Protein AF-A0A1X2GPX1-F1 (afdb_monomer_lite)

Structure (mmCIF, N/CA/C/O backbone):
data_AF-A0A1X2GPX1-F1
#
_entry.id   AF-A0A1X2GPX1-F1
#
loop_
_atom_site.group_PDB
_atom_site.id
_atom_site.type_symbol
_atom_site.label_atom_id
_atom_site.label_alt_id
_atom_site.label_comp_id
_atom_site.label_asym_id
_atom_site.label_entity_id
_atom_site.label_seq_id
_atom_site.pdbx_PDB_ins_code
_atom_site.Cartn_x
_atom_site.Cartn_y
_atom_site.Cartn_z
_atom_site.occupancy
_atom_site.B_iso_or_equiv
_atom_site.auth_seq_id
_atom_site.auth_comp_id
_atom_site.auth_asym_id
_atom_site.auth_atom_id
_atom_site.pdbx_PDB_model_num
ATOM 1 N N . MET A 1 1 ? -1.050 52.041 -22.281 1.00 36.25 1 MET A N 1
ATOM 2 C CA . MET A 1 1 ? -2.307 51.444 -22.782 1.00 36.25 1 MET A CA 1
ATOM 3 C C . MET A 1 1 ? -3.041 50.866 -21.575 1.00 36.25 1 MET A C 1
ATOM 5 O O . MET A 1 1 ? -2.371 50.202 -20.794 1.00 36.25 1 MET A O 1
ATOM 9 N N . PRO A 1 2 ? -4.315 51.231 -21.345 1.00 40.75 2 PRO A N 1
ATOM 10 C CA . PRO A 1 2 ? -5.026 51.043 -20.076 1.00 40.75 2 PRO A CA 1
ATOM 11 C C . PRO A 1 2 ? -5.825 49.724 -20.005 1.00 40.75 2 PRO A C 1
ATOM 13 O O . PRO A 1 2 ? -6.061 49.085 -21.026 1.00 40.75 2 PRO A O 1
ATOM 16 N N . PHE A 1 3 ? -6.220 49.353 -18.780 1.00 32.97 3 PHE A N 1
ATOM 17 C CA . PHE A 1 3 ? -7.042 48.192 -18.387 1.00 32.97 3 PHE A CA 1
ATOM 18 C C . PHE A 1 3 ? -8.408 48.098 -19.102 1.00 32.97 3 PHE A C 1
ATOM 20 O O . PHE A 1 3 ? -8.894 49.095 -19.641 1.00 32.97 3 PHE A O 1
ATOM 27 N N . PRO A 1 4 ? -9.079 46.931 -19.016 1.00 43.38 4 PRO A N 1
ATOM 28 C CA . PRO A 1 4 ? -10.185 46.835 -18.053 1.00 43.38 4 PRO A CA 1
ATOM 29 C C . PRO A 1 4 ? -10.267 45.510 -17.245 1.00 43.38 4 PRO A C 1
ATOM 31 O O . PRO A 1 4 ? -9.477 44.597 -17.483 1.00 43.38 4 PRO A O 1
ATOM 34 N N . PRO A 1 5 ? -11.185 45.445 -16.249 1.00 45.19 5 PRO A N 1
ATOM 35 C CA . PRO A 1 5 ? -11.115 44.582 -15.065 1.00 45.19 5 PRO A CA 1
ATOM 36 C C . PRO A 1 5 ? -12.315 43.609 -14.890 1.00 45.19 5 PRO A C 1
ATOM 38 O O . PRO A 1 5 ? -13.210 43.547 -15.726 1.00 45.19 5 PRO A O 1
ATOM 41 N N . THR A 1 6 ? -12.342 42.948 -13.719 1.00 37.62 6 THR A N 1
ATOM 42 C CA . THR A 1 6 ? -13.475 42.314 -12.991 1.00 37.62 6 THR A CA 1
ATOM 43 C C . THR A 1 6 ? -14.035 40.967 -13.470 1.00 37.62 6 THR A C 1
ATOM 45 O O . THR A 1 6 ? -14.468 40.846 -14.608 1.00 37.62 6 THR A O 1
ATOM 48 N N . LEU A 1 7 ? -14.110 39.987 -12.548 1.00 33.91 7 LEU A N 1
ATOM 49 C CA . LEU A 1 7 ? -15.353 39.426 -11.963 1.00 33.91 7 LEU A CA 1
ATOM 50 C C . LEU A 1 7 ? -15.079 38.064 -11.280 1.00 33.91 7 LEU A C 1
ATOM 52 O O . LEU A 1 7 ? -14.780 37.097 -11.970 1.00 33.91 7 LEU A O 1
ATOM 56 N N . TYR A 1 8 ? -15.161 38.004 -9.944 1.00 31.94 8 TYR A N 1
ATOM 57 C CA . TYR A 1 8 ? -16.122 37.192 -9.166 1.00 31.94 8 TYR A CA 1
ATOM 58 C C . TYR A 1 8 ? -15.717 37.144 -7.680 1.00 31.94 8 TYR A C 1
ATOM 60 O O . TYR A 1 8 ? -14.751 36.487 -7.295 1.00 31.94 8 TYR A O 1
ATOM 68 N N . GLU A 1 9 ? -16.477 37.882 -6.869 1.00 33.03 9 GLU A N 1
ATOM 69 C CA . GLU A 1 9 ? -16.662 37.674 -5.431 1.00 33.03 9 GLU A CA 1
ATOM 70 C C . GLU A 1 9 ? -17.783 36.641 -5.192 1.00 33.03 9 GLU A C 1
ATOM 72 O O . GLU A 1 9 ? -18.593 36.373 -6.080 1.00 33.03 9 GLU A O 1
ATOM 77 N N . ASP A 1 10 ? -17.821 36.151 -3.949 1.00 30.25 10 ASP A N 1
ATOM 78 C CA . ASP A 1 10 ? -18.958 35.577 -3.220 1.00 30.25 10 ASP A CA 1
ATOM 79 C C . ASP A 1 10 ? -19.451 34.168 -3.562 1.00 30.25 10 ASP A C 1
ATOM 81 O O . ASP A 1 10 ? -20.269 34.002 -4.456 1.00 30.25 10 ASP A O 1
ATOM 85 N N . ILE A 1 11 ? -19.097 33.197 -2.697 1.00 30.84 11 ILE A N 1
ATOM 86 C CA . ILE A 1 11 ? -20.083 32.380 -1.955 1.00 30.84 11 ILE A CA 1
ATOM 87 C C . ILE A 1 11 ? -19.532 32.069 -0.545 1.00 30.84 11 ILE A C 1
ATOM 89 O O . ILE A 1 11 ? -18.699 31.182 -0.360 1.00 30.84 11 ILE A O 1
ATOM 93 N N . ILE A 1 12 ? -20.045 32.777 0.465 1.00 32.16 12 ILE A N 1
ATOM 94 C CA . ILE A 1 12 ? -20.177 32.289 1.846 1.00 32.16 12 ILE A CA 1
ATOM 95 C C . ILE A 1 12 ? -21.672 32.047 2.064 1.00 32.16 12 ILE A C 1
ATOM 97 O O . ILE A 1 12 ? -22.479 32.962 1.914 1.00 32.16 12 ILE A O 1
ATOM 101 N N . THR A 1 13 ? -22.059 30.828 2.436 1.00 32.97 13 THR A N 1
ATOM 102 C CA . THR A 1 13 ? -23.404 30.514 2.956 1.00 32.97 13 THR A CA 1
ATOM 103 C C . THR A 1 13 ? -23.255 29.324 3.908 1.00 32.97 13 THR A C 1
ATOM 105 O O . THR A 1 13 ? -23.013 28.204 3.480 1.00 32.97 13 THR A O 1
ATOM 108 N N . THR A 1 14 ? -23.012 29.572 5.197 1.00 33.28 14 THR A N 1
ATOM 109 C CA . THR A 1 14 ? -23.982 29.416 6.302 1.00 33.28 14 THR A CA 1
ATOM 110 C C . THR A 1 14 ? -24.875 28.173 6.215 1.00 33.28 14 THR A C 1
ATOM 112 O O . THR A 1 14 ? -25.898 28.191 5.537 1.00 33.28 14 THR A O 1
ATOM 115 N N . ALA A 1 15 ? -24.554 27.156 7.017 1.00 32.28 15 ALA A N 1
ATOM 116 C CA . ALA A 1 15 ? -25.517 26.181 7.524 1.00 32.28 15 ALA A CA 1
ATOM 117 C C . ALA A 1 15 ? -25.177 25.880 8.994 1.00 32.28 15 ALA A C 1
ATOM 119 O O . ALA A 1 15 ? -24.390 24.995 9.315 1.00 32.28 15 ALA A O 1
ATOM 120 N N . SER A 1 16 ? -25.737 26.709 9.875 1.00 33.69 16 SER A N 1
ATOM 121 C CA . SER A 1 16 ? -25.906 26.451 11.303 1.00 33.69 16 SER A CA 1
ATOM 122 C C . SER A 1 16 ? -27.387 26.132 11.500 1.00 33.69 16 SER A C 1
ATOM 124 O O . SER A 1 16 ? -28.237 26.937 11.121 1.00 33.69 16 SER A O 1
ATOM 126 N N . GLY A 1 17 ? -27.688 24.950 12.029 1.00 33.22 17 GLY A N 1
ATOM 127 C CA . GLY A 1 17 ? -29.041 24.504 12.360 1.00 33.22 17 GLY A CA 1
ATOM 128 C C . GLY A 1 17 ? -28.995 23.039 12.803 1.00 33.22 17 GLY A C 1
ATOM 129 O O . GLY A 1 17 ? -28.749 22.170 11.982 1.00 33.22 17 GLY A O 1
ATOM 130 N N . HIS A 1 18 ? -28.950 22.755 14.104 1.00 34.50 18 HIS A N 1
ATOM 131 C CA . HIS A 1 18 ? -30.113 22.591 14.986 1.00 34.50 18 HIS A CA 1
ATOM 132 C C . HIS A 1 18 ? -30.640 21.148 14.975 1.00 34.50 18 HIS A C 1
ATOM 134 O O . HIS A 1 18 ? -31.474 20.804 14.150 1.00 34.50 18 HIS A O 1
ATOM 140 N N . THR A 1 19 ? -30.179 20.345 15.940 1.00 35.22 19 THR A N 1
ATOM 141 C CA . THR A 1 19 ? -30.946 19.241 16.544 1.00 35.22 19 THR A CA 1
ATOM 142 C C . THR A 1 19 ? -30.500 19.069 18.000 1.00 35.22 19 THR A C 1
ATOM 144 O O . THR A 1 19 ? -29.657 18.233 18.314 1.00 35.22 19 THR A O 1
ATOM 147 N N . ASP A 1 20 ? -31.068 19.898 18.877 1.00 36.22 20 ASP A N 1
ATOM 148 C CA . ASP A 1 20 ? -31.285 19.541 20.279 1.00 36.22 20 ASP A CA 1
ATOM 149 C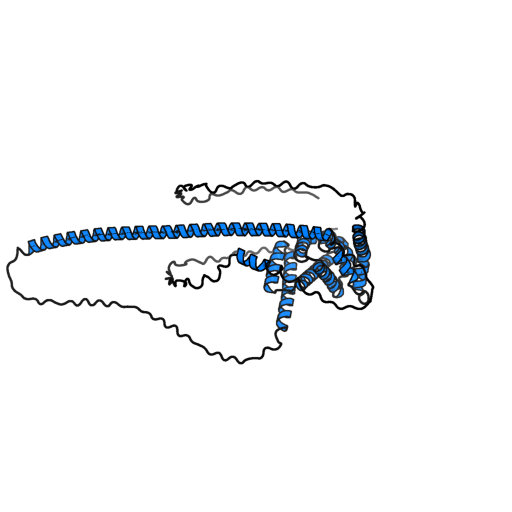 C . ASP A 1 20 ? -32.522 18.643 20.309 1.00 36.22 20 ASP A C 1
ATOM 151 O O . ASP A 1 20 ? -33.624 19.143 20.092 1.00 36.22 20 ASP A O 1
ATOM 155 N N . LEU A 1 21 ? -32.356 17.334 20.513 1.00 40.62 21 LEU A N 1
ATOM 156 C CA . LEU A 1 21 ? -33.424 16.448 20.989 1.00 40.62 21 LEU A CA 1
ATOM 157 C C . LEU A 1 21 ? -32.849 15.059 21.307 1.00 40.62 21 LEU A C 1
ATOM 159 O O . LEU A 1 21 ? -32.814 14.214 20.428 1.00 40.62 21 LEU A O 1
ATOM 163 N N . PHE A 1 22 ? -32.397 14.814 22.537 1.00 34.47 22 PHE A N 1
ATOM 164 C CA . PHE A 1 22 ? -32.479 13.493 23.182 1.00 34.47 22 PHE A CA 1
ATOM 165 C C . PHE A 1 22 ? -32.345 13.693 24.690 1.00 34.47 22 PHE A C 1
ATOM 167 O O . PHE A 1 22 ? -31.266 13.630 25.271 1.00 34.47 22 PHE A O 1
ATOM 174 N N . ASP A 1 23 ? -33.493 13.983 25.290 1.00 33.81 23 ASP A N 1
ATOM 175 C CA . ASP A 1 23 ? -33.728 13.893 26.721 1.00 33.81 23 ASP A CA 1
ATOM 176 C C . ASP A 1 23 ? -34.435 12.553 26.998 1.00 33.81 23 ASP A C 1
ATOM 178 O O . ASP A 1 23 ? -35.202 12.066 26.163 1.00 33.81 23 ASP A O 1
ATOM 182 N N . SER A 1 24 ? -34.210 11.990 28.184 1.00 34.53 24 SER A N 1
ATOM 183 C CA . SER A 1 24 ? -34.876 10.813 28.780 1.00 34.53 24 SER A CA 1
ATOM 184 C C . SER A 1 24 ? -34.524 9.400 28.261 1.00 34.53 24 SER A C 1
ATOM 186 O O . SER A 1 24 ? -35.233 8.791 27.466 1.00 34.53 24 SER A O 1
ATOM 188 N N . VAL A 1 25 ? -33.490 8.789 28.857 1.00 34.97 25 VAL A N 1
ATOM 189 C CA . VAL A 1 25 ? -33.421 7.324 29.026 1.00 34.97 25 VAL A CA 1
ATOM 190 C C . VAL A 1 25 ? -33.718 7.012 30.491 1.00 34.97 25 VAL A C 1
ATOM 192 O O . VAL A 1 25 ? -32.961 7.383 31.386 1.00 34.97 25 VAL A O 1
ATOM 195 N N . SER A 1 26 ? -34.860 6.368 30.736 1.00 34.50 26 SER A N 1
ATOM 196 C CA . SER A 1 26 ? -35.259 5.869 32.053 1.00 34.50 26 SER A CA 1
ATOM 197 C C . SER A 1 26 ? -34.321 4.758 32.546 1.00 34.50 26 SER A C 1
ATOM 199 O O . SER A 1 26 ? -33.949 3.883 31.762 1.00 34.50 26 SER A O 1
ATOM 201 N N . PRO A 1 27 ? -33.995 4.719 33.849 1.00 43.75 27 PRO A N 1
ATOM 202 C CA . PRO A 1 27 ? -33.288 3.603 34.454 1.00 43.75 27 PRO A CA 1
ATOM 203 C C . PRO A 1 27 ? -34.287 2.518 34.880 1.00 43.75 27 PRO A C 1
ATOM 205 O O . PRO A 1 27 ? -35.328 2.819 35.461 1.00 43.75 27 PRO A O 1
ATOM 208 N N . GLY A 1 28 ? -33.949 1.249 34.649 1.00 38.91 28 GLY A N 1
ATOM 209 C CA . GLY A 1 28 ? -34.573 0.134 35.367 1.00 38.91 28 GLY A CA 1
ATOM 210 C C . GLY A 1 28 ? -35.234 -0.922 34.489 1.00 38.91 28 GLY A C 1
ATOM 211 O O . GLY A 1 28 ? -36.454 -0.976 34.366 1.00 38.91 28 GLY A O 1
ATOM 212 N N . ARG A 1 29 ? -34.427 -1.857 33.982 1.00 32.81 29 ARG A N 1
ATOM 213 C CA . ARG A 1 29 ? -34.891 -3.225 33.736 1.00 32.81 29 ARG A CA 1
ATOM 214 C C . ARG A 1 29 ? -33.838 -4.180 34.283 1.00 32.81 29 ARG A C 1
ATOM 216 O O . ARG A 1 29 ? -32.788 -4.376 33.681 1.00 32.81 29 ARG A O 1
ATOM 223 N N . LEU A 1 30 ? -34.105 -4.685 35.485 1.00 39.94 30 LEU A N 1
ATOM 224 C CA . LEU A 1 30 ? -33.330 -5.732 36.138 1.00 39.94 30 LEU A CA 1
ATOM 225 C C . LEU A 1 30 ? -33.389 -6.986 35.260 1.00 39.94 30 LEU A C 1
ATOM 227 O O . LEU A 1 30 ? -34.433 -7.626 35.158 1.00 39.94 30 LEU A O 1
ATOM 231 N N . PHE A 1 31 ? -32.276 -7.316 34.611 1.00 34.94 31 PHE A N 1
ATOM 232 C CA . PHE A 1 31 ? -32.070 -8.636 34.033 1.00 34.94 31 PHE A CA 1
ATOM 233 C C . PHE A 1 31 ? -31.830 -9.620 35.181 1.00 34.94 31 PHE A C 1
ATOM 235 O O . PHE A 1 31 ? -30.815 -9.545 35.870 1.00 34.94 31 PHE A O 1
ATOM 242 N N . HIS A 1 32 ? -32.770 -10.539 35.401 1.00 35.81 32 HIS A N 1
ATOM 243 C CA . HIS A 1 32 ? -32.473 -11.794 36.084 1.00 35.81 32 HIS A CA 1
ATOM 244 C C . HIS A 1 32 ? -31.676 -12.659 35.105 1.00 35.81 32 HIS A C 1
ATOM 246 O O . HIS A 1 32 ? -32.233 -13.272 34.198 1.00 35.81 32 HIS A O 1
ATOM 252 N N . GLY A 1 33 ? -30.351 -12.631 35.242 1.00 35.69 33 GLY A N 1
ATOM 253 C CA . GLY A 1 33 ? -29.471 -13.577 34.572 1.00 35.69 33 GLY A CA 1
ATOM 254 C C . GLY A 1 33 ? -29.617 -14.939 35.236 1.00 35.69 33 GLY A C 1
ATOM 255 O O . GLY A 1 33 ? -29.153 -15.132 36.357 1.00 35.69 33 GLY A O 1
ATOM 256 N N . ASN A 1 34 ? -30.266 -15.874 34.545 1.00 32.09 34 ASN A N 1
ATOM 257 C CA . ASN A 1 34 ? -30.212 -17.287 34.888 1.00 32.09 34 ASN A CA 1
ATOM 258 C C . ASN A 1 34 ? -28.754 -17.752 34.786 1.00 32.09 34 ASN A C 1
ATOM 260 O O . ASN A 1 34 ? -28.179 -17.818 33.699 1.00 32.09 34 ASN A O 1
ATOM 264 N N . SER A 1 35 ? -28.163 -18.052 35.941 1.00 37.56 35 SER A N 1
ATOM 265 C CA . SER A 1 35 ? -26.870 -18.713 36.080 1.00 37.56 35 SER A CA 1
ATOM 266 C C . SER A 1 35 ? -26.989 -20.160 35.596 1.00 37.56 35 SER A C 1
ATOM 268 O O . SER A 1 35 ? -27.179 -21.077 36.392 1.00 37.56 35 SER A O 1
ATOM 270 N N . ALA A 1 36 ? -26.892 -20.369 34.285 1.00 37.72 36 ALA A N 1
ATOM 271 C CA . ALA A 1 36 ? -26.527 -21.669 33.749 1.00 37.72 36 ALA A CA 1
ATOM 272 C C . ALA A 1 36 ? -25.028 -21.861 34.011 1.00 37.72 36 ALA A C 1
ATOM 274 O O . ALA A 1 36 ? -24.192 -21.242 33.353 1.00 37.72 36 ALA A O 1
ATOM 275 N N . GLU A 1 37 ? -24.692 -22.676 35.014 1.00 39.12 37 GLU A N 1
ATOM 276 C CA . GLU A 1 37 ? -23.324 -23.144 35.223 1.00 39.12 37 GLU A CA 1
ATOM 277 C C . GLU A 1 37 ? -22.811 -23.790 33.924 1.00 39.12 37 GLU A C 1
ATOM 279 O O . GLU A 1 37 ? -23.393 -24.778 33.459 1.00 39.12 37 GLU A O 1
ATOM 284 N N . PRO A 1 38 ? -21.725 -23.286 33.312 1.00 41.41 38 PRO A N 1
ATOM 285 C CA . PRO A 1 38 ? -21.086 -24.008 32.232 1.00 41.41 38 PRO A CA 1
ATOM 286 C C . PRO A 1 38 ? -20.478 -25.283 32.819 1.00 41.41 38 PRO A C 1
ATOM 288 O O . PRO A 1 38 ? -19.561 -25.247 33.640 1.00 41.41 38 PRO A O 1
ATOM 291 N N . SER A 1 39 ? -21.017 -26.423 32.389 1.00 40.47 39 SER A N 1
ATOM 292 C CA . SER A 1 39 ? -20.486 -27.756 32.659 1.00 40.47 39 SER A CA 1
ATOM 293 C C . SER A 1 39 ? -18.964 -27.771 32.485 1.00 40.47 39 SER A C 1
ATOM 295 O O . SER A 1 39 ? -18.439 -27.619 31.383 1.00 40.47 39 SER A O 1
ATOM 297 N N . ILE A 1 40 ? -18.251 -28.007 33.589 1.00 45.59 40 ILE A N 1
ATOM 298 C CA . ILE A 1 40 ? -16.780 -28.037 33.721 1.00 45.59 40 ILE A CA 1
ATOM 299 C C . ILE A 1 40 ? -16.118 -29.113 32.821 1.00 45.59 40 ILE A C 1
ATOM 301 O O . ILE A 1 40 ? -14.898 -29.261 32.781 1.00 45.59 40 ILE A O 1
ATOM 305 N N . ARG A 1 41 ? -16.893 -29.872 32.036 1.00 44.84 41 ARG A N 1
ATOM 306 C CA . ARG A 1 41 ? -16.393 -30.978 31.208 1.00 44.84 41 ARG A CA 1
ATOM 307 C C . ARG A 1 41 ? -15.987 -30.605 29.778 1.00 44.84 41 ARG A C 1
ATOM 309 O O . ARG A 1 41 ? -15.349 -31.432 29.137 1.00 44.84 41 ARG A O 1
ATOM 316 N N . THR A 1 42 ? -16.253 -29.393 29.290 1.00 42.44 42 THR A N 1
ATOM 317 C CA . THR A 1 42 ? -15.858 -28.971 27.923 1.00 42.44 42 THR A CA 1
ATOM 318 C C . THR A 1 42 ? -14.637 -28.046 27.855 1.00 42.44 42 THR A C 1
ATOM 320 O O . THR A 1 42 ? -14.134 -27.788 26.766 1.00 42.44 42 THR A O 1
ATOM 323 N N . LEU A 1 43 ? -14.074 -27.622 28.992 1.00 41.59 43 LEU A N 1
ATOM 324 C CA . LEU A 1 43 ? -12.941 -26.679 29.044 1.00 41.59 43 LEU A CA 1
ATOM 325 C C . LEU A 1 43 ? -11.548 -27.330 29.157 1.00 41.59 43 LEU A C 1
ATOM 327 O O . LEU A 1 43 ? -10.555 -26.633 29.335 1.00 41.59 43 LEU A O 1
ATOM 331 N N . ASN A 1 44 ? -11.451 -28.656 29.008 1.00 37.34 44 ASN A N 1
ATOM 332 C CA . ASN A 1 44 ? -10.167 -29.373 28.997 1.00 37.34 44 ASN A CA 1
ATOM 333 C C . ASN A 1 44 ? -9.603 -29.637 27.588 1.00 37.34 44 ASN A C 1
ATOM 335 O O . ASN A 1 44 ? -8.534 -30.228 27.475 1.00 37.34 44 ASN A O 1
ATOM 339 N N . TYR A 1 45 ? -10.268 -29.181 26.520 1.00 42.56 45 TYR A N 1
ATOM 340 C CA . TYR A 1 45 ? -9.796 -29.391 25.141 1.00 42.56 45 TYR A CA 1
ATOM 341 C C . TYR A 1 45 ? -8.828 -28.314 24.615 1.00 42.56 45 TYR A C 1
ATOM 343 O O . TYR A 1 45 ? -8.205 -28.519 23.581 1.00 42.56 45 TYR A O 1
ATOM 351 N N . TYR A 1 46 ? -8.640 -27.200 25.335 1.00 45.47 46 TYR A N 1
ATOM 352 C CA . TYR A 1 46 ? -7.791 -26.072 24.904 1.00 45.47 46 TYR A CA 1
ATOM 353 C C . TYR A 1 46 ? -6.628 -25.764 25.854 1.00 45.47 46 TYR A C 1
ATOM 355 O O . TYR A 1 46 ? -6.129 -24.643 25.902 1.00 45.47 46 TYR A O 1
ATOM 363 N N . ARG A 1 47 ? -6.155 -26.758 26.613 1.00 47.25 47 ARG A N 1
ATOM 364 C CA . ARG A 1 47 ? -4.953 -26.611 27.447 1.00 47.25 47 ARG A CA 1
ATOM 365 C C . ARG A 1 47 ? -3.725 -27.241 26.794 1.00 47.25 47 ARG A C 1
ATOM 367 O O . ARG A 1 47 ? -2.944 -27.909 27.461 1.00 47.25 47 ARG A O 1
ATOM 374 N N . MET A 1 48 ? -3.561 -27.031 25.492 1.00 47.56 48 MET A N 1
ATOM 375 C CA . MET A 1 48 ? -2.264 -27.225 24.855 1.00 47.56 48 MET A CA 1
ATOM 376 C C . MET A 1 48 ? -1.466 -25.953 25.131 1.00 47.56 48 MET A C 1
ATOM 378 O O . MET A 1 48 ? -1.888 -24.859 24.755 1.00 47.56 48 MET A O 1
ATOM 382 N N . SER A 1 49 ? -0.377 -26.069 25.889 1.00 58.84 49 SER A N 1
ATOM 383 C CA . SER A 1 49 ? 0.488 -24.923 26.166 1.00 58.84 49 SER A CA 1
ATOM 384 C C . SER A 1 49 ? 1.009 -24.371 24.838 1.00 58.84 49 SER A C 1
ATOM 386 O O . SER A 1 49 ? 1.313 -25.144 23.930 1.00 58.84 49 SER A O 1
ATOM 388 N N . ALA A 1 50 ? 1.179 -23.051 24.713 1.00 52.12 50 ALA A N 1
ATOM 389 C CA . ALA A 1 50 ? 1.849 -22.457 23.548 1.00 52.12 50 ALA A CA 1
ATOM 390 C C . ALA A 1 50 ? 3.233 -23.100 23.292 1.00 52.12 50 ALA A C 1
ATOM 392 O O . ALA A 1 50 ? 3.685 -23.193 22.153 1.00 52.12 50 ALA A O 1
ATOM 393 N N . VAL A 1 51 ? 3.863 -23.625 24.352 1.00 58.97 51 VAL A N 1
ATOM 394 C CA . VAL A 1 51 ? 5.098 -24.419 24.297 1.00 58.97 51 VAL A CA 1
ATOM 395 C C . VAL A 1 51 ? 4.898 -25.763 23.580 1.00 58.97 51 VAL A C 1
ATOM 397 O O . VAL A 1 51 ? 5.756 -26.159 22.797 1.00 58.97 51 VAL A O 1
ATOM 400 N N . ASP A 1 52 ? 3.768 -26.443 23.785 1.00 67.81 52 ASP A N 1
ATOM 401 C CA . ASP A 1 52 ? 3.460 -27.728 23.141 1.00 67.81 52 ASP A CA 1
ATOM 402 C C . ASP A 1 52 ? 3.112 -27.551 21.655 1.00 67.81 52 ASP A C 1
ATOM 404 O O . ASP A 1 52 ? 3.498 -28.377 20.827 1.00 67.81 52 ASP A O 1
ATOM 408 N N . MET A 1 53 ? 2.464 -26.437 21.288 1.00 66.44 53 MET A N 1
ATOM 409 C CA . MET A 1 53 ? 2.230 -26.082 19.880 1.00 66.44 53 MET A CA 1
ATOM 410 C C . MET A 1 53 ? 3.541 -25.829 19.119 1.00 66.44 53 MET A C 1
ATOM 412 O O . MET A 1 53 ? 3.714 -26.333 18.010 1.00 66.44 53 MET A O 1
ATOM 416 N N . LEU A 1 54 ? 4.492 -25.114 19.728 1.00 64.44 54 LEU A N 1
ATOM 417 C CA . LEU A 1 54 ? 5.814 -24.871 19.135 1.00 64.44 54 LEU A CA 1
ATOM 418 C C . LEU A 1 54 ? 6.641 -26.159 19.001 1.00 64.44 54 LEU A C 1
ATOM 420 O O . LEU A 1 54 ? 7.380 -26.324 18.029 1.00 64.44 54 LEU A O 1
ATOM 424 N N . LYS A 1 55 ? 6.482 -27.105 19.934 1.00 63.72 55 LYS A N 1
ATOM 425 C CA . LYS A 1 55 ? 7.194 -28.391 19.912 1.00 63.72 55 LYS A CA 1
ATOM 426 C C . LYS A 1 55 ? 6.738 -29.300 18.767 1.00 63.72 55 LYS A C 1
ATOM 428 O O . LYS A 1 55 ? 7.561 -29.996 18.179 1.00 63.72 55 LYS A O 1
ATOM 433 N N . HIS A 1 56 ? 5.454 -29.252 18.404 1.00 65.44 56 HIS A N 1
ATOM 434 C CA . HIS A 1 56 ? 4.929 -29.995 17.256 1.00 65.44 56 HIS A CA 1
ATOM 435 C C . HIS A 1 56 ? 5.337 -29.399 15.904 1.00 65.44 56 HIS A C 1
ATOM 437 O O . HIS A 1 56 ? 5.473 -30.143 14.937 1.00 65.44 56 HIS A O 1
ATOM 443 N N . GLN A 1 57 ? 5.585 -28.089 15.829 1.00 57.62 57 GLN A N 1
ATOM 444 C CA . GLN A 1 57 ? 5.950 -27.436 14.570 1.00 57.62 57 GLN A CA 1
ATOM 445 C C . GLN A 1 57 ? 7.433 -27.631 14.195 1.00 57.62 57 GLN A C 1
ATOM 447 O O . GLN A 1 57 ? 7.766 -27.604 13.014 1.00 57.62 57 GLN A O 1
ATOM 452 N N . TYR A 1 58 ? 8.313 -27.893 15.172 1.00 52.59 58 TYR A N 1
ATOM 453 C CA . TYR A 1 58 ? 9.756 -28.076 14.942 1.00 52.59 58 TYR A CA 1
ATOM 454 C C . TYR A 1 58 ? 10.231 -29.535 14.830 1.00 52.59 58 TYR A C 1
ATOM 456 O O . TYR A 1 58 ? 11.339 -29.772 14.355 1.00 52.59 58 TYR A O 1
ATOM 464 N N . HIS A 1 59 ? 9.422 -30.527 15.217 1.00 50.78 59 HIS A N 1
ATOM 465 C CA . HIS A 1 59 ? 9.793 -31.948 15.089 1.00 50.78 59 HIS A CA 1
ATOM 466 C C . HIS A 1 59 ? 9.371 -32.612 13.768 1.00 50.78 59 HIS A C 1
ATOM 468 O O . HIS A 1 59 ? 9.682 -33.777 13.559 1.00 50.78 59 HIS A O 1
ATOM 474 N N . GLY A 1 60 ? 8.732 -31.884 12.846 1.00 45.72 60 GLY A N 1
ATOM 475 C CA . GLY A 1 60 ? 8.298 -32.427 11.551 1.00 45.72 60 GLY A CA 1
ATOM 476 C C . GLY A 1 60 ? 9.360 -32.487 10.442 1.00 45.72 60 GLY A C 1
ATOM 477 O O . GLY A 1 60 ? 9.043 -32.965 9.362 1.00 45.72 60 GLY A O 1
ATOM 478 N N . TYR A 1 61 ? 10.588 -32.000 10.669 1.00 50.38 61 TYR A N 1
ATOM 479 C CA . TYR A 1 61 ? 11.587 -31.828 9.596 1.00 50.38 61 TYR A CA 1
ATOM 480 C C . TYR A 1 61 ? 12.961 -32.469 9.860 1.00 50.38 61 TYR A C 1
ATOM 482 O O . TYR A 1 61 ? 13.892 -32.219 9.101 1.00 50.38 61 TYR A O 1
ATOM 490 N N . ALA A 1 62 ? 13.126 -33.269 10.920 1.00 47.97 62 ALA A N 1
ATOM 491 C CA . ALA A 1 62 ? 14.458 -33.740 11.331 1.00 47.97 62 ALA A CA 1
ATOM 492 C C . ALA A 1 62 ? 14.729 -35.249 11.168 1.00 47.97 62 ALA A C 1
ATOM 494 O O . ALA A 1 62 ? 15.871 -35.659 11.347 1.00 47.97 62 ALA A O 1
ATOM 495 N N . GLU A 1 63 ? 13.751 -36.082 10.808 1.00 47.50 63 GLU A N 1
ATOM 496 C CA . GLU A 1 63 ? 13.963 -37.534 10.699 1.00 47.50 63 GLU A CA 1
ATOM 497 C C . GLU A 1 63 ? 13.216 -38.124 9.504 1.00 47.50 63 GLU A C 1
ATOM 499 O O . GLU A 1 63 ? 12.156 -38.702 9.684 1.00 47.50 63 GLU A O 1
ATOM 504 N N . GLU A 1 64 ? 13.753 -37.994 8.289 1.00 47.62 64 GLU A N 1
ATOM 505 C CA . GLU A 1 64 ? 13.419 -38.893 7.169 1.00 47.62 64 GLU A CA 1
ATOM 506 C C . GLU A 1 64 ? 14.377 -38.664 5.985 1.00 47.62 64 GLU A C 1
ATOM 508 O O . GLU A 1 64 ? 13.963 -38.231 4.926 1.00 47.62 64 GLU A O 1
ATOM 513 N N . ASP A 1 65 ? 15.685 -38.916 6.148 1.00 44.12 65 ASP A N 1
ATOM 514 C CA . ASP A 1 65 ? 16.603 -38.958 4.989 1.00 44.12 65 ASP A CA 1
ATOM 515 C C . ASP A 1 65 ? 17.852 -39.830 5.219 1.00 44.12 65 ASP A C 1
ATOM 517 O O . ASP A 1 65 ? 18.986 -39.478 4.904 1.00 44.12 65 ASP A O 1
ATOM 521 N N . HIS A 1 66 ? 17.658 -41.040 5.747 1.00 51.97 66 HIS A N 1
ATOM 522 C CA . HIS A 1 66 ? 18.686 -42.083 5.703 1.00 51.97 66 HIS A CA 1
ATOM 523 C C . HIS A 1 66 ? 18.071 -43.459 5.449 1.00 51.97 66 HIS A C 1
ATOM 525 O O . HIS A 1 66 ? 17.884 -44.233 6.380 1.00 51.97 66 HIS A O 1
ATOM 531 N N . ALA A 1 67 ? 17.790 -43.778 4.182 1.00 49.50 67 ALA A N 1
ATOM 532 C CA . ALA A 1 67 ? 18.072 -45.088 3.579 1.00 49.50 67 ALA A CA 1
ATOM 533 C C . ALA A 1 67 ? 17.424 -45.202 2.194 1.00 49.50 67 ALA A C 1
ATOM 535 O O . ALA A 1 67 ? 16.213 -45.368 2.097 1.00 49.50 67 ALA A O 1
ATOM 536 N N . SER A 1 68 ? 18.240 -45.216 1.134 1.00 44.03 68 SER A N 1
ATOM 537 C CA . SER A 1 68 ? 18.110 -46.167 0.012 1.00 44.03 68 SER A CA 1
ATOM 538 C C . SER A 1 68 ? 19.253 -45.979 -0.988 1.00 44.03 68 SER A C 1
ATOM 540 O O . SER A 1 68 ? 19.148 -45.267 -1.982 1.00 44.03 68 SER A O 1
ATOM 542 N N . LEU A 1 69 ? 20.364 -46.667 -0.722 1.00 50.88 69 LEU A N 1
ATOM 543 C CA . LEU A 1 69 ? 21.397 -46.969 -1.709 1.00 50.88 69 LEU A CA 1
ATOM 544 C C . LEU A 1 69 ? 20.983 -48.222 -2.499 1.00 50.88 69 LEU A C 1
ATOM 546 O O . LEU A 1 69 ? 20.988 -49.318 -1.948 1.00 50.88 69 LEU A O 1
ATOM 550 N N . SER A 1 70 ? 20.676 -48.073 -3.789 1.00 47.84 70 SER A N 1
ATOM 551 C CA . SER A 1 70 ? 20.892 -49.101 -4.830 1.00 47.84 70 SER A CA 1
ATOM 552 C C . SER A 1 70 ? 20.799 -48.421 -6.206 1.00 47.84 70 SER A C 1
ATOM 554 O O . SER A 1 70 ? 19.768 -47.890 -6.589 1.00 47.84 70 SER A O 1
ATOM 556 N N . SER A 1 71 ? 21.929 -48.108 -6.840 1.00 49.09 71 SER A N 1
ATOM 557 C CA . SER A 1 71 ? 22.586 -48.907 -7.886 1.00 49.09 71 SER A CA 1
ATOM 558 C C . SER A 1 71 ? 21.717 -49.215 -9.115 1.00 49.09 71 SER A C 1
ATOM 560 O O . SER A 1 71 ? 21.029 -50.232 -9.143 1.00 49.09 71 SER A O 1
ATOM 562 N N . SER A 1 72 ? 21.858 -48.441 -10.195 1.00 40.84 72 SER A N 1
ATOM 563 C CA . SER A 1 72 ? 22.169 -48.986 -11.531 1.00 40.84 72 SER A CA 1
ATOM 564 C C . SER A 1 72 ? 22.608 -47.878 -12.492 1.00 40.84 72 SER A C 1
ATOM 566 O O . SER A 1 72 ? 22.165 -46.740 -12.417 1.00 40.84 72 SER A O 1
ATOM 568 N N . ALA A 1 73 ? 23.557 -48.241 -13.345 1.00 47.56 73 ALA A N 1
ATOM 569 C CA . ALA A 1 73 ? 24.405 -47.375 -14.141 1.00 47.56 73 ALA A CA 1
ATOM 570 C C . ALA A 1 73 ? 23.845 -47.053 -15.540 1.00 47.56 73 ALA A C 1
ATOM 572 O O . ALA A 1 73 ? 22.927 -47.718 -16.016 1.00 47.56 73 ALA A O 1
ATOM 573 N N . SER A 1 74 ? 24.576 -46.154 -16.222 1.00 43.03 74 SER A N 1
ATOM 574 C CA . SER A 1 74 ? 24.637 -45.893 -17.678 1.00 43.03 74 SER A CA 1
ATOM 575 C C . SER A 1 74 ? 23.526 -44.965 -18.223 1.00 43.03 74 SER A C 1
ATOM 577 O O . SER A 1 74 ? 22.365 -45.151 -17.906 1.00 43.03 74 SER A O 1
ATOM 579 N N . SER A 1 75 ? 23.762 -43.916 -19.024 1.00 42.97 75 SER A N 1
ATOM 580 C CA . SER A 1 75 ? 24.858 -43.614 -19.953 1.00 42.97 75 SER A CA 1
ATOM 581 C C . SER A 1 75 ? 24.949 -42.103 -20.260 1.00 42.97 75 SER A C 1
ATOM 583 O O . SER A 1 75 ? 23.938 -41.454 -20.490 1.00 42.97 75 SER A O 1
ATOM 585 N N . SER A 1 76 ? 26.180 -41.585 -20.303 1.00 48.84 76 SER A N 1
ATOM 586 C CA . SER A 1 76 ? 26.716 -40.562 -21.226 1.00 48.84 76 SER A CA 1
ATOM 587 C C . SER A 1 76 ? 25.783 -39.532 -21.908 1.00 48.84 76 SER A C 1
ATOM 589 O O . SER A 1 76 ? 25.219 -39.818 -22.961 1.00 48.84 76 SER A O 1
ATOM 591 N N . SER A 1 77 ? 25.855 -38.271 -21.464 1.00 43.03 77 SER A N 1
ATOM 592 C CA . SER A 1 77 ? 26.063 -37.108 -22.352 1.00 43.03 77 SER A CA 1
ATOM 593 C C . SER A 1 77 ? 26.571 -35.911 -21.538 1.00 43.03 77 SER A C 1
ATOM 595 O O . SER A 1 77 ? 25.829 -35.265 -20.805 1.00 43.03 77 SER A O 1
ATOM 597 N N . SER A 1 78 ? 27.875 -35.669 -21.650 1.00 49.88 78 SER A N 1
ATOM 598 C CA . SER A 1 78 ? 28.645 -34.665 -20.921 1.00 49.88 78 SER A CA 1
ATOM 599 C C . SER A 1 78 ? 28.651 -33.330 -21.669 1.00 49.88 78 SER A C 1
ATOM 601 O O . SER A 1 78 ? 29.391 -33.175 -22.636 1.00 49.88 78 SER A O 1
ATOM 603 N N . MET A 1 79 ? 27.870 -32.367 -21.184 1.00 43.12 79 MET A N 1
ATOM 604 C CA . MET A 1 79 ? 28.080 -30.923 -21.363 1.00 43.12 79 MET A CA 1
ATOM 605 C C . MET A 1 79 ? 27.823 -30.284 -19.995 1.00 43.12 79 MET A C 1
ATOM 607 O O . MET A 1 79 ? 26.749 -29.765 -19.712 1.00 43.12 79 MET A O 1
ATOM 611 N N . SER A 1 80 ? 28.794 -30.424 -19.096 1.00 45.91 80 SER A N 1
ATOM 612 C CA . SER A 1 80 ? 28.788 -29.788 -17.783 1.00 45.91 80 SER A CA 1
ATOM 613 C C . SER A 1 80 ? 29.070 -28.296 -17.951 1.00 45.91 80 SER A C 1
ATOM 615 O O . SER A 1 80 ? 30.218 -27.857 -17.874 1.00 45.91 80 SER A O 1
ATOM 617 N N . THR A 1 81 ? 28.026 -27.508 -18.196 1.00 50.09 81 THR A N 1
ATOM 618 C CA . THR A 1 81 ? 28.048 -26.082 -17.876 1.00 50.09 81 THR A CA 1
ATOM 619 C C . THR A 1 81 ? 28.087 -25.993 -16.358 1.00 50.09 81 THR A C 1
ATOM 621 O O . THR A 1 81 ? 27.063 -26.154 -15.696 1.00 50.09 81 THR A O 1
ATOM 624 N N . SER A 1 82 ? 29.283 -25.833 -15.794 1.00 47.44 82 SER A N 1
ATOM 625 C CA . SER A 1 82 ? 29.477 -25.505 -14.385 1.00 47.44 82 SER A CA 1
ATOM 626 C C . SER A 1 82 ? 28.754 -24.187 -14.114 1.00 47.44 82 SER A C 1
ATOM 628 O O . SER A 1 82 ? 29.300 -23.109 -14.353 1.00 47.44 82 SER A O 1
ATOM 630 N N . GLY A 1 83 ? 27.489 -24.287 -13.707 1.00 47.81 83 GLY A N 1
ATOM 631 C CA . GLY A 1 83 ? 26.682 -23.163 -13.277 1.00 47.81 83 GLY A CA 1
ATOM 632 C C . GLY A 1 83 ? 27.352 -22.582 -12.050 1.00 47.81 83 GLY A C 1
ATOM 633 O O . GLY A 1 83 ? 27.225 -23.128 -10.958 1.00 47.81 83 GLY A O 1
ATOM 634 N N . LYS A 1 84 ? 28.131 -21.518 -12.254 1.00 60.06 84 LYS A N 1
ATOM 635 C CA . LYS A 1 84 ? 28.635 -20.675 -11.178 1.00 60.06 84 LYS A CA 1
ATOM 636 C C . LYS A 1 84 ? 27.403 -20.250 -10.382 1.00 60.06 84 LYS A C 1
ATOM 638 O O . LYS A 1 84 ? 26.557 -19.530 -10.909 1.00 60.06 84 LYS A O 1
ATOM 643 N N . SER A 1 85 ? 27.249 -20.768 -9.167 1.00 53.62 85 SER A N 1
ATOM 644 C CA . SER A 1 85 ? 26.197 -20.340 -8.254 1.00 53.62 85 SER A CA 1
ATOM 645 C C . SER A 1 85 ? 26.458 -18.869 -7.951 1.00 53.62 85 SER A C 1
ATOM 647 O O . SER A 1 85 ? 27.340 -18.558 -7.149 1.00 53.62 85 SER A O 1
ATOM 649 N N . ARG A 1 86 ? 25.766 -17.974 -8.667 1.00 64.88 86 ARG A N 1
ATOM 650 C CA . ARG A 1 86 ? 25.822 -16.530 -8.438 1.00 64.88 86 ARG A CA 1
ATOM 651 C C . ARG A 1 86 ? 25.539 -16.303 -6.960 1.00 64.88 86 ARG A C 1
ATOM 653 O O . ARG A 1 86 ? 24.458 -16.644 -6.477 1.00 64.88 86 ARG A O 1
ATOM 660 N N . LYS A 1 87 ? 26.540 -15.811 -6.231 1.00 65.56 87 LYS A N 1
ATOM 661 C CA . LYS A 1 87 ? 26.347 -15.387 -4.848 1.00 65.56 87 LYS A CA 1
ATOM 662 C C . LYS A 1 87 ? 25.255 -14.313 -4.888 1.00 65.56 87 LYS A C 1
ATOM 664 O O . LYS A 1 87 ? 25.324 -13.445 -5.758 1.00 65.56 87 LYS A O 1
ATOM 669 N N . PRO A 1 88 ? 24.224 -14.382 -4.028 1.00 60.19 88 PRO A N 1
ATOM 670 C CA . PRO A 1 88 ? 23.199 -13.348 -3.988 1.00 60.19 88 PRO A CA 1
ATOM 671 C C . PRO A 1 88 ? 23.892 -11.994 -3.839 1.00 60.19 88 PRO A C 1
ATOM 673 O O . PRO A 1 88 ? 24.738 -11.835 -2.954 1.00 60.19 88 PRO A O 1
ATOM 676 N N . SER A 1 89 ? 23.586 -11.066 -4.751 1.00 78.44 89 SER A N 1
ATOM 677 C CA . SER A 1 89 ? 24.291 -9.790 -4.852 1.00 78.44 89 SER A CA 1
ATOM 678 C C . SER A 1 89 ? 24.326 -9.117 -3.476 1.00 78.44 89 SER A C 1
ATOM 680 O O . SER A 1 89 ? 23.335 -9.100 -2.741 1.00 78.44 89 SER A O 1
ATOM 682 N N . HIS A 1 90 ? 25.481 -8.582 -3.076 1.00 81.50 90 HIS A N 1
ATOM 683 C CA . HIS A 1 90 ? 25.657 -7.948 -1.763 1.00 81.50 90 HIS A CA 1
ATOM 684 C C . HIS A 1 90 ? 24.553 -6.913 -1.458 1.00 81.50 90 HIS A C 1
ATOM 686 O O . HIS A 1 90 ? 24.121 -6.764 -0.314 1.00 81.50 90 HIS A O 1
ATOM 692 N N . ARG A 1 91 ? 24.032 -6.241 -2.494 1.00 71.81 91 ARG A N 1
ATOM 693 C CA . ARG A 1 91 ? 22.889 -5.323 -2.396 1.00 71.81 91 ARG A CA 1
ATOM 694 C C . ARG A 1 91 ? 21.604 -6.003 -1.939 1.00 71.81 91 ARG A C 1
ATOM 696 O O . ARG A 1 91 ? 20.977 -5.481 -1.019 1.00 71.81 91 ARG A O 1
ATOM 703 N N . ARG A 1 92 ? 21.254 -7.161 -2.502 1.00 75.88 92 ARG A N 1
ATOM 704 C CA . ARG A 1 92 ? 20.092 -7.953 -2.080 1.00 75.88 92 ARG A CA 1
ATOM 705 C C . ARG A 1 92 ? 20.197 -8.336 -0.612 1.00 75.88 92 ARG A C 1
ATOM 707 O O . ARG A 1 92 ? 19.256 -8.121 0.146 1.00 75.88 92 ARG A O 1
ATOM 714 N N . LEU A 1 93 ? 21.370 -8.813 -0.185 1.00 85.25 93 LEU A N 1
ATOM 715 C CA . LEU A 1 93 ? 21.619 -9.108 1.227 1.00 85.25 93 LEU A CA 1
ATOM 716 C C . LEU A 1 93 ? 21.436 -7.855 2.098 1.00 85.25 93 LEU A C 1
ATOM 718 O O . LEU A 1 93 ? 20.813 -7.920 3.154 1.00 85.25 93 LEU A O 1
ATOM 722 N N . MET A 1 94 ? 21.926 -6.697 1.656 1.00 84.88 94 MET A N 1
ATOM 723 C CA . MET A 1 94 ? 21.770 -5.443 2.396 1.00 84.88 94 MET A CA 1
ATOM 724 C C . MET A 1 94 ? 20.322 -4.937 2.435 1.00 84.88 94 MET A C 1
ATOM 726 O O . MET A 1 94 ? 19.912 -4.418 3.477 1.00 84.88 94 MET A O 1
ATOM 730 N N . ARG A 1 95 ? 19.533 -5.086 1.359 1.00 79.94 95 ARG A N 1
ATOM 731 C CA . ARG A 1 95 ? 18.090 -4.779 1.375 1.00 79.94 95 ARG A CA 1
ATOM 732 C C . ARG A 1 95 ? 17.373 -5.711 2.341 1.00 79.94 95 ARG A C 1
ATOM 734 O O . ARG A 1 95 ? 16.645 -5.228 3.205 1.00 79.94 95 ARG A O 1
ATOM 741 N N . GLU A 1 96 ? 17.657 -7.006 2.269 1.00 85.25 96 GLU A N 1
ATOM 742 C CA . GLU A 1 96 ? 17.045 -7.999 3.145 1.00 85.25 96 GLU A CA 1
ATOM 743 C C . GLU A 1 96 ? 17.401 -7.752 4.615 1.00 85.25 96 GLU A C 1
ATOM 745 O O . GLU A 1 96 ? 16.524 -7.759 5.472 1.00 85.25 96 GLU A O 1
ATOM 750 N N . ILE A 1 97 ? 18.649 -7.389 4.931 1.00 88.62 97 ILE A N 1
ATOM 751 C CA . ILE A 1 97 ? 19.039 -6.979 6.290 1.00 88.62 97 ILE A CA 1
ATOM 752 C C . ILE A 1 97 ? 18.242 -5.750 6.752 1.00 88.62 97 ILE A C 1
ATOM 754 O O . ILE A 1 97 ? 17.836 -5.688 7.914 1.00 88.62 97 ILE A O 1
ATOM 758 N N . ARG A 1 98 ? 18.015 -4.751 5.889 1.00 87.06 98 ARG A N 1
ATOM 759 C CA . ARG A 1 98 ? 17.196 -3.576 6.245 1.00 87.06 98 ARG A CA 1
ATOM 760 C C . ARG A 1 98 ? 15.736 -3.966 6.474 1.00 87.06 98 ARG A C 1
ATOM 762 O O . ARG A 1 98 ? 15.167 -3.509 7.464 1.00 87.06 98 ARG A O 1
ATOM 769 N N . ARG A 1 99 ? 15.172 -4.823 5.617 1.00 91.50 99 ARG A N 1
ATOM 770 C CA . ARG A 1 99 ? 13.807 -5.359 5.733 1.00 91.50 99 ARG A CA 1
ATOM 771 C C . ARG A 1 99 ? 13.633 -6.157 7.025 1.00 91.50 99 ARG A C 1
ATOM 773 O O . ARG A 1 99 ? 12.734 -5.873 7.804 1.00 91.50 99 ARG A O 1
ATOM 780 N N . LEU A 1 100 ? 14.550 -7.075 7.320 1.00 94.00 100 LEU A N 1
ATOM 781 C CA . LEU A 1 100 ? 14.541 -7.853 8.560 1.00 94.00 100 LEU A CA 1
ATOM 782 C C . LEU A 1 100 ? 14.698 -6.959 9.795 1.00 94.00 100 LEU A C 1
ATOM 784 O O . LEU A 1 100 ? 14.077 -7.212 10.821 1.00 94.00 100 LEU A O 1
ATOM 788 N N . ARG A 1 101 ? 15.492 -5.883 9.724 1.00 92.38 101 ARG A N 1
ATOM 789 C CA . ARG A 1 101 ? 15.605 -4.909 10.825 1.00 92.38 101 ARG A CA 1
ATOM 790 C C . ARG A 1 101 ? 14.316 -4.118 11.042 1.00 92.38 101 ARG A C 1
ATOM 792 O O . ARG A 1 101 ? 13.954 -3.900 12.198 1.00 92.38 101 ARG A O 1
ATOM 799 N N . SER A 1 102 ? 13.635 -3.680 9.981 1.00 81.62 102 SER A N 1
ATOM 800 C CA . SER A 1 102 ? 12.350 -2.979 10.113 1.00 81.62 102 SER A CA 1
ATOM 801 C C . SER A 1 102 ? 11.245 -3.917 10.600 1.00 81.62 102 SER A C 1
ATOM 803 O O . SER A 1 102 ? 10.474 -3.534 11.480 1.00 81.62 102 SER A O 1
ATOM 805 N N . GLU A 1 103 ? 11.219 -5.159 10.117 1.00 90.56 103 GLU A N 1
ATOM 806 C CA . GLU A 1 103 ? 10.311 -6.207 10.586 1.00 90.56 103 GLU A CA 1
ATOM 807 C C . GLU A 1 103 ? 10.548 -6.521 12.067 1.00 90.56 103 GLU A C 1
ATOM 809 O O . GLU A 1 103 ? 9.612 -6.493 12.862 1.00 90.56 103 GLU A O 1
ATOM 814 N N . ASN A 1 104 ? 11.802 -6.703 12.485 1.00 93.50 104 ASN A N 1
ATOM 815 C CA . ASN A 1 104 ? 12.141 -6.946 13.886 1.00 93.50 104 ASN A CA 1
ATOM 816 C C . ASN A 1 104 ? 11.759 -5.748 14.783 1.00 93.50 104 ASN A C 1
ATOM 818 O O . ASN A 1 104 ? 11.207 -5.926 15.868 1.00 93.50 104 ASN A O 1
ATOM 822 N N . ALA A 1 105 ? 11.948 -4.510 14.313 1.00 86.88 105 ALA A N 1
ATOM 823 C CA . ALA A 1 105 ? 11.463 -3.321 15.020 1.00 86.88 105 ALA A CA 1
ATOM 824 C C . ALA A 1 105 ? 9.925 -3.301 15.154 1.00 86.88 105 ALA A C 1
ATOM 826 O O . ALA A 1 105 ? 9.406 -2.960 16.221 1.00 86.88 105 ALA A O 1
ATOM 827 N N . SER A 1 106 ? 9.200 -3.708 14.107 1.00 85.06 106 SER A N 1
ATOM 828 C CA . SER A 1 106 ? 7.736 -3.850 14.118 1.00 85.06 106 SER A CA 1
ATOM 829 C C . SER A 1 106 ? 7.264 -4.950 15.080 1.00 85.06 106 SER A C 1
ATOM 831 O O . SER A 1 106 ? 6.343 -4.740 15.878 1.00 85.06 106 SER A O 1
ATOM 833 N N . LEU A 1 107 ? 7.943 -6.101 15.096 1.00 93.81 107 LEU A N 1
ATOM 834 C CA . LEU A 1 107 ? 7.678 -7.196 16.032 1.00 93.81 107 LEU A CA 1
ATOM 835 C C . LEU A 1 107 ? 7.929 -6.765 17.480 1.00 93.81 107 LEU A C 1
ATOM 837 O O . LEU A 1 107 ? 7.091 -7.008 18.348 1.00 93.81 107 LEU A O 1
ATOM 841 N N . HIS A 1 108 ? 9.024 -6.054 17.753 1.00 94.25 108 HIS A N 1
ATOM 842 C CA . HIS A 1 108 ? 9.283 -5.476 19.072 1.00 94.25 108 HIS A CA 1
ATOM 843 C C . HIS A 1 108 ? 8.188 -4.495 19.505 1.00 94.25 108 HIS A C 1
ATOM 845 O O . HIS A 1 108 ? 7.772 -4.515 20.667 1.00 94.25 108 HIS A O 1
ATOM 851 N N . HIS A 1 109 ? 7.695 -3.656 18.590 1.00 89.31 109 HIS A N 1
ATOM 852 C CA . HIS A 1 109 ? 6.571 -2.764 18.868 1.00 89.31 109 HIS A CA 1
ATOM 853 C C . HIS A 1 109 ? 5.296 -3.551 19.214 1.00 89.31 109 HIS A C 1
ATOM 855 O O . HIS A 1 109 ? 4.678 -3.284 20.245 1.00 89.31 109 HIS A O 1
ATOM 861 N N . SER A 1 110 ? 4.968 -4.579 18.429 1.00 86.88 110 SER A N 1
ATOM 862 C CA . SER A 1 110 ? 3.809 -5.455 18.657 1.00 86.88 110 SER A CA 1
ATOM 863 C C . SER A 1 110 ? 3.898 -6.209 19.990 1.00 86.88 110 SER A C 1
ATOM 865 O O . SER A 1 110 ? 2.933 -6.249 20.751 1.00 86.88 110 SER A O 1
ATOM 867 N N . ILE A 1 111 ? 5.076 -6.732 20.345 1.00 95.44 111 ILE A N 1
ATOM 868 C CA . ILE A 1 111 ? 5.326 -7.367 21.650 1.00 95.44 111 ILE A CA 1
ATOM 869 C C . ILE A 1 111 ? 5.105 -6.370 22.795 1.00 95.44 111 ILE A C 1
ATOM 871 O O . ILE A 1 111 ? 4.547 -6.731 23.832 1.00 95.44 111 ILE A O 1
ATOM 875 N N . ASN A 1 112 ? 5.534 -5.117 22.638 1.00 91.69 112 ASN A N 1
ATOM 876 C CA . ASN A 1 112 ? 5.334 -4.090 23.659 1.00 91.69 112 ASN A CA 1
ATOM 877 C C . ASN A 1 112 ? 3.853 -3.721 23.833 1.00 91.69 112 ASN A C 1
ATOM 879 O O . ASN A 1 112 ? 3.425 -3.517 24.972 1.00 91.69 112 ASN A O 1
ATOM 883 N N . LEU A 1 113 ? 3.073 -3.688 22.747 1.00 88.31 113 LEU A N 1
ATOM 884 C CA . LEU A 1 113 ? 1.618 -3.515 22.805 1.00 88.31 113 LEU A CA 1
ATOM 885 C C . LEU A 1 113 ? 0.958 -4.678 23.553 1.00 88.31 113 LEU A C 1
ATOM 887 O O . LEU A 1 113 ? 0.293 -4.439 24.557 1.00 88.31 113 LEU A O 1
ATOM 891 N N . LEU A 1 114 ? 1.263 -5.927 23.187 1.00 94.50 114 LEU A N 1
ATOM 892 C CA . LEU A 1 114 ? 0.730 -7.115 23.871 1.00 94.50 114 LEU A CA 1
ATOM 893 C C . LEU A 1 114 ? 1.097 -7.155 25.363 1.00 94.50 114 LEU A C 1
ATOM 895 O O . LEU A 1 114 ? 0.270 -7.503 26.203 1.00 94.50 114 LEU A O 1
ATOM 899 N N . LYS A 1 115 ? 2.321 -6.752 25.729 1.00 95.56 115 LYS A N 1
ATOM 900 C CA . LYS A 1 115 ? 2.720 -6.591 27.139 1.00 95.56 115 LYS A CA 1
ATOM 901 C C . LYS A 1 115 ? 1.919 -5.499 27.848 1.00 95.56 115 LYS A C 1
ATOM 903 O O . LYS A 1 115 ? 1.677 -5.599 29.049 1.00 95.56 115 LYS A O 1
ATOM 908 N N . SER A 1 116 ? 1.557 -4.427 27.151 1.00 94.62 116 SER A N 1
ATOM 909 C CA . SER A 1 116 ? 0.696 -3.381 27.701 1.00 94.62 116 SER A CA 1
ATOM 910 C C . SER A 1 116 ? -0.725 -3.889 27.920 1.00 94.62 116 SER A C 1
ATOM 912 O O . SER A 1 116 ? -1.268 -3.696 29.005 1.00 94.62 116 SER A O 1
ATOM 914 N N . ASP A 1 117 ? -1.287 -4.592 26.943 1.00 92.81 117 ASP A N 1
ATOM 915 C CA . ASP A 1 117 ? -2.636 -5.150 27.020 1.00 92.81 117 ASP A CA 1
ATOM 916 C C . ASP A 1 117 ? -2.744 -6.197 28.126 1.00 92.81 117 ASP A C 1
ATOM 918 O O . ASP A 1 117 ? -3.664 -6.138 28.937 1.00 92.81 117 ASP A O 1
ATOM 922 N N . LEU A 1 118 ? -1.746 -7.079 28.252 1.00 95.75 118 LEU A N 1
ATOM 923 C CA . LEU A 1 118 ? -1.683 -8.054 29.340 1.00 95.75 118 LEU A CA 1
ATOM 924 C C . LEU A 1 118 ? -1.650 -7.378 30.721 1.00 95.75 118 LEU A C 1
ATOM 926 O O . LEU A 1 118 ? -2.281 -7.863 31.657 1.00 95.75 118 LEU A O 1
ATOM 930 N N . ARG A 1 119 ? -0.952 -6.242 30.859 1.00 96.62 119 ARG A N 1
ATOM 931 C CA . ARG A 1 119 ? -0.949 -5.464 32.111 1.00 96.62 119 ARG A CA 1
ATOM 932 C C . ARG A 1 119 ? -2.322 -4.864 32.411 1.00 96.62 119 ARG A C 1
ATOM 934 O O . ARG A 1 119 ? -2.762 -4.941 33.555 1.00 96.62 119 ARG A O 1
ATOM 941 N N . HIS A 1 120 ? -3.001 -4.294 31.416 1.00 95.81 120 HIS A N 1
ATOM 942 C CA . HIS A 1 120 ? -4.355 -3.759 31.597 1.00 95.81 120 HIS A CA 1
ATOM 943 C C . HIS A 1 120 ? -5.366 -4.861 31.931 1.00 95.81 120 HIS A C 1
ATOM 945 O O . HIS A 1 120 ? -6.230 -4.661 32.778 1.00 95.81 120 HIS A O 1
ATOM 951 N N . GLU A 1 121 ? -5.228 -6.034 31.317 1.00 97.31 121 GLU A N 1
ATOM 952 C CA . GLU A 1 121 ? -6.064 -7.203 31.585 1.00 97.31 121 GLU A CA 1
ATOM 953 C C . GLU A 1 121 ? -5.900 -7.684 33.034 1.00 97.31 121 GLU A C 1
ATOM 955 O O . GLU A 1 121 ? -6.888 -7.823 33.758 1.00 97.31 121 GLU A O 1
ATOM 960 N N . GLN A 1 122 ? -4.655 -7.812 33.506 1.00 97.12 122 GLN A N 1
ATOM 961 C CA . GLN A 1 122 ? -4.353 -8.160 34.897 1.00 97.12 122 GLN A CA 1
ATOM 962 C C . GLN A 1 122 ? -4.903 -7.124 35.886 1.00 97.12 122 GLN A C 1
ATOM 964 O O . GLN A 1 122 ? -5.486 -7.497 36.904 1.00 97.12 122 GLN A O 1
ATOM 969 N N . GLN A 1 123 ? -4.759 -5.829 35.589 1.00 95.94 123 GLN A N 1
ATOM 970 C CA . GLN A 1 123 ? -5.345 -4.758 36.402 1.00 95.94 123 GLN A CA 1
ATOM 971 C C . GLN A 1 123 ? -6.877 -4.829 36.408 1.00 95.94 123 GLN A C 1
ATOM 973 O O . GLN A 1 123 ? -7.494 -4.686 37.463 1.00 95.94 123 GLN A O 1
ATOM 978 N N . GLY A 1 124 ? -7.495 -5.109 35.259 1.00 94.56 124 GLY A N 1
ATOM 979 C CA . GLY A 1 124 ? -8.937 -5.315 35.135 1.00 94.56 124 GLY A CA 1
ATOM 980 C C . GLY A 1 124 ? -9.434 -6.470 36.006 1.00 94.56 124 GLY A C 1
ATOM 981 O O . GLY A 1 124 ? -10.405 -6.299 36.745 1.00 94.56 124 GLY A O 1
ATOM 982 N N . ARG A 1 125 ? -8.730 -7.611 36.001 1.00 96.75 125 ARG A N 1
ATOM 983 C CA . ARG A 1 125 ? -9.033 -8.747 36.891 1.00 96.75 125 ARG A CA 1
ATOM 984 C C . ARG A 1 125 ? -8.910 -8.376 38.364 1.00 96.75 125 ARG A C 1
ATOM 986 O O . ARG A 1 125 ? -9.819 -8.670 39.130 1.00 96.75 125 ARG A O 1
ATOM 993 N N . GLN A 1 126 ? -7.839 -7.685 38.754 1.00 97.69 126 GLN A N 1
ATOM 994 C CA . GLN A 1 126 ? -7.643 -7.253 40.143 1.00 97.69 126 GLN A CA 1
ATOM 995 C C . GLN A 1 126 ? -8.767 -6.326 40.624 1.00 97.69 126 GLN A C 1
ATOM 997 O O . GLN A 1 126 ? -9.246 -6.470 41.749 1.00 97.69 126 GLN A O 1
ATOM 1002 N N . ILE A 1 127 ? -9.219 -5.397 39.776 1.00 97.06 127 ILE A N 1
ATOM 1003 C CA . ILE A 1 127 ? -10.348 -4.513 40.090 1.00 97.06 127 ILE A CA 1
ATOM 1004 C C . ILE A 1 127 ? -11.638 -5.327 40.233 1.00 97.06 127 ILE A C 1
ATOM 1006 O O . ILE A 1 127 ? -12.362 -5.143 41.211 1.00 97.06 127 ILE A O 1
ATOM 1010 N N . ALA A 1 128 ? -11.915 -6.250 39.308 1.00 96.19 128 ALA A N 1
ATOM 1011 C CA . ALA A 1 128 ? -13.099 -7.106 39.371 1.00 96.19 128 ALA A CA 1
ATOM 1012 C C . ALA A 1 128 ? -13.117 -7.970 40.645 1.00 96.19 128 ALA A C 1
ATOM 1014 O O . ALA A 1 128 ? -14.128 -8.020 41.347 1.00 96.19 128 ALA A O 1
ATOM 1015 N N . GLU A 1 129 ? -11.984 -8.582 40.997 1.00 97.56 129 GLU A N 1
ATOM 1016 C CA . GLU A 1 129 ? -11.819 -9.347 42.236 1.00 97.56 129 GLU A CA 1
ATOM 1017 C C . GLU A 1 129 ? -12.022 -8.479 43.484 1.00 97.56 129 GLU A C 1
ATOM 1019 O O . GLU A 1 129 ? -12.696 -8.904 44.424 1.00 97.56 129 GLU A O 1
ATOM 1024 N N . ALA A 1 130 ? -11.490 -7.253 43.499 1.00 97.00 130 ALA A N 1
ATOM 1025 C CA . ALA A 1 130 ? -11.690 -6.311 44.598 1.00 97.00 130 ALA A CA 1
ATOM 1026 C C . ALA A 1 130 ? -13.163 -5.891 44.736 1.00 97.00 130 ALA A C 1
ATOM 1028 O O . ALA A 1 130 ? -13.687 -5.839 45.850 1.00 97.00 130 ALA A O 1
ATOM 1029 N N . CYS A 1 131 ? -13.855 -5.646 43.620 1.00 97.56 131 CYS A N 1
ATOM 1030 C CA . CYS A 1 131 ? -15.288 -5.354 43.606 1.00 97.56 131 CYS A CA 1
ATOM 1031 C C . CYS A 1 131 ? -16.116 -6.535 44.127 1.00 97.56 131 CYS A C 1
ATOM 1033 O O . CYS A 1 131 ? -16.992 -6.334 44.967 1.00 97.56 131 CYS A O 1
ATOM 1035 N N . HIS A 1 132 ? -15.823 -7.757 43.676 1.00 97.12 132 HIS A N 1
ATOM 1036 C CA . HIS A 1 132 ? -16.499 -8.965 44.155 1.00 97.12 132 HIS A CA 1
ATOM 1037 C C . HIS A 1 132 ? -16.262 -9.170 45.652 1.00 97.12 132 HIS A C 1
ATOM 1039 O O . HIS A 1 132 ? -17.212 -9.405 46.394 1.00 97.12 132 HIS A O 1
ATOM 1045 N N . ARG A 1 133 ? -15.014 -9.028 46.114 1.00 98.12 133 ARG A N 1
ATOM 1046 C CA . ARG A 1 133 ? -14.667 -9.129 47.537 1.00 98.12 133 ARG A CA 1
ATOM 1047 C C . ARG A 1 133 ? -15.457 -8.129 48.374 1.00 98.12 133 ARG A C 1
ATOM 1049 O O . ARG A 1 133 ? -16.088 -8.532 49.344 1.00 98.12 133 ARG A O 1
ATOM 1056 N N . LYS A 1 134 ? -15.484 -6.862 47.955 1.00 97.94 134 LYS A N 1
ATOM 1057 C CA . LYS A 1 134 ? -16.252 -5.814 48.632 1.00 97.94 134 LYS A CA 1
ATOM 1058 C C . LYS A 1 134 ? -17.743 -6.150 48.690 1.00 97.94 134 LYS A C 1
ATOM 1060 O O . LYS A 1 134 ? -18.352 -6.014 49.740 1.00 97.94 134 LYS A O 1
ATOM 1065 N N . TYR A 1 135 ? -18.322 -6.620 47.586 1.00 98.12 135 TYR A N 1
ATOM 1066 C CA . TYR A 1 135 ? -19.728 -7.023 47.553 1.00 98.12 135 TYR A CA 1
ATOM 1067 C C . TYR A 1 135 ? -20.031 -8.154 48.548 1.00 98.12 135 TYR A C 1
ATOM 1069 O O . TYR A 1 135 ? -21.022 -8.084 49.272 1.00 98.12 135 TYR A O 1
ATOM 1077 N N . TYR A 1 136 ? -19.170 -9.175 48.622 1.00 98.38 136 TYR A N 1
ATOM 1078 C CA . TYR A 1 136 ? -19.321 -10.254 49.602 1.00 98.38 136 TYR A CA 1
ATOM 1079 C C . TYR A 1 136 ? -19.197 -9.749 51.042 1.00 98.38 136 TYR A C 1
ATOM 1081 O O . TYR A 1 136 ? -20.012 -10.124 51.882 1.00 98.38 136 TYR A O 1
ATOM 1089 N N . GLU A 1 137 ? -18.223 -8.885 51.327 1.00 98.12 137 GLU A N 1
ATOM 1090 C CA . GLU A 1 137 ? -18.059 -8.266 52.647 1.00 98.12 137 GLU A CA 1
ATOM 1091 C C . GLU A 1 137 ? -19.293 -7.438 53.036 1.00 98.12 137 GLU A C 1
ATOM 1093 O O . GLU A 1 137 ? -19.837 -7.621 54.125 1.00 98.12 137 GLU A O 1
ATOM 1098 N N . ASP A 1 138 ? -19.799 -6.597 52.132 1.00 97.25 138 ASP A N 1
ATOM 1099 C CA . ASP A 1 138 ? -21.005 -5.789 52.346 1.00 97.25 138 ASP A CA 1
ATOM 1100 C C . ASP A 1 138 ? -22.249 -6.675 52.556 1.00 97.25 138 ASP A C 1
ATOM 1102 O O . ASP A 1 138 ? -23.072 -6.401 53.435 1.00 97.25 138 ASP A O 1
ATOM 1106 N N . SER A 1 139 ? -22.370 -7.779 51.811 1.00 97.75 139 SER A N 1
ATOM 1107 C CA . SER A 1 139 ? -23.455 -8.753 51.975 1.00 97.75 139 SER A CA 1
ATOM 1108 C C . SER A 1 139 ? -23.394 -9.459 53.331 1.00 97.75 139 SER A C 1
ATOM 1110 O O . SER A 1 139 ? -24.430 -9.623 53.975 1.00 97.75 139 SER A O 1
ATOM 1112 N N . ILE A 1 140 ? -22.204 -9.868 53.782 1.00 98.25 140 ILE A N 1
ATOM 1113 C CA . ILE A 1 140 ? -22.006 -10.495 55.098 1.00 98.25 140 ILE A CA 1
ATOM 1114 C C . ILE A 1 140 ? -22.329 -9.496 56.214 1.00 98.25 140 ILE A C 1
ATOM 1116 O O . ILE A 1 140 ? -23.040 -9.844 57.157 1.00 98.25 140 ILE A O 1
ATOM 1120 N N . ASN A 1 141 ? -21.865 -8.249 56.093 1.00 98.06 141 ASN A N 1
ATOM 1121 C CA . ASN A 1 141 ? -22.144 -7.185 57.058 1.00 98.06 141 ASN A CA 1
ATOM 1122 C C . ASN A 1 141 ? -23.646 -6.897 57.157 1.00 98.06 141 ASN A C 1
ATOM 1124 O O . ASN A 1 141 ? -24.188 -6.818 58.258 1.00 98.06 141 ASN A O 1
ATOM 1128 N N . THR A 1 142 ? -24.329 -6.804 56.013 1.00 98.19 142 THR A N 1
ATOM 1129 C CA . THR A 1 142 ? -25.781 -6.582 55.961 1.00 98.19 142 THR A CA 1
ATOM 1130 C C . THR A 1 142 ? -26.539 -7.752 56.588 1.00 98.19 142 THR A C 1
ATOM 1132 O O . THR A 1 142 ? -27.436 -7.532 57.398 1.00 98.19 142 THR A O 1
ATOM 1135 N N . ASN A 1 143 ? -26.157 -8.996 56.275 1.00 98.25 143 ASN A N 1
ATOM 1136 C CA . ASN A 1 143 ? -26.776 -10.176 56.878 1.00 98.25 143 ASN A CA 1
ATOM 1137 C C . ASN A 1 143 ? -26.571 -10.209 58.402 1.00 98.25 143 ASN A C 1
ATOM 1139 O O . ASN A 1 143 ? -27.524 -10.407 59.147 1.00 98.25 143 ASN A O 1
ATOM 1143 N N . THR A 1 144 ? -25.354 -9.914 58.867 1.00 98.38 144 THR A N 1
ATOM 1144 C CA . THR A 1 144 ? -25.031 -9.829 60.302 1.00 98.38 144 THR A CA 1
ATOM 1145 C C . THR A 1 144 ? -25.876 -8.759 61.002 1.00 98.38 144 THR A C 1
ATOM 1147 O O . THR A 1 144 ? -26.359 -8.967 62.112 1.00 98.38 144 THR A O 1
ATOM 1150 N N . GLN A 1 145 ? -26.093 -7.611 60.354 1.00 98.19 145 GLN A N 1
ATOM 1151 C CA . GLN A 1 145 ? -26.931 -6.542 60.897 1.00 98.19 145 GLN A CA 1
ATOM 1152 C C . GLN A 1 145 ? -28.401 -6.965 61.020 1.00 98.19 145 GLN A C 1
ATOM 1154 O O . GLN A 1 145 ? -29.029 -6.689 62.042 1.00 98.19 145 GLN A O 1
ATOM 1159 N N . LEU A 1 146 ? -28.939 -7.648 60.007 1.00 98.25 146 LEU A N 1
ATOM 1160 C CA . LEU A 1 146 ? -30.310 -8.159 60.034 1.00 98.25 146 LEU A CA 1
ATOM 1161 C C . LEU A 1 146 ? -30.494 -9.241 61.104 1.00 98.25 146 LEU A C 1
ATOM 1163 O O . LEU A 1 146 ? -31.514 -9.249 61.785 1.00 98.25 146 LEU A O 1
ATOM 1167 N N . GLU A 1 147 ? -29.510 -10.120 61.298 1.00 98.31 147 GLU A N 1
ATOM 1168 C CA . GLU A 1 147 ? -29.534 -11.124 62.370 1.00 98.31 147 GLU A CA 1
ATOM 1169 C C . GLU A 1 147 ? -29.602 -10.478 63.763 1.00 98.31 147 GLU A C 1
ATOM 1171 O O . GLU A 1 147 ? -30.401 -10.905 64.600 1.00 98.31 147 GLU A O 1
ATOM 1176 N N . LEU A 1 148 ? -28.826 -9.413 63.996 1.00 98.25 148 LEU A N 1
ATOM 1177 C CA . LEU A 1 148 ? -28.884 -8.640 65.242 1.00 98.25 148 LEU A CA 1
ATOM 1178 C C . LEU A 1 148 ? -30.247 -7.960 65.433 1.00 98.25 148 LEU A C 1
ATOM 1180 O O . LEU A 1 148 ? -30.817 -8.031 66.519 1.00 98.25 148 LEU A O 1
ATOM 1184 N N . GLU A 1 149 ? -30.805 -7.353 64.384 1.00 98.38 149 GLU A N 1
ATOM 1185 C CA . GLU A 1 149 ? -32.124 -6.714 64.455 1.00 98.38 149 GLU A CA 1
ATOM 1186 C C . GLU A 1 149 ? -33.244 -7.729 64.737 1.00 98.38 149 GLU A C 1
ATOM 1188 O O . GLU A 1 149 ? -34.143 -7.461 65.537 1.00 98.38 149 GLU A O 1
ATOM 1193 N N . ILE A 1 150 ? -33.187 -8.915 64.122 1.00 98.12 150 ILE A N 1
ATOM 1194 C CA . ILE A 1 150 ? -34.136 -10.006 64.386 1.00 98.12 150 ILE A CA 1
ATOM 1195 C C . ILE A 1 150 ? -34.062 -10.431 65.856 1.00 98.12 150 ILE A C 1
ATOM 1197 O O . ILE A 1 150 ? -35.106 -10.638 66.478 1.00 98.12 150 ILE A O 1
ATOM 1201 N N . MET A 1 151 ? -32.858 -10.538 66.422 1.00 98.31 151 MET A N 1
ATOM 1202 C CA . MET A 1 151 ? -32.659 -10.884 67.831 1.00 98.31 151 MET A CA 1
ATOM 1203 C C . MET A 1 151 ? -33.267 -9.821 68.765 1.00 98.31 151 MET A C 1
ATOM 1205 O O . MET A 1 151 ? -34.048 -10.167 69.651 1.00 98.31 151 MET A O 1
ATOM 1209 N N . ASP A 1 152 ? -33.032 -8.532 68.500 1.00 98.44 152 ASP A N 1
ATOM 1210 C CA . ASP A 1 152 ? -33.628 -7.423 69.264 1.00 98.44 152 ASP A CA 1
ATOM 1211 C C . AS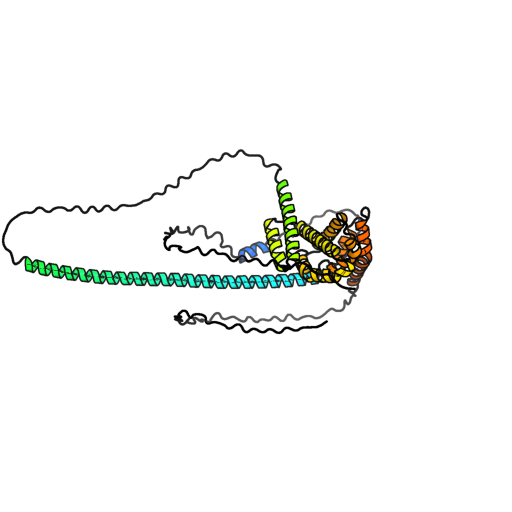P A 1 152 ? -35.170 -7.420 69.182 1.00 98.44 152 ASP A C 1
ATOM 1213 O O . ASP A 1 152 ? -35.875 -7.168 70.170 1.00 98.44 152 ASP A O 1
ATOM 1217 N N . GLN A 1 153 ? -35.729 -7.708 68.001 1.00 98.19 153 GLN A N 1
ATOM 1218 C CA . GLN A 1 153 ? -37.178 -7.818 67.811 1.00 98.19 153 GLN A CA 1
ATOM 1219 C C . GLN A 1 153 ? -37.765 -9.010 68.578 1.00 98.19 153 GLN A C 1
ATOM 1221 O O . GLN A 1 153 ? -38.839 -8.878 69.175 1.00 98.19 153 GLN A O 1
ATOM 1226 N N . GLN A 1 154 ? -37.072 -10.152 68.600 1.00 98.25 154 GLN A N 1
ATOM 1227 C CA . GLN A 1 154 ? -37.476 -11.322 69.382 1.00 98.25 154 GLN A CA 1
ATOM 1228 C C . GLN A 1 154 ? -37.491 -11.008 70.882 1.00 98.25 154 GLN A C 1
ATOM 1230 O O . GLN A 1 154 ? -38.501 -11.274 71.537 1.00 98.25 154 GLN A O 1
ATOM 1235 N N . ASP A 1 155 ? -36.447 -10.367 71.411 1.00 98.25 155 ASP A N 1
ATOM 1236 C CA . ASP A 1 155 ? -36.378 -9.949 72.818 1.00 98.25 155 ASP A CA 1
ATOM 1237 C C . ASP A 1 155 ? -37.536 -9.012 73.193 1.00 98.25 155 ASP A C 1
ATOM 1239 O O . ASP A 1 155 ? -38.176 -9.161 74.241 1.00 98.25 155 ASP A O 1
ATOM 1243 N N . ARG A 1 156 ? -37.883 -8.081 72.298 1.00 98.25 156 ARG A N 1
ATOM 1244 C CA . ARG A 1 156 ? -39.034 -7.189 72.481 1.00 98.25 156 ARG A CA 1
ATOM 1245 C C . ARG A 1 156 ? -40.365 -7.941 72.496 1.00 98.25 156 ARG A C 1
ATOM 1247 O O . ARG A 1 156 ? -41.235 -7.609 73.305 1.00 98.25 156 ARG A O 1
ATOM 1254 N N . ILE A 1 157 ? -40.544 -8.933 71.621 1.00 97.94 157 ILE A N 1
ATOM 1255 C CA . ILE A 1 157 ? -41.743 -9.784 71.606 1.00 97.94 157 ILE A CA 1
ATOM 1256 C C . ILE A 1 157 ? -41.845 -10.565 72.918 1.00 97.94 157 ILE A C 1
ATOM 1258 O O . ILE A 1 157 ? -42.914 -10.563 73.528 1.00 97.94 157 ILE A O 1
ATOM 1262 N N . TYR A 1 158 ? -40.750 -11.166 73.390 1.00 98.19 158 TYR A N 1
ATOM 1263 C CA . TYR A 1 158 ? -40.722 -11.877 74.670 1.00 98.19 158 TYR A CA 1
ATOM 1264 C C . TYR A 1 158 ? -41.093 -10.966 75.845 1.00 98.19 158 TYR A C 1
ATOM 1266 O O . TYR A 1 158 ? -41.908 -11.351 76.687 1.00 98.19 158 TYR A O 1
ATOM 1274 N N . ALA A 1 159 ? -40.569 -9.738 75.883 1.00 98.00 159 ALA A N 1
ATOM 1275 C CA . ALA A 1 159 ? -40.914 -8.763 76.917 1.00 98.00 159 ALA A CA 1
ATOM 1276 C C . ALA A 1 159 ? -42.414 -8.406 76.909 1.00 98.00 159 ALA A C 1
ATOM 1278 O O . ALA A 1 159 ? -43.055 -8.394 77.963 1.00 98.00 159 ALA A O 1
ATOM 1279 N N . LEU A 1 160 ? -42.995 -8.168 75.727 1.00 97.44 160 LEU A N 1
ATOM 1280 C CA . LEU A 1 160 ? -44.427 -7.880 75.579 1.00 97.44 160 LEU A CA 1
ATOM 1281 C C . LEU A 1 160 ? -45.305 -9.083 75.945 1.00 97.44 160 LEU A C 1
ATOM 1283 O O . LEU A 1 160 ? -46.331 -8.911 76.599 1.00 97.44 160 LEU A O 1
ATOM 1287 N N . GLN A 1 161 ? -44.907 -10.299 75.566 1.00 97.00 161 GLN A N 1
ATOM 1288 C CA . GLN A 1 161 ? -45.604 -11.525 75.962 1.00 97.00 161 GLN A CA 1
ATOM 1289 C C . GLN A 1 161 ? -45.603 -11.701 77.484 1.00 97.00 161 GLN A C 1
ATOM 1291 O O . GLN A 1 161 ? -46.642 -12.021 78.062 1.00 97.00 161 GLN A O 1
ATOM 1296 N N . HIS A 1 162 ? -44.469 -11.444 78.140 1.00 96.62 162 HIS A N 1
ATOM 1297 C CA . HIS A 1 162 ? -44.363 -11.498 79.596 1.00 96.62 162 HIS A CA 1
ATOM 1298 C C . HIS A 1 162 ? -45.258 -10.444 80.272 1.00 96.62 162 HIS A C 1
ATOM 1300 O O . HIS A 1 162 ? -45.933 -10.739 81.260 1.00 96.62 162 HIS A O 1
ATOM 1306 N N . GLN A 1 163 ? -45.317 -9.226 79.723 1.00 96.81 163 GLN A N 1
ATOM 1307 C CA . GLN A 1 163 ? -46.209 -8.171 80.210 1.00 96.81 163 GLN A CA 1
ATOM 1308 C C . GLN A 1 163 ? -47.688 -8.556 80.056 1.00 96.81 163 GLN A C 1
ATOM 1310 O O . GLN A 1 163 ? -48.448 -8.456 81.016 1.00 96.81 163 GLN A O 1
ATOM 1315 N N . LEU A 1 164 ? -48.083 -9.084 78.893 1.00 95.12 164 LEU A N 1
ATOM 1316 C CA . LEU A 1 164 ? -49.447 -9.565 78.655 1.00 95.12 164 LEU A CA 1
ATOM 1317 C C . LEU A 1 164 ? -49.832 -10.706 79.600 1.00 95.12 164 LEU A C 1
ATOM 1319 O O . LEU A 1 164 ? -50.949 -10.712 80.112 1.00 95.12 164 LEU A O 1
ATOM 1323 N N . GLN A 1 165 ? -48.936 -11.660 79.869 1.00 94.31 165 GLN A N 1
ATOM 1324 C CA . GLN A 1 165 ? -49.192 -12.722 80.849 1.00 94.31 165 GLN A CA 1
ATOM 1325 C C . GLN A 1 165 ? -49.427 -12.148 82.256 1.00 94.31 165 GLN A C 1
ATOM 1327 O O . GLN A 1 165 ? -50.359 -12.564 82.951 1.00 94.31 165 GLN A O 1
ATOM 1332 N N . HIS A 1 166 ? -48.635 -11.154 82.662 1.00 93.00 166 HIS A N 1
ATOM 1333 C CA . HIS A 1 166 ? -48.810 -10.473 83.944 1.00 93.00 166 HIS A CA 1
ATOM 1334 C C . HIS A 1 166 ? -50.147 -9.706 84.024 1.00 93.00 166 HIS A C 1
ATOM 1336 O O . HIS A 1 166 ? -50.872 -9.819 85.017 1.00 93.00 166 HIS A O 1
ATOM 1342 N N . ASP A 1 167 ? -50.526 -8.986 82.968 1.00 91.44 167 ASP A N 1
ATOM 1343 C CA . ASP A 1 167 ? -51.795 -8.247 82.907 1.00 91.44 167 ASP A CA 1
ATOM 1344 C C . ASP A 1 167 ? -53.008 -9.193 82.860 1.00 91.44 167 ASP A C 1
ATOM 1346 O O . ASP A 1 167 ? -54.009 -8.965 83.538 1.00 91.44 167 ASP A O 1
ATOM 1350 N N . THR A 1 168 ? -52.904 -10.312 82.137 1.00 91.06 168 THR A N 1
ATOM 1351 C CA . THR A 1 168 ? -53.975 -11.319 82.031 1.00 91.06 168 THR A CA 1
ATOM 1352 C C . THR A 1 168 ? -54.227 -12.011 83.374 1.00 91.06 168 THR A C 1
ATOM 1354 O O . THR A 1 168 ? -55.376 -12.168 83.784 1.00 91.06 168 THR A O 1
ATOM 1357 N N . THR A 1 169 ? -53.169 -12.381 84.106 1.00 83.88 169 THR A N 1
ATOM 1358 C CA . THR A 1 169 ? -53.298 -12.964 85.459 1.00 83.88 169 THR A CA 1
ATOM 1359 C C . THR A 1 169 ? -53.841 -11.961 86.484 1.00 83.88 169 THR A C 1
ATOM 1361 O O . THR A 1 169 ? -54.619 -12.337 87.365 1.00 83.88 169 THR A O 1
ATOM 1364 N N . SER A 1 170 ? -53.503 -10.677 86.332 1.00 80.38 170 SER A N 1
ATOM 1365 C CA . SER A 1 170 ? -54.028 -9.592 87.175 1.00 80.38 170 SER A CA 1
ATOM 1366 C C . SER A 1 170 ? -55.489 -9.238 86.850 1.00 80.38 170 SER A C 1
ATOM 1368 O O . SER A 1 170 ? -56.229 -8.843 87.745 1.00 80.38 170 SER A O 1
ATOM 1370 N N . SER A 1 171 ? -55.935 -9.403 85.598 1.00 73.44 171 SER A N 1
ATOM 1371 C CA . SER A 1 171 ? -57.317 -9.117 85.173 1.00 73.44 171 SER A CA 1
ATOM 1372 C C . SER A 1 171 ? -58.293 -10.271 85.444 1.00 73.44 171 SER A C 1
ATOM 1374 O O . SER A 1 171 ? -59.455 -10.019 85.748 1.00 73.44 171 SER A O 1
ATOM 1376 N N . LEU A 1 172 ? -57.849 -11.533 85.374 1.00 62.78 172 LEU A N 1
ATOM 1377 C CA . LEU A 1 172 ? -58.690 -12.716 85.641 1.00 62.78 172 LEU A CA 1
ATOM 1378 C C . LEU A 1 172 ? -58.990 -12.948 87.132 1.00 62.78 172 LEU A C 1
ATOM 1380 O O . LEU A 1 172 ? -59.753 -13.847 87.473 1.00 62.78 172 LEU A O 1
ATOM 1384 N N . SER A 1 173 ? -58.414 -12.148 88.030 1.00 56.91 173 SER A N 1
ATOM 1385 C CA . SER A 1 173 ? -58.686 -12.212 89.470 1.00 56.91 173 SER A CA 1
ATOM 1386 C C . SER A 1 173 ? -59.796 -11.252 89.939 1.00 56.91 173 SER A C 1
ATOM 1388 O O . SER A 1 173 ? -60.060 -11.200 91.140 1.00 56.91 173 SER A O 1
ATOM 1390 N N . ALA A 1 174 ? -60.473 -10.530 89.029 1.00 54.50 174 ALA A N 1
ATOM 1391 C CA . ALA A 1 174 ? -61.411 -9.459 89.390 1.00 54.50 174 ALA A CA 1
ATOM 1392 C C . ALA A 1 174 ? -62.896 -9.646 89.010 1.00 54.50 174 ALA A C 1
ATOM 1394 O O . ALA A 1 174 ? -63.700 -8.899 89.558 1.00 54.50 174 ALA A O 1
ATOM 1395 N N . ASP A 1 175 ? -63.303 -10.615 88.178 1.00 44.28 175 ASP A N 1
ATOM 1396 C CA . ASP A 1 175 ? -64.733 -10.792 87.849 1.00 44.28 175 ASP A CA 1
ATOM 1397 C C . ASP A 1 175 ? -65.190 -12.256 87.940 1.00 44.28 175 ASP A C 1
ATOM 1399 O O . ASP A 1 175 ? -64.839 -13.118 87.135 1.00 44.28 175 ASP A O 1
ATOM 1403 N N . LEU A 1 176 ? -65.969 -12.513 88.994 1.00 51.88 176 LEU A N 1
ATOM 1404 C CA . LEU A 1 176 ? -66.914 -13.618 89.122 1.00 51.88 176 LEU A CA 1
ATOM 1405 C C . LEU A 1 176 ? -68.189 -13.263 88.324 1.00 51.88 176 LEU A C 1
ATOM 1407 O O . LEU A 1 176 ? -68.599 -12.108 88.361 1.00 51.88 176 LEU A O 1
ATOM 1411 N N . PHE A 1 177 ? -68.873 -14.285 87.786 1.00 49.03 177 PHE A N 1
ATOM 1412 C CA . PHE A 1 177 ? -70.167 -14.263 87.057 1.00 49.03 177 PHE A CA 1
ATOM 1413 C C . PHE A 1 177 ? -70.019 -13.837 85.576 1.00 49.03 177 PHE A C 1
ATOM 1415 O O . PHE A 1 177 ? -69.394 -12.831 85.288 1.00 49.03 177 PHE A O 1
ATOM 1422 N N . ASP A 1 178 ? -70.496 -14.545 84.549 1.00 44.31 178 ASP A N 1
ATOM 1423 C CA . ASP A 1 178 ? -71.683 -15.393 84.391 1.00 44.31 178 ASP A CA 1
ATOM 1424 C C . ASP A 1 178 ? -71.460 -16.386 83.216 1.00 44.31 178 ASP A C 1
ATOM 1426 O O . ASP A 1 178 ? -70.647 -16.128 82.324 1.00 44.31 178 ASP A O 1
ATOM 1430 N N . ASP A 1 179 ? -72.155 -17.524 83.245 1.00 51.69 179 ASP A N 1
ATOM 1431 C CA . ASP A 1 179 ? -72.089 -18.630 82.274 1.00 51.69 179 ASP A CA 1
ATOM 1432 C C . ASP A 1 179 ? -72.564 -18.215 80.866 1.00 51.69 179 ASP A C 1
ATOM 1434 O O . ASP A 1 179 ? -73.708 -17.800 80.710 1.00 51.69 179 ASP A O 1
ATOM 1438 N N . ASP A 1 180 ? -71.754 -18.450 79.823 1.00 50.38 180 ASP A N 1
ATOM 1439 C CA . ASP A 1 180 ? -72.295 -18.823 78.504 1.00 50.38 180 ASP A CA 1
ATOM 1440 C C . ASP A 1 180 ? -71.255 -19.553 77.614 1.00 50.38 180 ASP A C 1
ATOM 1442 O O . ASP A 1 180 ? -70.140 -19.058 77.405 1.00 50.38 180 ASP A O 1
ATOM 1446 N N . PRO A 1 181 ? -71.576 -20.740 77.057 1.00 54.75 181 PRO A N 1
ATOM 1447 C CA . PRO A 1 181 ? -70.632 -21.552 76.295 1.00 54.75 181 PRO A CA 1
ATOM 1448 C C . PRO A 1 181 ? -70.580 -21.120 74.821 1.00 54.75 181 PRO A C 1
ATOM 1450 O O . PRO A 1 181 ? -71.354 -21.600 73.990 1.00 54.75 181 PRO A O 1
ATOM 1453 N N . ILE A 1 182 ? -69.632 -20.251 74.459 1.00 50.97 182 ILE A N 1
ATOM 1454 C CA . ILE A 1 182 ? -69.371 -19.915 73.050 1.00 50.97 182 ILE A CA 1
ATOM 1455 C C . ILE A 1 182 ? -68.352 -20.897 72.456 1.00 50.97 182 ILE A C 1
ATOM 1457 O O . ILE A 1 182 ? -67.184 -20.956 72.834 1.00 50.97 182 ILE A O 1
ATOM 1461 N N . THR A 1 183 ? -68.845 -21.680 71.501 1.00 56.03 183 THR A N 1
ATOM 1462 C CA . THR A 1 183 ? -68.137 -22.647 70.653 1.00 56.03 183 THR A CA 1
ATOM 1463 C C . THR A 1 183 ? -66.904 -22.067 69.940 1.00 56.03 183 THR A C 1
ATOM 1465 O O . THR A 1 183 ? -66.979 -20.954 69.416 1.00 56.03 183 THR A O 1
ATOM 1468 N N . PRO A 1 184 ? -65.800 -22.832 69.815 1.00 52.47 184 PRO A N 1
ATOM 1469 C CA . PRO A 1 184 ? -64.586 -22.376 69.151 1.00 52.47 184 PRO A CA 1
ATOM 1470 C C . PRO A 1 184 ? -64.773 -22.378 67.629 1.00 52.47 184 PRO A C 1
ATOM 1472 O O . PRO A 1 184 ? -64.970 -23.424 67.010 1.00 52.47 184 PRO A O 1
ATOM 1475 N N . VAL A 1 185 ? -64.691 -21.199 67.012 1.00 52.53 185 VAL A N 1
ATOM 1476 C CA . VAL A 1 185 ? -64.621 -21.060 65.553 1.00 52.53 185 VAL A CA 1
ATOM 1477 C C . VAL A 1 185 ? -63.212 -21.455 65.107 1.00 52.53 185 VAL A C 1
ATOM 1479 O O . VAL A 1 185 ? -62.254 -20.709 65.294 1.00 52.53 185 VAL A O 1
ATOM 1482 N N . GLN A 1 186 ? -63.092 -22.647 64.521 1.00 47.59 186 GLN A N 1
ATOM 1483 C CA . GLN A 1 186 ? -61.948 -23.061 63.708 1.00 47.59 186 GLN A CA 1
ATOM 1484 C C . GLN A 1 186 ? -61.801 -22.078 62.536 1.00 47.59 186 GLN A C 1
ATOM 1486 O O . GLN A 1 186 ? -62.531 -22.167 61.551 1.00 47.59 186 GLN A O 1
ATOM 1491 N N . MET A 1 187 ? -60.873 -21.125 62.637 1.00 47.69 187 MET A N 1
ATOM 1492 C CA . MET A 1 187 ? -60.407 -20.376 61.471 1.00 47.69 187 MET A CA 1
ATOM 1493 C C . MET A 1 187 ? -59.325 -21.198 60.770 1.00 47.69 187 MET A C 1
ATOM 1495 O O . MET A 1 187 ? -58.166 -21.223 61.177 1.00 47.69 187 MET A O 1
ATOM 1499 N N . ASP A 1 188 ? -59.761 -21.911 59.736 1.00 48.28 188 ASP A N 1
ATOM 1500 C CA . ASP A 1 188 ? -58.939 -22.596 58.744 1.00 48.28 188 ASP A CA 1
ATOM 1501 C C . ASP A 1 188 ? -58.109 -21.560 57.961 1.00 48.28 188 ASP A C 1
ATOM 1503 O O . ASP A 1 188 ? -58.604 -20.865 57.074 1.00 48.28 188 ASP A O 1
ATOM 1507 N N . MET A 1 189 ? -56.843 -21.415 58.354 1.00 50.50 189 MET A N 1
ATOM 1508 C CA . MET A 1 189 ? -55.823 -20.604 57.682 1.00 50.50 189 MET A CA 1
ATOM 1509 C C . MET A 1 189 ? -55.073 -21.469 56.657 1.00 50.50 189 MET A C 1
ATOM 1511 O O . MET A 1 189 ? -53.875 -21.724 56.778 1.00 50.50 189 MET A O 1
ATOM 1515 N N . SER A 1 190 ? -55.776 -21.938 55.629 1.00 48.47 190 SER A N 1
ATOM 1516 C CA . SER A 1 190 ? -55.187 -22.608 54.465 1.00 48.47 190 SER A CA 1
ATOM 1517 C C . SER A 1 190 ? -54.708 -21.575 53.433 1.00 48.47 190 SER A C 1
ATOM 1519 O O . SER A 1 190 ? -55.299 -21.365 52.371 1.00 48.47 190 SER A O 1
ATOM 1521 N N . HIS A 1 191 ? -53.587 -20.911 53.732 1.00 45.06 191 HIS A N 1
ATOM 1522 C CA . HIS A 1 191 ? -52.876 -20.080 52.758 1.00 45.06 191 HIS A CA 1
ATOM 1523 C C . HIS A 1 191 ? -52.093 -20.946 51.760 1.00 45.06 191 HIS A C 1
ATOM 1525 O O . HIS A 1 191 ? -50.931 -21.289 51.942 1.00 45.06 191 HIS A O 1
ATOM 1531 N N . ARG A 1 192 ? -52.807 -21.283 50.686 1.00 44.81 192 ARG A N 1
ATOM 1532 C CA . ARG A 1 192 ? -52.385 -21.477 49.290 1.00 44.81 192 ARG A CA 1
ATOM 1533 C C . ARG A 1 192 ? -50.923 -21.069 48.990 1.00 44.81 192 ARG A C 1
ATOM 1535 O O . ARG A 1 192 ? -50.652 -19.922 48.644 1.00 44.81 192 ARG A O 1
ATOM 1542 N N . THR A 1 193 ? -49.996 -22.023 49.040 1.00 45.28 193 THR A N 1
ATOM 1543 C CA . THR A 1 193 ? -48.674 -21.917 48.404 1.00 45.28 193 THR A CA 1
ATOM 1544 C C . THR A 1 193 ? -48.842 -22.184 46.909 1.00 45.28 193 THR A C 1
ATOM 1546 O O . THR A 1 193 ? -48.997 -23.330 46.490 1.00 45.28 193 THR A O 1
ATOM 1549 N N . ALA A 1 194 ? -48.903 -21.120 46.109 1.00 43.75 194 ALA A N 1
ATOM 1550 C CA . ALA A 1 194 ? -48.832 -21.217 44.658 1.00 43.75 194 ALA A CA 1
ATOM 1551 C C . ALA A 1 194 ? -47.376 -21.498 44.261 1.00 43.75 194 ALA A C 1
ATOM 1553 O O . ALA A 1 194 ? -46.511 -20.640 44.406 1.00 43.75 194 ALA A O 1
ATOM 1554 N N . ASP A 1 195 ? -47.143 -22.723 43.813 1.00 48.56 195 ASP A N 1
ATOM 1555 C CA . ASP A 1 195 ? -45.924 -23.212 43.181 1.00 48.56 195 ASP A CA 1
ATOM 1556 C C . ASP A 1 195 ? -45.952 -22.828 41.687 1.00 48.56 195 ASP A C 1
ATOM 1558 O O . ASP A 1 195 ? -46.862 -23.272 40.979 1.00 48.56 195 ASP A O 1
ATOM 1562 N N . PRO A 1 196 ? -45.040 -21.975 41.178 1.00 51.91 196 PRO A N 1
ATOM 1563 C CA . PRO A 1 196 ? -44.915 -21.713 39.757 1.00 51.91 196 PRO A CA 1
ATOM 1564 C C . PRO A 1 196 ? -43.786 -22.584 39.197 1.00 51.91 196 PRO A C 1
ATOM 1566 O O . PRO A 1 196 ? -42.691 -22.105 38.905 1.00 51.91 196 PRO A O 1
ATOM 1569 N N . THR A 1 197 ? -44.055 -23.877 39.029 1.00 45.81 197 THR A N 1
ATOM 1570 C CA . THR A 1 197 ? -43.217 -24.736 38.189 1.00 45.81 197 THR A CA 1
ATOM 1571 C C . THR A 1 197 ? -43.586 -24.467 36.725 1.00 45.81 197 THR A C 1
ATOM 1573 O O . THR A 1 197 ? -44.431 -25.141 36.140 1.00 45.81 197 THR A O 1
ATOM 1576 N N . SER A 1 198 ? -42.997 -23.415 36.151 1.00 46.69 198 SER A N 1
ATOM 1577 C CA . SER A 1 198 ? -43.045 -23.131 34.713 1.00 46.69 198 SER A CA 1
ATOM 1578 C C . SER A 1 198 ? -42.115 -24.099 33.986 1.00 46.69 198 SER A C 1
ATOM 1580 O O . SER A 1 198 ? -40.904 -23.901 33.914 1.00 46.69 198 SER A O 1
ATOM 1582 N N . GLN A 1 199 ? -42.706 -25.185 33.505 1.00 41.22 199 GLN A N 1
ATOM 1583 C CA . GLN A 1 199 ? -42.101 -26.172 32.626 1.00 41.22 199 GLN A CA 1
ATOM 1584 C C . GLN A 1 199 ? -42.141 -25.611 31.193 1.00 41.22 199 GLN A C 1
ATOM 1586 O O . GLN A 1 199 ? -43.135 -25.771 30.492 1.00 41.22 199 GLN A O 1
ATOM 1591 N N . ASP A 1 200 ? -41.089 -24.888 30.794 1.00 42.75 200 ASP A N 1
ATOM 1592 C CA . ASP A 1 200 ? -40.851 -24.510 29.395 1.00 42.75 200 ASP A CA 1
ATOM 1593 C C . ASP A 1 200 ? -40.437 -25.770 28.616 1.00 42.75 200 ASP A C 1
ATOM 1595 O O . ASP A 1 200 ? -39.267 -26.163 28.582 1.00 42.75 200 ASP A O 1
ATOM 1599 N N . GLU A 1 201 ? -41.432 -26.435 28.032 1.00 47.97 201 GLU A N 1
ATOM 1600 C CA . GLU A 1 201 ? -41.261 -27.422 26.968 1.00 47.97 201 GLU A CA 1
ATOM 1601 C C . GLU A 1 201 ? -40.791 -26.697 25.700 1.00 47.97 201 GLU A C 1
ATOM 1603 O O . GLU A 1 201 ? -41.563 -26.042 25.002 1.00 47.97 201 GLU A O 1
ATOM 1608 N N . TRP A 1 202 ? -39.494 -26.795 25.415 1.00 61.28 202 TRP A N 1
ATOM 1609 C CA . TRP A 1 202 ? -38.937 -26.445 24.115 1.00 61.28 202 TRP A CA 1
ATOM 1610 C C . TRP A 1 202 ? -39.230 -27.599 23.152 1.00 61.28 202 TRP A C 1
ATOM 1612 O O . TRP A 1 202 ? -38.519 -28.602 23.141 1.00 61.28 202 TRP A O 1
ATOM 1622 N N . GLU A 1 203 ? -40.310 -27.474 22.383 1.00 48.69 203 GLU A N 1
ATOM 1623 C CA . GLU A 1 203 ? -40.601 -28.353 21.249 1.00 48.69 203 GLU A CA 1
ATOM 1624 C C . GLU A 1 203 ? -39.535 -28.144 20.156 1.00 48.69 203 GLU A C 1
ATOM 1626 O O . GLU A 1 203 ? -39.473 -27.104 19.498 1.00 48.69 203 GLU A O 1
ATOM 1631 N N . GLU A 1 204 ? -38.664 -29.143 19.987 1.00 46.97 204 GLU A N 1
ATOM 1632 C CA . GLU A 1 204 ? -37.773 -29.304 18.834 1.00 46.97 204 GLU A CA 1
ATOM 1633 C C . GLU A 1 204 ? -38.614 -29.579 17.574 1.00 46.97 204 GLU A C 1
ATOM 1635 O O . GLU A 1 204 ? -39.004 -30.711 17.285 1.00 46.97 204 GLU A O 1
ATOM 1640 N N . GLU A 1 205 ? -38.898 -28.527 16.807 1.00 49.31 205 GLU A N 1
ATOM 1641 C CA . GLU A 1 205 ? -39.413 -28.636 15.440 1.00 49.31 205 GLU A CA 1
ATOM 1642 C C . GLU A 1 205 ? -38.276 -29.095 14.501 1.00 49.31 205 GLU A C 1
ATOM 1644 O O . GLU A 1 205 ? -37.553 -28.295 13.901 1.00 49.31 205 GLU A O 1
ATOM 1649 N N . GLU A 1 206 ? -38.105 -30.415 14.362 1.00 49.03 206 GLU A N 1
ATOM 1650 C CA . GLU A 1 206 ? -37.334 -31.011 13.266 1.00 49.03 206 GLU A CA 1
ATOM 1651 C C . GLU A 1 206 ? -38.074 -30.804 11.932 1.00 49.03 206 GLU A C 1
ATOM 1653 O O . GLU A 1 206 ? -38.851 -31.639 11.461 1.00 49.03 206 GLU A O 1
ATOM 1658 N N . ALA A 1 207 ? -37.821 -29.664 11.291 1.00 51.00 207 ALA A N 1
ATOM 1659 C CA . ALA A 1 207 ? -38.218 -29.427 9.912 1.00 51.00 207 ALA A CA 1
ATOM 1660 C C . ALA A 1 207 ? -37.317 -30.235 8.960 1.00 51.00 207 ALA A C 1
ATOM 1662 O O . ALA A 1 207 ? -36.220 -29.813 8.586 1.00 51.00 207 ALA A O 1
ATOM 1663 N N . ALA A 1 208 ? -37.818 -31.399 8.542 1.00 50.50 208 ALA A N 1
ATOM 1664 C CA . ALA A 1 208 ? -37.316 -32.183 7.421 1.00 50.50 208 ALA A CA 1
ATOM 1665 C C . ALA A 1 208 ? -37.337 -31.347 6.126 1.00 50.50 208 ALA A C 1
ATOM 1667 O O . ALA A 1 208 ? -38.344 -31.260 5.423 1.00 50.50 208 ALA A O 1
ATOM 1668 N N . ASN A 1 209 ? -36.211 -30.702 5.821 1.00 48.72 209 ASN A N 1
ATOM 1669 C CA . ASN A 1 209 ? -35.995 -29.980 4.574 1.00 48.72 209 ASN A CA 1
ATOM 1670 C C . ASN A 1 209 ? -35.335 -30.925 3.558 1.00 48.72 209 ASN A C 1
ATOM 1672 O O . ASN A 1 209 ? -34.112 -30.953 3.415 1.00 48.72 209 ASN A O 1
ATOM 1676 N N . ASP A 1 210 ? -36.164 -31.711 2.867 1.00 54.88 210 ASP A N 1
ATOM 1677 C CA . ASP A 1 210 ? -35.799 -32.456 1.657 1.00 54.88 210 ASP A CA 1
ATOM 1678 C C . ASP A 1 210 ? -35.477 -31.459 0.527 1.00 54.88 210 ASP A C 1
ATOM 1680 O O . ASP A 1 210 ? -36.314 -31.100 -0.305 1.00 54.88 210 ASP A O 1
ATOM 1684 N N . GLN A 1 211 ? -34.237 -30.969 0.512 1.00 54.28 211 GLN A N 1
ATOM 1685 C CA . GLN A 1 211 ? -33.674 -30.249 -0.625 1.00 54.28 211 GLN A CA 1
ATOM 1686 C C . GLN A 1 211 ? -33.203 -31.263 -1.682 1.00 54.28 211 GLN A C 1
ATOM 1688 O O . GLN A 1 211 ? -32.421 -32.165 -1.370 1.00 54.28 211 GLN A O 1
ATOM 1693 N N . PRO A 1 212 ? -33.640 -31.127 -2.94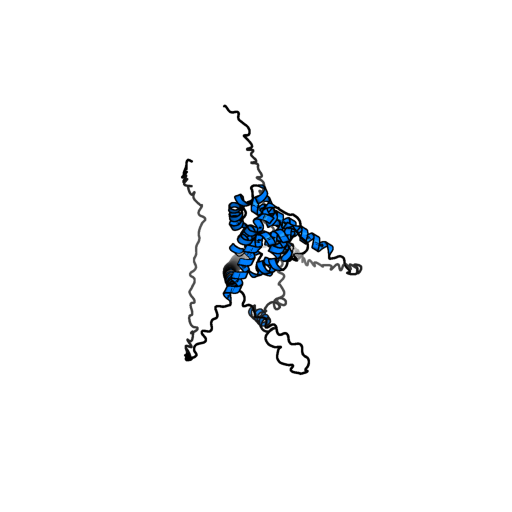7 1.00 53.44 212 PRO A N 1
ATOM 1694 C CA . PRO A 1 212 ? -33.191 -31.993 -4.024 1.00 53.44 212 PRO A CA 1
ATOM 1695 C C . PRO A 1 212 ? -31.687 -31.809 -4.243 1.00 53.44 212 PRO A C 1
ATOM 1697 O O . PRO A 1 212 ? -31.204 -30.695 -4.440 1.00 53.44 212 PRO A O 1
ATOM 1700 N N . VAL A 1 213 ? -30.962 -32.928 -4.234 1.00 53.06 213 VAL A N 1
ATOM 1701 C CA . VAL A 1 213 ? -29.538 -33.040 -4.567 1.00 53.06 213 VAL A CA 1
ATOM 1702 C C . VAL A 1 213 ? -29.314 -32.511 -5.987 1.00 53.06 213 VAL A C 1
ATOM 1704 O O . VAL A 1 213 ? -29.430 -33.237 -6.975 1.00 53.06 213 VAL A O 1
ATOM 1707 N N . LEU A 1 214 ? -29.022 -31.217 -6.091 1.00 47.97 214 LEU A N 1
ATOM 1708 C CA . LEU A 1 214 ? -28.524 -30.596 -7.307 1.00 47.97 214 LEU A CA 1
ATOM 1709 C C . LEU A 1 214 ? -27.027 -30.882 -7.397 1.00 47.97 214 LEU A C 1
ATOM 1711 O O . LEU A 1 214 ? -26.227 -30.503 -6.546 1.00 47.97 214 LEU A O 1
ATOM 1715 N N . THR A 1 215 ? -26.680 -31.605 -8.451 1.00 50.47 215 THR A N 1
ATOM 1716 C CA . THR A 1 215 ? -25.326 -31.974 -8.853 1.00 50.47 215 THR A CA 1
ATOM 1717 C C . THR A 1 215 ? -24.372 -30.768 -8.845 1.00 50.47 215 THR A C 1
ATOM 1719 O O . THR A 1 215 ? -24.658 -29.775 -9.522 1.00 50.47 215 THR A O 1
ATOM 1722 N N . PRO A 1 216 ? -23.219 -30.843 -8.154 1.00 53.03 216 PRO A N 1
ATOM 1723 C CA . PRO A 1 216 ? -22.227 -29.779 -8.129 1.00 53.03 216 PRO A CA 1
ATOM 1724 C C . PRO A 1 216 ? -21.382 -29.872 -9.399 1.00 53.03 216 PRO A C 1
ATOM 1726 O O . PRO A 1 216 ? -20.446 -30.664 -9.488 1.00 53.03 216 PRO A O 1
ATOM 1729 N N . SER A 1 217 ? -21.726 -29.113 -10.434 1.00 52.69 217 SER A N 1
ATOM 1730 C CA . SER A 1 217 ? -20.875 -29.024 -11.623 1.00 52.69 217 SER A CA 1
ATOM 1731 C C . SER A 1 217 ? -20.969 -27.644 -12.275 1.00 52.69 217 SER A C 1
ATOM 1733 O O . SER A 1 217 ? -21.939 -27.312 -12.950 1.00 52.69 217 SER A O 1
ATOM 1735 N N . SER A 1 218 ? -19.883 -26.883 -12.094 1.00 53.97 218 SER A N 1
ATOM 1736 C CA . SER A 1 218 ? -19.288 -25.996 -13.112 1.00 53.97 218 SER A CA 1
ATOM 1737 C C . SER A 1 218 ? -19.674 -24.508 -13.189 1.00 53.97 218 SER A C 1
ATOM 1739 O O . SER A 1 218 ? -19.271 -23.859 -14.148 1.00 53.97 218 SER A O 1
ATOM 1741 N N . SER A 1 219 ? -20.347 -23.906 -12.201 1.00 52.16 219 SER A N 1
ATOM 1742 C CA . SER A 1 219 ? -20.767 -22.482 -12.262 1.00 52.16 219 SER A CA 1
ATOM 1743 C C . SER A 1 219 ? -20.053 -21.501 -11.307 1.00 52.16 219 SER A C 1
ATOM 1745 O O . SER A 1 219 ? -20.473 -20.354 -11.190 1.00 52.16 219 SER A O 1
ATOM 1747 N N . ILE A 1 220 ? -18.955 -21.888 -10.644 1.00 58.59 220 ILE A N 1
ATOM 1748 C CA . ILE A 1 220 ? -18.318 -21.050 -9.598 1.00 58.59 220 ILE A CA 1
ATOM 1749 C C . ILE A 1 220 ? -17.339 -19.988 -10.156 1.00 58.59 220 ILE A C 1
ATOM 1751 O O . ILE A 1 220 ? -17.067 -18.989 -9.494 1.00 58.59 220 ILE A O 1
ATOM 1755 N N . THR A 1 221 ? -16.844 -20.113 -11.390 1.00 59.41 221 THR A N 1
ATOM 1756 C CA . THR A 1 221 ? -15.759 -19.241 -11.889 1.00 59.41 221 THR A CA 1
ATOM 1757 C C . THR A 1 221 ? -16.186 -17.829 -12.307 1.00 59.41 221 THR A C 1
ATOM 1759 O O . THR A 1 221 ? -15.342 -16.936 -12.352 1.00 59.41 221 THR A O 1
ATOM 1762 N N . THR A 1 222 ? -17.469 -17.557 -12.565 1.00 69.56 222 THR A N 1
ATOM 1763 C CA . THR A 1 222 ? -17.902 -16.220 -13.023 1.00 69.56 222 THR A CA 1
ATOM 1764 C C . THR A 1 222 ? -17.939 -15.168 -11.914 1.00 69.56 222 THR A C 1
ATOM 1766 O O . THR A 1 222 ? -17.800 -13.982 -12.205 1.00 69.56 222 THR A O 1
ATOM 1769 N N . ASN A 1 223 ? -18.079 -15.569 -10.645 1.00 75.06 223 ASN A N 1
ATOM 1770 C CA . ASN A 1 223 ? -18.147 -14.614 -9.532 1.00 75.06 223 ASN A CA 1
ATOM 1771 C C . ASN A 1 223 ? -16.772 -14.051 -9.136 1.00 75.06 223 ASN A C 1
ATOM 1773 O O . ASN A 1 223 ? -16.694 -12.888 -8.745 1.00 75.06 223 ASN A O 1
ATOM 1777 N N . ALA A 1 224 ? -15.691 -14.826 -9.289 1.00 78.81 224 ALA A N 1
ATOM 1778 C CA . ALA A 1 224 ? -14.341 -14.394 -8.914 1.00 78.81 224 ALA A CA 1
ATOM 1779 C C . ALA A 1 224 ? -13.823 -13.246 -9.801 1.00 78.81 224 ALA A C 1
ATOM 1781 O O . ALA A 1 224 ? -13.305 -12.252 -9.307 1.00 78.81 224 ALA A O 1
ATOM 1782 N N . ASN A 1 225 ? -14.044 -13.299 -11.118 1.00 84.12 225 ASN A N 1
ATOM 1783 C CA . ASN A 1 225 ? -13.587 -12.220 -12.005 1.00 84.12 225 ASN A CA 1
ATOM 1784 C C . ASN A 1 225 ? -14.282 -10.878 -11.707 1.00 84.12 225 ASN A C 1
ATOM 1786 O O . ASN A 1 225 ? -13.684 -9.814 -11.865 1.00 84.12 225 ASN A O 1
ATOM 1790 N N . CYS A 1 226 ? -15.533 -10.920 -11.233 1.00 88.12 226 CYS A N 1
ATOM 1791 C CA . CYS A 1 226 ? -16.267 -9.720 -10.843 1.00 88.12 226 CYS A CA 1
ATOM 1792 C C . CYS A 1 226 ? -15.714 -9.089 -9.553 1.00 88.12 226 CYS A C 1
ATOM 1794 O O . CYS A 1 226 ? -15.702 -7.861 -9.441 1.00 88.12 226 CYS A O 1
ATOM 1796 N N . SER A 1 227 ? -15.258 -9.890 -8.582 1.00 91.38 227 SER A N 1
ATOM 1797 C CA . SER A 1 227 ? -14.665 -9.357 -7.348 1.00 91.38 227 SER A CA 1
ATOM 1798 C C . SER A 1 227 ? -13.296 -8.728 -7.607 1.00 91.38 227 SER A C 1
ATOM 1800 O O . SER A 1 227 ? -13.035 -7.645 -7.086 1.00 91.38 227 SER A O 1
ATOM 1802 N N . LEU A 1 228 ? -12.473 -9.334 -8.471 1.00 93.94 228 LEU A N 1
ATOM 1803 C CA . LEU A 1 228 ? -11.160 -8.791 -8.835 1.00 93.94 228 LEU A CA 1
ATOM 1804 C C . LEU A 1 228 ? -11.276 -7.445 -9.559 1.00 93.94 228 LEU A C 1
ATOM 1806 O O . LEU A 1 228 ? -10.629 -6.485 -9.154 1.00 93.94 228 LEU A O 1
ATOM 1810 N N . SER A 1 229 ? -12.139 -7.337 -10.575 1.00 95.75 229 SER A N 1
ATOM 1811 C CA . SER A 1 229 ? -12.349 -6.062 -11.284 1.00 95.75 229 SER A CA 1
ATOM 1812 C C . SER A 1 229 ? -12.845 -4.954 -10.351 1.00 95.75 229 SER A C 1
ATOM 1814 O O . SER A 1 229 ? -12.516 -3.783 -10.533 1.00 95.75 229 SER A O 1
ATOM 1816 N N . ARG A 1 230 ? -13.643 -5.315 -9.340 1.00 96.94 230 ARG A N 1
ATOM 1817 C CA . ARG A 1 230 ? -14.118 -4.368 -8.332 1.00 96.94 230 ARG A CA 1
ATOM 1818 C C . ARG A 1 230 ? -13.001 -3.933 -7.386 1.00 96.94 230 ARG A C 1
ATOM 1820 O O . ARG A 1 230 ? -12.957 -2.762 -7.019 1.00 96.94 230 ARG A O 1
ATOM 1827 N N . PHE A 1 231 ? -12.114 -4.849 -6.993 1.00 97.88 231 PHE A N 1
ATOM 1828 C CA . PHE A 1 231 ? -10.922 -4.509 -6.218 1.00 97.88 231 PHE A CA 1
ATOM 1829 C C . PHE A 1 231 ? -10.052 -3.504 -6.977 1.00 97.88 231 PHE A C 1
ATOM 1831 O O . PHE A 1 231 ? -9.746 -2.451 -6.424 1.00 97.88 231 PHE A O 1
ATOM 1838 N N . THR A 1 232 ? -9.722 -3.783 -8.244 1.00 97.88 232 THR A N 1
ATOM 1839 C CA . THR A 1 232 ? -8.843 -2.913 -9.041 1.00 97.88 232 THR A CA 1
ATOM 1840 C C . THR A 1 232 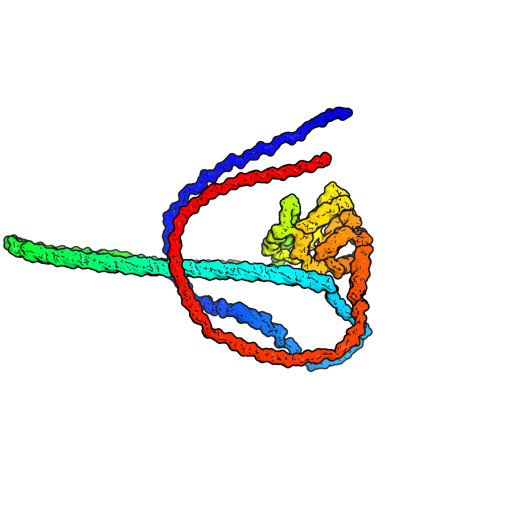? -9.421 -1.506 -9.186 1.00 97.88 232 THR A C 1
ATOM 1842 O O . THR A 1 232 ? -8.720 -0.525 -8.957 1.00 97.88 232 THR A O 1
ATOM 1845 N N . GLU A 1 233 ? -10.720 -1.388 -9.483 1.00 98.06 233 GLU A N 1
ATOM 1846 C CA . GLU A 1 233 ? -11.395 -0.091 -9.619 1.00 98.06 233 GLU A CA 1
ATOM 1847 C C . GLU A 1 233 ? -11.382 0.710 -8.305 1.00 98.06 233 GLU A C 1
ATOM 1849 O O . GLU A 1 233 ? -11.039 1.897 -8.295 1.00 98.06 233 GLU A O 1
ATOM 1854 N N . LEU A 1 234 ? -11.718 0.062 -7.184 1.00 98.31 234 LEU A N 1
ATOM 1855 C CA . LEU A 1 234 ? -11.749 0.711 -5.873 1.00 98.31 234 LEU A CA 1
ATOM 1856 C C . LEU A 1 234 ? -10.354 1.125 -5.406 1.00 98.31 234 LEU A C 1
ATOM 1858 O O . LEU A 1 234 ? -10.185 2.257 -4.957 1.00 98.31 234 LEU A O 1
ATOM 1862 N N . ALA A 1 235 ? -9.363 0.244 -5.540 1.00 98.44 235 ALA A N 1
ATOM 1863 C CA . ALA A 1 235 ? -7.984 0.520 -5.155 1.00 98.44 235 ALA A CA 1
ATOM 1864 C C . ALA A 1 235 ? -7.402 1.685 -5.973 1.00 98.44 235 ALA A C 1
ATOM 1866 O O . ALA A 1 235 ? -6.896 2.646 -5.391 1.00 98.44 235 ALA A O 1
ATOM 1867 N N . SER A 1 236 ? -7.558 1.680 -7.302 1.00 98.31 236 SER A N 1
ATOM 1868 C CA . SER A 1 236 ? -7.116 2.790 -8.159 1.00 98.31 236 SER A CA 1
ATOM 1869 C C . SER A 1 236 ? -7.836 4.102 -7.842 1.00 98.31 236 SER A C 1
ATOM 1871 O O . SER A 1 236 ? -7.208 5.162 -7.779 1.00 98.31 236 SER A O 1
ATOM 1873 N N . SER A 1 237 ? -9.153 4.067 -7.611 1.00 98.19 237 SER A N 1
ATOM 1874 C CA . SER A 1 237 ? -9.911 5.257 -7.200 1.00 98.19 237 SER A CA 1
ATOM 1875 C C . SER A 1 237 ? -9.414 5.808 -5.864 1.00 98.19 237 SER A C 1
ATOM 1877 O O . SER A 1 237 ? -9.225 7.018 -5.726 1.00 98.19 237 SER A O 1
ATOM 1879 N N . TYR A 1 238 ? -9.180 4.931 -4.891 1.00 98.12 238 TYR A N 1
ATOM 1880 C CA . TYR A 1 238 ? -8.748 5.311 -3.555 1.00 98.12 238 TYR A CA 1
ATOM 1881 C C . TYR A 1 238 ? -7.340 5.916 -3.558 1.00 98.12 238 TYR A C 1
ATOM 1883 O O . TYR A 1 238 ? -7.141 6.998 -3.008 1.00 98.12 238 TYR A O 1
ATOM 1891 N N . ILE A 1 239 ? -6.382 5.293 -4.250 1.00 98.38 239 ILE A N 1
ATOM 1892 C CA . ILE A 1 239 ? -5.010 5.810 -4.372 1.00 98.38 239 ILE A CA 1
ATOM 1893 C C . ILE A 1 239 ? -5.002 7.186 -5.058 1.00 98.38 239 ILE A C 1
ATOM 1895 O O . ILE A 1 239 ? -4.337 8.111 -4.585 1.00 98.38 239 ILE A O 1
ATOM 1899 N N . ARG A 1 240 ? -5.783 7.372 -6.133 1.00 97.88 240 ARG A N 1
ATOM 1900 C CA . ARG A 1 240 ? -5.919 8.685 -6.793 1.00 97.88 240 ARG A CA 1
ATOM 1901 C C . ARG A 1 240 ? -6.534 9.725 -5.863 1.00 97.88 240 ARG A C 1
ATOM 1903 O O . ARG A 1 240 ? -6.024 10.840 -5.759 1.00 97.88 240 ARG A O 1
ATOM 1910 N N . GLN A 1 241 ? -7.589 9.370 -5.133 1.00 97.81 241 GLN A N 1
ATOM 1911 C CA . GLN A 1 241 ? -8.201 10.269 -4.156 1.00 97.81 241 GLN A CA 1
ATOM 1912 C C . GLN A 1 241 ? -7.229 10.636 -3.027 1.00 97.81 241 GLN A C 1
ATOM 1914 O O . GLN A 1 241 ? -7.192 11.798 -2.609 1.00 97.81 241 GLN A O 1
ATOM 1919 N N . ALA A 1 242 ? -6.425 9.681 -2.559 1.00 97.62 242 ALA A N 1
ATOM 1920 C CA . ALA A 1 242 ? -5.396 9.896 -1.553 1.00 97.62 242 ALA A CA 1
ATOM 1921 C C . ALA A 1 242 ? -4.333 10.889 -2.043 1.00 97.62 242 ALA A C 1
ATOM 1923 O O . ALA A 1 242 ? -4.011 11.840 -1.327 1.00 97.62 242 ALA A O 1
ATOM 1924 N N . LEU A 1 243 ? -3.872 10.740 -3.288 1.00 96.19 243 LEU A N 1
ATOM 1925 C CA . LEU A 1 243 ? -2.958 11.680 -3.940 1.00 96.19 243 LEU A CA 1
ATOM 1926 C C . LEU A 1 243 ? -3.552 13.090 -4.046 1.00 96.19 243 LEU A C 1
ATOM 1928 O O . LEU A 1 243 ? -2.893 14.062 -3.674 1.00 96.19 243 LEU A O 1
ATOM 1932 N N . LEU A 1 244 ? -4.798 13.214 -4.510 1.00 95.25 244 LEU A N 1
ATOM 1933 C CA . LEU A 1 244 ? -5.479 14.507 -4.657 1.00 95.25 244 LEU A CA 1
ATOM 1934 C C . LEU A 1 244 ? -5.728 15.193 -3.307 1.00 95.25 244 LEU A C 1
ATOM 1936 O O . LEU A 1 244 ? -5.624 16.416 -3.198 1.00 95.25 244 LEU A O 1
ATOM 1940 N N . SER A 1 245 ? -6.017 14.406 -2.272 1.00 97.19 245 SER A N 1
ATOM 1941 C CA . SER A 1 245 ? -6.298 14.892 -0.916 1.00 97.19 245 SER A CA 1
ATOM 1942 C C . SER A 1 245 ? -5.034 15.075 -0.066 1.00 97.19 245 SER A C 1
ATOM 1944 O O . SER A 1 245 ? -5.136 15.473 1.092 1.00 97.19 245 SER A O 1
ATOM 1946 N N . ASN A 1 246 ? -3.845 14.806 -0.622 1.00 96.06 246 ASN A N 1
ATOM 1947 C CA . ASN A 1 246 ? -2.560 14.783 0.087 1.00 96.06 246 ASN A CA 1
ATOM 1948 C C . ASN A 1 246 ? -2.575 13.899 1.350 1.00 96.06 246 ASN A C 1
ATOM 1950 O O . ASN A 1 246 ? -2.004 14.269 2.380 1.00 96.06 246 ASN A O 1
ATOM 1954 N N . LEU A 1 247 ? -3.233 12.738 1.285 1.00 95.94 247 LEU A N 1
ATOM 1955 C CA . LEU A 1 247 ? -3.150 11.745 2.354 1.00 95.94 247 LEU A CA 1
ATOM 1956 C C . LEU A 1 247 ? -1.730 11.179 2.439 1.00 95.94 247 LEU A C 1
ATOM 1958 O O . LEU A 1 247 ? -0.973 11.159 1.466 1.00 95.94 247 LEU A O 1
ATOM 1962 N N . THR A 1 248 ? -1.360 10.710 3.627 1.00 96.75 248 THR A N 1
ATOM 1963 C CA . THR A 1 248 ? -0.072 10.046 3.824 1.00 96.75 248 THR A CA 1
ATOM 1964 C C . THR A 1 248 ? -0.084 8.664 3.171 1.00 96.75 248 THR A C 1
ATOM 1966 O O . THR A 1 248 ? -1.118 7.990 3.120 1.00 96.75 248 THR A O 1
ATOM 1969 N N . SER A 1 249 ? 1.083 8.205 2.713 1.00 96.81 249 SER A N 1
ATOM 1970 C CA . SER A 1 249 ? 1.244 6.840 2.198 1.00 96.81 249 SER A CA 1
ATOM 1971 C C . SER A 1 249 ? 0.830 5.797 3.241 1.00 96.81 249 SER A C 1
ATOM 1973 O O . SER A 1 249 ? 0.123 4.861 2.911 1.00 96.81 249 SER A O 1
ATOM 1975 N N . ALA A 1 250 ? 1.154 6.015 4.522 1.00 95.38 250 ALA A N 1
ATOM 1976 C CA . ALA A 1 250 ? 0.764 5.119 5.613 1.00 95.38 250 ALA A CA 1
ATOM 1977 C C . ALA A 1 250 ? -0.759 4.961 5.744 1.00 95.38 250 ALA A C 1
ATOM 1979 O O . ALA A 1 250 ? -1.243 3.851 5.936 1.00 95.38 250 ALA A O 1
ATOM 1980 N N . ARG A 1 251 ? -1.530 6.054 5.610 1.00 96.69 251 ARG A N 1
ATOM 1981 C CA . ARG A 1 251 ? -2.997 5.955 5.595 1.00 96.69 251 ARG A CA 1
ATOM 1982 C C . ARG A 1 251 ? -3.483 5.200 4.363 1.00 96.69 251 ARG A C 1
ATOM 1984 O O . ARG A 1 251 ? -4.436 4.442 4.473 1.00 96.69 251 ARG A O 1
ATOM 1991 N N . THR A 1 252 ? -2.822 5.412 3.227 1.00 97.81 252 THR A N 1
ATOM 1992 C CA . THR A 1 252 ? -3.198 4.753 1.976 1.00 97.81 252 THR A CA 1
ATOM 1993 C C . THR A 1 252 ? -2.974 3.243 2.052 1.00 97.81 252 THR A C 1
ATOM 1995 O O . THR A 1 252 ? -3.855 2.493 1.650 1.00 97.81 252 THR A O 1
ATOM 1998 N N . ASN A 1 253 ? -1.846 2.811 2.629 1.00 97.38 253 ASN A N 1
ATOM 1999 C CA . ASN A 1 253 ? -1.528 1.399 2.842 1.00 97.38 253 ASN A CA 1
ATOM 2000 C C . ASN A 1 25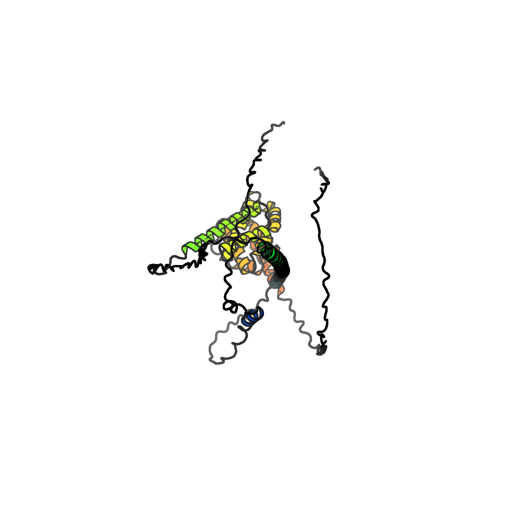3 ? -2.591 0.718 3.704 1.00 97.38 253 ASN A C 1
ATOM 2002 O O . ASN A 1 253 ? -3.131 -0.287 3.278 1.00 97.38 253 ASN A O 1
ATOM 2006 N N . LEU A 1 254 ? -2.975 1.315 4.842 1.00 97.00 254 LEU A N 1
ATOM 2007 C CA . LEU A 1 254 ? -3.982 0.721 5.734 1.00 97.00 254 LEU A CA 1
ATOM 2008 C C . LEU A 1 254 ? -5.305 0.412 5.025 1.00 97.00 254 LEU A C 1
ATOM 2010 O O . LEU A 1 254 ? -5.932 -0.605 5.287 1.00 97.00 254 LEU A O 1
ATOM 2014 N N . GLU A 1 255 ? -5.742 1.284 4.124 1.00 97.62 255 GLU A N 1
ATOM 2015 C CA . GLU A 1 255 ? -7.014 1.064 3.433 1.00 97.62 255 GLU A CA 1
ATOM 2016 C C . GLU A 1 255 ? -6.875 0.174 2.207 1.00 97.62 255 GLU A C 1
ATOM 2018 O O . GLU A 1 255 ? -7.827 -0.510 1.833 1.00 97.62 255 GLU A O 1
ATOM 2023 N N . LEU A 1 256 ? -5.689 0.131 1.602 1.00 97.88 256 LEU A N 1
ATOM 2024 C CA . LEU A 1 256 ? -5.387 -0.888 0.612 1.00 97.88 256 LEU A CA 1
ATOM 2025 C C . LEU A 1 256 ? -5.326 -2.276 1.267 1.00 97.88 256 LEU A C 1
ATOM 2027 O O . LEU A 1 256 ? -5.887 -3.209 0.701 1.00 97.88 256 LEU A O 1
ATOM 2031 N N . ASP A 1 257 ? -4.773 -2.392 2.476 1.00 97.75 257 ASP A N 1
ATOM 2032 C CA . ASP A 1 257 ? -4.765 -3.616 3.286 1.00 97.75 257 ASP A CA 1
ATOM 2033 C C . ASP A 1 257 ? -6.194 -4.057 3.638 1.00 97.75 257 ASP A C 1
ATOM 2035 O O . ASP A 1 257 ? -6.532 -5.230 3.486 1.00 97.75 257 ASP A O 1
ATOM 2039 N N . ASP A 1 258 ? -7.074 -3.121 4.014 1.00 98.06 258 ASP A N 1
ATOM 2040 C CA . ASP A 1 258 ? -8.497 -3.408 4.250 1.00 98.06 258 ASP A CA 1
ATOM 2041 C C . ASP A 1 258 ? -9.192 -3.937 2.979 1.00 98.06 258 ASP A C 1
ATOM 2043 O O . ASP A 1 258 ? -10.010 -4.865 3.036 1.00 98.06 258 ASP A O 1
ATOM 2047 N N . LEU A 1 259 ? -8.873 -3.373 1.806 1.00 97.94 259 LEU A N 1
ATOM 2048 C CA . LEU A 1 259 ? -9.371 -3.876 0.523 1.00 97.94 259 LEU A CA 1
ATOM 2049 C C . LEU A 1 259 ? -8.781 -5.252 0.192 1.00 97.94 259 LEU A C 1
ATOM 2051 O O . LEU A 1 259 ? -9.516 -6.122 -0.278 1.00 97.94 259 LEU A O 1
ATOM 2055 N N . MET A 1 260 ? -7.493 -5.471 0.450 1.00 97.31 260 MET A N 1
ATOM 2056 C CA . MET A 1 260 ? -6.835 -6.758 0.234 1.00 97.31 260 MET A CA 1
ATOM 2057 C C . MET A 1 260 ? -7.453 -7.840 1.122 1.00 97.31 260 MET A C 1
ATOM 2059 O O . MET A 1 260 ? -7.810 -8.896 0.615 1.00 97.31 260 MET A O 1
ATOM 2063 N N . LEU A 1 261 ? -7.712 -7.552 2.399 1.00 96.81 261 LEU A N 1
ATOM 2064 C CA . LEU A 1 261 ? -8.391 -8.473 3.312 1.00 96.81 261 LEU A CA 1
ATOM 2065 C C . LEU A 1 261 ? -9.822 -8.796 2.854 1.00 96.81 261 LEU A C 1
ATOM 2067 O O . LEU A 1 261 ? -10.300 -9.917 3.017 1.00 96.81 261 LEU A O 1
ATOM 2071 N N . LYS A 1 262 ? -10.525 -7.812 2.284 1.00 97.19 262 LYS A N 1
ATOM 2072 C CA . LYS A 1 262 ? -11.919 -7.967 1.852 1.00 97.19 262 LYS A CA 1
ATOM 2073 C C . LYS A 1 262 ? -12.076 -8.745 0.546 1.00 97.19 262 LYS A C 1
ATOM 2075 O O . LYS A 1 262 ? -13.072 -9.452 0.388 1.00 97.19 262 LYS A O 1
ATOM 2080 N N . TYR A 1 263 ? -11.176 -8.537 -0.411 1.00 97.25 263 TYR A N 1
ATOM 2081 C CA . TYR A 1 263 ? -11.293 -9.090 -1.763 1.00 97.25 263 TYR A CA 1
ATOM 2082 C C . TYR A 1 263 ? -10.314 -10.235 -2.049 1.00 97.25 263 TYR A C 1
ATOM 2084 O O . TYR A 1 263 ? -10.488 -10.893 -3.073 1.00 97.25 263 TYR A O 1
ATOM 2092 N N . ASP A 1 264 ? -9.334 -10.458 -1.168 1.00 96.69 264 ASP A N 1
ATOM 2093 C CA . ASP A 1 264 ? -8.273 -11.469 -1.270 1.00 96.69 264 ASP A CA 1
ATOM 2094 C C . ASP A 1 264 ? -7.617 -11.532 -2.668 1.00 96.69 264 ASP A C 1
ATOM 2096 O O . ASP A 1 264 ? -7.628 -12.571 -3.335 1.00 96.69 264 ASP A O 1
ATOM 2100 N N . PRO A 1 265 ? -7.123 -10.395 -3.205 1.00 97.44 265 PRO A N 1
ATOM 2101 C CA . PRO A 1 265 ? -6.511 -10.371 -4.524 1.00 97.44 265 PRO A CA 1
ATOM 2102 C C . PRO A 1 265 ? -5.145 -11.068 -4.499 1.00 97.44 265 PRO A C 1
ATOM 2104 O O . PRO A 1 265 ? -4.367 -10.917 -3.560 1.00 97.44 265 PRO A O 1
ATOM 2107 N N . SER A 1 266 ? -4.792 -11.753 -5.590 1.00 96.81 266 SER A N 1
ATOM 2108 C CA . SER A 1 266 ? -3.422 -12.250 -5.768 1.00 96.81 266 SER A CA 1
ATOM 2109 C C . SER A 1 266 ? -2.416 -11.085 -5.799 1.00 96.81 266 SER A C 1
ATOM 2111 O O . SER A 1 266 ? -2.755 -10.044 -6.379 1.00 96.81 266 SER A O 1
ATOM 2113 N N . PRO A 1 267 ? -1.171 -11.262 -5.317 1.00 96.31 267 PRO A N 1
ATOM 2114 C CA . PRO A 1 267 ? -0.133 -10.222 -5.337 1.00 96.31 267 PRO A CA 1
ATOM 2115 C C . PRO A 1 267 ? 0.039 -9.545 -6.707 1.00 96.31 267 PRO A C 1
ATOM 2117 O O . PRO A 1 267 ? 0.020 -8.319 -6.803 1.00 96.31 267 PRO A O 1
ATOM 2120 N N . ASP A 1 268 ? 0.034 -10.322 -7.794 1.00 97.38 268 ASP A N 1
ATOM 2121 C CA . ASP A 1 268 ? 0.135 -9.810 -9.168 1.00 97.38 268 ASP A CA 1
ATOM 2122 C C . ASP A 1 268 ? -0.966 -8.812 -9.543 1.00 97.38 268 ASP A C 1
ATOM 2124 O O . ASP A 1 268 ? -0.764 -7.932 -10.379 1.00 97.38 268 ASP A O 1
ATOM 2128 N N . VAL A 1 269 ? -2.171 -8.972 -8.990 1.00 97.75 269 VAL A N 1
ATOM 2129 C CA . VAL A 1 269 ? -3.306 -8.071 -9.245 1.00 97.75 269 VAL A CA 1
ATOM 2130 C C . VAL A 1 269 ? -3.093 -6.760 -8.501 1.00 97.75 269 VAL A C 1
ATOM 2132 O O . VAL A 1 269 ? -3.370 -5.698 -9.060 1.00 97.75 269 VAL A O 1
ATOM 2135 N N . VAL A 1 270 ? -2.550 -6.813 -7.282 1.00 98.25 270 VAL A N 1
ATOM 2136 C CA . VAL A 1 270 ? -2.166 -5.620 -6.517 1.00 98.25 270 VAL A CA 1
ATOM 2137 C C . VAL A 1 270 ? -1.079 -4.854 -7.271 1.00 98.25 270 VAL A C 1
ATOM 2139 O O . VAL A 1 270 ? -1.267 -3.675 -7.567 1.00 98.25 270 VAL A O 1
ATOM 2142 N N . LEU A 1 271 ? -0.008 -5.529 -7.694 1.00 98.25 271 LEU A N 1
ATOM 2143 C CA . LEU A 1 271 ? 1.099 -4.924 -8.444 1.00 98.25 271 LEU A CA 1
ATOM 2144 C C . LEU A 1 271 ? 0.651 -4.322 -9.781 1.00 98.25 271 LEU A C 1
ATOM 2146 O O . LEU A 1 271 ? 1.023 -3.190 -10.102 1.00 98.25 271 LEU A O 1
ATOM 2150 N N . ARG A 1 272 ? -0.203 -5.020 -10.540 1.00 98.06 272 ARG A N 1
ATOM 2151 C CA . ARG A 1 272 ? -0.800 -4.484 -11.777 1.00 98.06 272 ARG A CA 1
ATOM 2152 C C . ARG A 1 272 ? -1.661 -3.252 -11.516 1.00 98.06 272 ARG A C 1
ATOM 2154 O O . ARG A 1 272 ? -1.575 -2.279 -12.262 1.00 98.06 272 ARG A O 1
ATOM 2161 N N . THR A 1 273 ? -2.447 -3.260 -10.442 1.00 98.50 273 THR A N 1
ATOM 2162 C CA . THR A 1 273 ? -3.285 -2.115 -10.047 1.00 98.50 273 THR A CA 1
ATOM 2163 C C . THR A 1 273 ? -2.432 -0.912 -9.652 1.00 98.50 273 THR A C 1
ATOM 2165 O O . THR A 1 273 ? -2.701 0.210 -10.092 1.00 98.50 273 THR A O 1
ATOM 2168 N N . LEU A 1 274 ? -1.368 -1.134 -8.874 1.00 98.44 274 LEU A N 1
ATOM 2169 C CA . LEU A 1 274 ? -0.398 -0.100 -8.510 1.00 98.44 274 LEU A CA 1
ATOM 2170 C C . LEU A 1 274 ? 0.294 0.464 -9.754 1.00 98.44 274 LEU A C 1
ATOM 2172 O O . LEU A 1 274 ? 0.349 1.681 -9.908 1.00 98.44 274 LEU A O 1
ATOM 2176 N N . SER A 1 275 ? 0.739 -0.402 -10.668 1.00 98.38 275 SER A N 1
ATOM 2177 C CA . SER A 1 275 ? 1.370 -0.015 -11.939 1.00 98.38 275 SER A CA 1
ATOM 2178 C C . SER A 1 275 ? 0.439 0.842 -12.799 1.00 98.38 275 SER A C 1
ATOM 2180 O O . SER A 1 275 ? 0.840 1.912 -13.249 1.00 98.38 275 SER A O 1
ATOM 2182 N N . SER A 1 276 ? -0.821 0.420 -12.968 1.00 98.25 276 SER A N 1
ATOM 2183 C CA . SER A 1 276 ? -1.843 1.168 -13.720 1.00 98.25 276 SER A CA 1
ATOM 2184 C C . SER A 1 276 ? -2.066 2.546 -13.128 1.00 98.25 276 SER A C 1
ATOM 2186 O O . SER A 1 276 ? -1.936 3.558 -13.813 1.00 98.25 276 SER A O 1
ATOM 2188 N N . THR A 1 277 ? -2.307 2.597 -11.821 1.00 98.31 277 THR A N 1
ATOM 2189 C CA . THR A 1 277 ? -2.581 3.855 -11.122 1.00 98.31 277 THR A CA 1
ATOM 2190 C C . THR A 1 277 ? -1.369 4.792 -11.140 1.00 98.31 277 THR A C 1
ATOM 2192 O O . THR A 1 277 ? -1.514 6.012 -11.215 1.00 98.31 277 THR A O 1
ATOM 2195 N N . PHE A 1 278 ? -0.159 4.233 -11.093 1.00 98.31 278 PHE A N 1
ATOM 2196 C CA . PHE A 1 278 ? 1.087 4.984 -11.180 1.00 98.31 278 PHE A CA 1
ATOM 2197 C C . PHE A 1 278 ? 1.305 5.591 -12.571 1.00 98.31 278 PHE A C 1
ATOM 2199 O O . PHE A 1 278 ? 1.665 6.765 -12.675 1.00 98.31 278 PHE A O 1
ATOM 2206 N N . VAL A 1 279 ? 1.047 4.828 -13.638 1.00 97.75 279 VAL A N 1
ATOM 2207 C CA . VAL A 1 279 ? 1.138 5.313 -15.025 1.00 97.75 279 VAL A CA 1
ATOM 2208 C C . VAL A 1 279 ? 0.082 6.383 -15.303 1.00 97.75 279 VAL A C 1
ATOM 2210 O O . VAL A 1 279 ? 0.432 7.426 -15.852 1.00 97.75 279 VAL A O 1
ATOM 2213 N N . GLU A 1 280 ? -1.162 6.187 -14.858 1.00 97.44 280 GLU A N 1
ATOM 2214 C CA . GLU A 1 280 ? -2.225 7.203 -14.946 1.00 97.44 280 GLU A CA 1
ATOM 2215 C C . GLU A 1 280 ? -1.809 8.511 -14.255 1.00 97.44 280 GLU A C 1
ATOM 2217 O O . GLU A 1 280 ? -1.928 9.596 -14.821 1.00 97.44 280 GLU A O 1
ATOM 2222 N N . TRP A 1 281 ? -1.232 8.423 -13.053 1.00 97.31 281 TRP A N 1
ATOM 2223 C CA . TRP A 1 281 ? -0.725 9.596 -12.339 1.00 97.31 281 TRP A CA 1
ATOM 2224 C C . TRP A 1 281 ? 0.405 10.316 -13.098 1.00 97.31 281 TRP A C 1
ATOM 2226 O O . TRP A 1 281 ? 0.454 11.552 -13.130 1.00 97.31 281 TRP A O 1
ATOM 2236 N N . LEU A 1 282 ? 1.321 9.566 -13.720 1.00 96.75 282 LEU A N 1
ATOM 2237 C CA . LEU A 1 282 ? 2.376 10.139 -14.560 1.00 96.75 282 LEU A CA 1
ATOM 2238 C C . LEU A 1 282 ? 1.804 10.800 -15.816 1.00 96.75 282 LEU A C 1
ATOM 2240 O O . LEU A 1 282 ? 2.297 11.854 -16.227 1.00 96.75 282 LEU A O 1
ATOM 2244 N N . GLU A 1 283 ? 0.765 10.215 -16.406 1.00 96.38 283 GLU A N 1
ATOM 2245 C CA . GLU A 1 283 ? 0.049 10.786 -17.541 1.00 96.38 283 GLU A CA 1
ATOM 2246 C C . GLU A 1 283 ? -0.581 12.133 -17.173 1.00 96.38 283 GLU A C 1
ATOM 2248 O O . GLU A 1 283 ? -0.325 13.138 -17.841 1.00 96.38 283 GLU A O 1
ATOM 2253 N N . GLU A 1 284 ? -1.325 12.190 -16.067 1.00 96.19 284 GLU A N 1
ATOM 2254 C CA . GLU A 1 284 ? -1.923 13.425 -15.550 1.00 96.19 284 GLU A CA 1
ATOM 2255 C C . GLU A 1 284 ? -0.856 14.505 -15.299 1.00 96.19 284 GLU A C 1
ATOM 2257 O O . GLU A 1 284 ? -1.041 15.681 -15.636 1.00 96.19 284 GLU A O 1
ATOM 2262 N N . ALA A 1 285 ? 0.301 14.120 -14.752 1.00 94.81 285 ALA A N 1
ATOM 2263 C CA . ALA A 1 285 ? 1.418 15.035 -14.537 1.00 94.81 285 ALA A CA 1
ATOM 2264 C C . ALA A 1 285 ? 2.036 15.536 -15.858 1.00 94.81 285 ALA A C 1
ATOM 2266 O O . ALA A 1 285 ? 2.431 16.706 -15.947 1.00 94.81 285 ALA A O 1
ATOM 2267 N N . ALA A 1 286 ? 2.100 14.684 -16.885 1.00 93.81 286 ALA A N 1
ATOM 2268 C CA . ALA A 1 286 ? 2.595 15.030 -18.218 1.00 93.81 286 ALA A CA 1
ATOM 2269 C C . ALA A 1 286 ? 1.633 15.954 -18.986 1.00 93.81 286 ALA A C 1
ATOM 2271 O O . ALA A 1 286 ? 2.084 16.782 -19.780 1.00 93.81 286 ALA A O 1
ATOM 2272 N N . GLN A 1 287 ? 0.324 15.859 -18.733 1.00 95.06 287 GLN A N 1
ATOM 2273 C CA . GLN A 1 287 ? -0.684 16.735 -19.341 1.00 95.06 287 GLN A CA 1
ATOM 2274 C C . GLN A 1 287 ? -0.601 18.177 -18.817 1.00 95.06 287 GLN A C 1
ATOM 2276 O O . GLN A 1 287 ? -0.891 19.122 -19.551 1.00 95.06 287 GLN A O 1
ATOM 2281 N N . GLN A 1 288 ? -0.174 18.378 -17.566 1.00 93.38 288 GLN A N 1
ATOM 2282 C CA . GLN A 1 288 ? -0.070 19.719 -16.977 1.00 93.38 288 GLN A CA 1
ATOM 2283 C C . GLN A 1 288 ? 1.119 20.516 -17.525 1.00 93.38 288 GLN A C 1
ATOM 2285 O O . GLN A 1 288 ? 1.013 21.728 -17.729 1.00 93.38 288 GLN A O 1
ATOM 2290 N N . LYS A 1 289 ? 2.270 19.862 -17.715 1.00 92.31 289 LYS A N 1
ATOM 2291 C CA . LYS A 1 289 ? 3.518 20.475 -18.193 1.00 92.31 289 LYS A CA 1
ATOM 2292 C C . LYS A 1 289 ? 4.381 19.435 -18.912 1.00 92.31 289 LYS A C 1
ATOM 2294 O O . LYS A 1 289 ? 4.371 18.277 -18.500 1.00 92.31 289 LYS A O 1
ATOM 2299 N N . PRO A 1 290 ? 5.215 19.845 -19.891 1.00 90.69 290 PRO A N 1
ATOM 2300 C CA . PRO A 1 290 ? 6.171 18.945 -20.531 1.00 90.69 290 PRO A CA 1
ATOM 2301 C C . PRO A 1 290 ? 7.011 18.195 -19.494 1.00 90.69 290 PRO A C 1
ATOM 2303 O O . PRO A 1 290 ? 7.603 18.825 -18.609 1.00 90.69 290 PRO A O 1
ATOM 2306 N N . LEU A 1 291 ? 7.084 16.869 -19.637 1.00 87.12 291 LEU A N 1
ATOM 2307 C CA . LEU A 1 291 ? 7.622 15.951 -18.628 1.00 87.12 291 LEU A CA 1
ATOM 2308 C C . LEU A 1 291 ? 9.052 16.304 -18.185 1.00 87.12 291 LEU A C 1
ATOM 2310 O O . LEU A 1 291 ? 9.381 16.256 -17.003 1.00 87.12 291 LEU A O 1
ATOM 2314 N N . GLN A 1 292 ? 9.884 16.775 -19.119 1.00 88.69 292 GLN A N 1
ATOM 2315 C CA . GLN A 1 292 ? 11.251 17.232 -18.840 1.00 88.69 292 GLN A CA 1
ATOM 2316 C C . GLN A 1 292 ? 11.317 18.369 -17.811 1.00 88.69 292 GLN A C 1
ATOM 2318 O O . GLN A 1 292 ? 12.247 18.421 -17.008 1.00 88.69 292 GLN A O 1
ATOM 2323 N N . SER A 1 293 ? 10.337 19.275 -17.830 1.00 92.56 293 SER A N 1
ATOM 2324 C CA . SER A 1 293 ? 10.268 20.428 -16.924 1.00 92.56 293 SER A CA 1
ATOM 2325 C C . SER A 1 293 ? 9.559 20.110 -15.605 1.00 92.56 293 SER A C 1
ATOM 2327 O O . SER A 1 293 ? 9.846 20.741 -14.589 1.00 92.56 293 SER A O 1
ATOM 2329 N N . SER A 1 294 ? 8.645 19.134 -15.605 1.00 93.19 294 SER A N 1
ATOM 2330 C CA . SER A 1 294 ? 7.889 18.719 -14.419 1.00 93.19 294 SER A CA 1
ATOM 2331 C C . SER A 1 294 ? 8.574 17.616 -13.615 1.00 93.19 294 SER A C 1
ATOM 2333 O O . SER A 1 294 ? 8.183 17.394 -12.470 1.00 93.19 294 SER A O 1
ATOM 2335 N N . PHE A 1 295 ? 9.623 16.978 -14.147 1.00 93.44 295 PHE A N 1
ATOM 2336 C CA . PHE A 1 295 ? 10.296 15.857 -13.489 1.00 93.44 295 PHE A CA 1
ATOM 2337 C C . PHE A 1 295 ? 10.731 16.131 -12.035 1.00 93.44 295 PHE A C 1
ATOM 2339 O O . PHE A 1 295 ? 10.474 15.276 -11.194 1.00 93.44 295 PHE A O 1
ATOM 2346 N N . PRO A 1 296 ? 11.286 17.307 -11.663 1.00 95.19 296 PRO A N 1
ATOM 2347 C CA . PRO A 1 296 ? 11.606 17.590 -10.260 1.00 95.19 296 PRO A CA 1
ATOM 2348 C C . PRO A 1 296 ? 10.376 17.576 -9.336 1.00 95.19 296 PRO A C 1
ATOM 2350 O O . PRO A 1 296 ? 10.447 17.077 -8.216 1.00 95.19 296 PRO A O 1
ATOM 2353 N N . ALA A 1 297 ? 9.230 18.076 -9.812 1.00 95.62 297 ALA A N 1
ATOM 2354 C CA . ALA A 1 297 ? 7.979 18.067 -9.051 1.00 95.62 297 ALA A CA 1
ATOM 2355 C C . ALA A 1 297 ? 7.370 16.656 -8.968 1.00 95.62 297 ALA A C 1
ATOM 2357 O O . ALA A 1 297 ? 6.813 16.278 -7.937 1.00 95.62 297 ALA A O 1
ATOM 2358 N N . ILE A 1 298 ? 7.503 15.867 -10.039 1.00 96.19 298 ILE A N 1
ATOM 2359 C CA . ILE A 1 298 ? 7.128 14.447 -10.061 1.00 96.19 298 ILE A CA 1
ATOM 2360 C C . ILE A 1 298 ? 7.977 13.677 -9.051 1.00 96.19 298 ILE A C 1
ATOM 2362 O O . ILE A 1 298 ? 7.425 12.951 -8.234 1.00 96.19 298 ILE A O 1
ATOM 2366 N N . GLN A 1 299 ? 9.292 13.894 -9.041 1.00 96.44 299 GLN A N 1
ATOM 2367 C CA . GLN A 1 299 ? 10.223 13.262 -8.110 1.00 96.44 299 GLN A CA 1
ATOM 2368 C C . GLN A 1 299 ? 9.909 13.617 -6.649 1.00 96.44 299 GLN A C 1
ATOM 2370 O O . GLN A 1 299 ? 9.935 12.743 -5.786 1.00 96.44 299 GLN A O 1
ATOM 2375 N N . GLU A 1 300 ? 9.568 14.875 -6.351 1.00 96.81 300 GLU A N 1
ATOM 2376 C CA . GLU A 1 300 ? 9.153 15.282 -5.002 1.00 96.81 300 GLU A CA 1
ATOM 2377 C C . GLU A 1 300 ? 7.881 14.546 -4.552 1.00 96.81 300 GLU A C 1
ATOM 2379 O O . GLU A 1 300 ? 7.822 14.006 -3.445 1.00 96.81 300 GLU A O 1
ATOM 2384 N N . ARG A 1 301 ? 6.861 14.491 -5.417 1.00 96.19 301 ARG A N 1
ATOM 2385 C CA . ARG A 1 301 ? 5.609 13.772 -5.134 1.00 96.19 301 ARG A CA 1
ATOM 2386 C C . ARG A 1 301 ? 5.825 12.265 -5.027 1.00 96.19 301 ARG A C 1
ATOM 2388 O O . ARG A 1 301 ? 5.242 11.633 -4.149 1.00 96.19 301 ARG A O 1
ATOM 2395 N N . PHE A 1 302 ? 6.694 11.712 -5.869 1.00 97.75 302 PHE A N 1
ATOM 2396 C CA . PHE A 1 302 ? 7.108 10.318 -5.819 1.00 97.75 302 PHE A CA 1
ATOM 2397 C C . PHE A 1 302 ? 7.714 9.986 -4.454 1.00 97.75 302 PHE A C 1
ATOM 2399 O O . PHE A 1 302 ? 7.242 9.082 -3.775 1.00 97.75 302 PHE A O 1
ATOM 2406 N N . LEU A 1 303 ? 8.691 10.775 -4.003 1.00 97.19 303 LEU A N 1
ATOM 2407 C CA . LEU A 1 303 ? 9.347 10.588 -2.708 1.00 97.19 303 LEU A CA 1
ATOM 2408 C C . LEU A 1 303 ? 8.387 10.695 -1.522 1.00 97.19 303 LEU A C 1
ATOM 2410 O O . LEU A 1 303 ? 8.542 9.972 -0.542 1.00 97.19 303 LEU A O 1
ATOM 2414 N N . ARG A 1 304 ? 7.422 11.617 -1.592 1.00 97.00 304 ARG A N 1
ATOM 2415 C CA . ARG A 1 304 ? 6.469 11.858 -0.502 1.00 97.00 304 ARG A CA 1
ATOM 2416 C C . ARG A 1 304 ? 5.440 10.737 -0.359 1.00 97.00 304 ARG A C 1
ATOM 2418 O O . ARG A 1 304 ? 4.994 10.484 0.756 1.00 97.00 304 ARG A O 1
ATOM 2425 N N . PHE A 1 305 ? 5.030 10.128 -1.468 1.00 97.94 305 PHE A N 1
ATOM 2426 C CA . PHE A 1 305 ? 3.882 9.224 -1.497 1.00 97.94 305 PHE A CA 1
ATOM 2427 C C . PHE A 1 305 ? 4.234 7.856 -2.080 1.00 97.94 305 PHE A C 1
ATOM 2429 O O . PHE A 1 305 ? 4.196 6.854 -1.369 1.00 97.94 305 PHE A O 1
ATOM 2436 N N . TRP A 1 306 ? 4.612 7.822 -3.359 1.00 98.31 306 TRP A N 1
ATOM 2437 C CA . TRP A 1 306 ? 4.792 6.579 -4.107 1.00 98.31 306 TRP A CA 1
ATOM 2438 C C . TRP A 1 306 ? 5.940 5.720 -3.600 1.00 98.31 306 TRP A C 1
ATOM 2440 O O . TRP A 1 306 ? 5.793 4.508 -3.586 1.00 98.31 306 TRP A O 1
ATOM 2450 N N . LYS A 1 307 ? 7.045 6.315 -3.142 1.00 97.31 307 LYS A N 1
ATOM 2451 C CA . LYS A 1 307 ? 8.191 5.559 -2.624 1.00 97.31 307 LYS A CA 1
ATOM 2452 C C . LYS A 1 307 ? 7.757 4.599 -1.515 1.00 97.31 307 LYS A C 1
ATOM 2454 O O . LYS A 1 307 ? 7.926 3.398 -1.647 1.00 97.31 307 LYS A O 1
ATOM 2459 N N . THR A 1 308 ? 7.138 5.128 -0.463 1.00 96.81 308 THR A N 1
ATOM 2460 C CA . THR A 1 308 ? 6.705 4.333 0.693 1.00 96.81 308 THR A CA 1
ATOM 2461 C C . THR A 1 308 ? 5.586 3.349 0.342 1.00 96.81 308 THR A C 1
ATOM 2463 O O . THR A 1 308 ? 5.514 2.278 0.933 1.00 96.81 308 THR A O 1
ATOM 2466 N N . LEU A 1 309 ? 4.695 3.717 -0.588 1.00 97.56 309 LEU A N 1
ATOM 2467 C CA . LEU A 1 309 ? 3.618 2.838 -1.053 1.00 97.56 309 LEU A CA 1
ATOM 2468 C C . LEU A 1 309 ? 4.184 1.646 -1.845 1.00 97.56 309 LEU A C 1
ATOM 2470 O O . LEU A 1 309 ? 3.809 0.510 -1.586 1.00 97.56 309 LEU A O 1
ATOM 2474 N N . LEU A 1 310 ? 5.122 1.886 -2.765 1.00 98.31 310 LEU A N 1
ATOM 2475 C CA . LEU A 1 310 ? 5.753 0.835 -3.569 1.00 98.31 310 LEU A CA 1
ATOM 2476 C C . LEU A 1 310 ? 6.692 -0.042 -2.729 1.00 98.31 310 LEU A C 1
ATOM 2478 O O . LEU A 1 310 ? 6.601 -1.257 -2.831 1.00 98.31 310 LEU A O 1
ATOM 2482 N N . GLU A 1 311 ? 7.502 0.536 -1.831 1.00 96.75 311 GLU A N 1
ATOM 2483 C CA . GLU A 1 311 ? 8.343 -0.228 -0.883 1.00 96.75 311 GLU A CA 1
ATOM 2484 C C . GLU A 1 311 ? 7.523 -1.191 -0.003 1.00 96.75 311 GLU A C 1
ATOM 2486 O O . GLU A 1 311 ? 8.055 -2.176 0.507 1.00 96.75 311 GLU A O 1
ATOM 2491 N N . HIS A 1 312 ? 6.234 -0.903 0.204 1.00 96.75 312 HIS A N 1
ATOM 2492 C CA . HIS A 1 312 ? 5.347 -1.733 1.010 1.00 96.75 312 HIS A CA 1
ATOM 2493 C C . HIS A 1 312 ? 4.730 -2.915 0.252 1.00 96.75 312 HIS A C 1
ATOM 2495 O O . HIS A 1 312 ? 4.298 -3.853 0.906 1.00 96.75 312 HIS A O 1
ATOM 2501 N N . HIS A 1 313 ? 4.686 -2.891 -1.081 1.00 97.44 313 HIS A N 1
ATOM 2502 C CA . HIS A 1 313 ? 4.050 -3.955 -1.873 1.00 97.44 313 HIS A CA 1
ATOM 2503 C C . HIS A 1 313 ? 5.003 -4.667 -2.835 1.00 97.44 313 HIS A C 1
ATOM 2505 O O . HIS A 1 313 ? 4.663 -5.734 -3.333 1.00 97.44 313 HIS A O 1
ATOM 2511 N N . VAL A 1 314 ? 6.169 -4.085 -3.112 1.00 97.56 314 VAL A N 1
ATOM 2512 C CA . VAL A 1 314 ? 7.203 -4.653 -3.980 1.00 97.56 314 VAL A CA 1
ATOM 2513 C C . VAL A 1 314 ? 8.333 -5.154 -3.082 1.00 97.56 314 VAL A C 1
ATOM 2515 O O . VAL A 1 314 ? 9.057 -4.346 -2.496 1.00 97.56 314 VAL A O 1
ATOM 2518 N N . HIS A 1 315 ? 8.445 -6.472 -2.898 1.00 92.81 315 HIS A N 1
ATOM 2519 C CA . HIS A 1 315 ? 9.339 -7.054 -1.887 1.00 92.81 315 HIS A CA 1
ATOM 2520 C C . HIS A 1 315 ? 10.481 -7.890 -2.454 1.00 92.81 315 HIS A C 1
ATOM 2522 O O . HIS A 1 315 ? 11.531 -7.989 -1.814 1.00 92.81 315 HIS A O 1
ATOM 2528 N N . ASN A 1 316 ? 10.269 -8.526 -3.600 1.00 94.06 316 ASN A N 1
ATOM 2529 C CA . ASN A 1 316 ? 11.217 -9.453 -4.204 1.00 94.06 316 ASN A CA 1
ATOM 2530 C C . ASN A 1 316 ? 11.425 -9.150 -5.698 1.00 94.06 316 ASN A C 1
ATOM 2532 O O . ASN A 1 316 ? 10.668 -8.393 -6.302 1.00 94.06 316 ASN A O 1
ATOM 2536 N N . ASP A 1 317 ? 12.449 -9.769 -6.291 1.00 94.12 317 ASP A N 1
ATOM 2537 C CA . ASP A 1 317 ? 12.830 -9.550 -7.693 1.00 94.12 317 ASP A CA 1
ATOM 2538 C C . ASP A 1 317 ? 11.686 -9.884 -8.679 1.00 94.12 317 ASP A C 1
ATOM 2540 O O . ASP A 1 317 ? 11.581 -9.264 -9.739 1.00 94.12 317 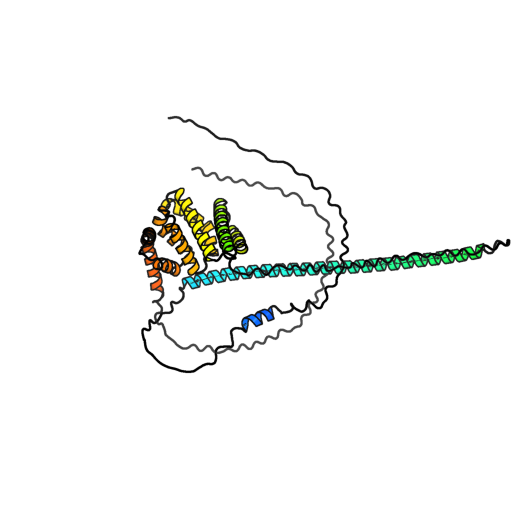ASP A O 1
ATOM 2544 N N . ASP A 1 318 ? 10.810 -10.835 -8.326 1.00 96.12 318 ASP A N 1
ATOM 2545 C CA . ASP A 1 318 ? 9.649 -11.210 -9.138 1.00 96.12 318 ASP A CA 1
ATOM 2546 C C . ASP A 1 318 ? 8.572 -10.113 -9.101 1.00 96.12 318 ASP A C 1
ATOM 2548 O O . ASP A 1 318 ? 8.048 -9.741 -10.150 1.00 96.12 318 ASP A O 1
ATOM 2552 N N . ASP A 1 319 ? 8.290 -9.526 -7.933 1.00 98.00 319 ASP A N 1
ATOM 2553 C CA . ASP A 1 319 ? 7.360 -8.403 -7.770 1.00 98.00 319 ASP A CA 1
ATOM 2554 C C . ASP A 1 319 ? 7.851 -7.177 -8.554 1.00 98.00 319 ASP A C 1
ATOM 2556 O O . ASP A 1 319 ? 7.079 -6.509 -9.247 1.00 98.00 319 ASP A O 1
ATOM 2560 N N . GLU A 1 320 ? 9.152 -6.888 -8.453 1.00 97.75 320 GLU A N 1
ATOM 2561 C CA . GLU A 1 320 ? 9.822 -5.799 -9.166 1.00 97.75 320 GLU A CA 1
ATOM 2562 C C . GLU A 1 320 ? 9.711 -5.988 -10.688 1.00 97.75 320 GLU A C 1
ATOM 2564 O O . GLU A 1 320 ? 9.358 -5.053 -11.418 1.00 97.75 320 GLU A O 1
ATOM 2569 N N . TYR A 1 321 ? 9.953 -7.214 -11.166 1.00 97.56 321 TYR A N 1
ATOM 2570 C CA . TYR A 1 321 ? 9.777 -7.594 -12.565 1.00 97.56 321 TYR A CA 1
ATOM 2571 C C . TYR A 1 321 ? 8.316 -7.460 -13.013 1.00 97.56 321 TYR A C 1
ATOM 2573 O O . TYR A 1 321 ? 8.056 -6.826 -14.038 1.00 97.56 321 TYR A O 1
ATOM 2581 N N . VAL A 1 322 ? 7.356 -8.002 -12.254 1.00 97.62 322 VAL A N 1
ATOM 2582 C CA . VAL A 1 322 ? 5.918 -7.934 -12.567 1.00 97.62 322 VAL A CA 1
ATOM 2583 C C . VAL A 1 322 ? 5.455 -6.482 -12.628 1.00 97.62 322 VAL A C 1
ATOM 2585 O O . VAL A 1 322 ? 4.697 -6.117 -13.530 1.00 97.62 322 VAL A O 1
ATOM 2588 N N . PHE A 1 323 ? 5.932 -5.628 -11.722 1.00 98.44 323 PHE A N 1
ATOM 2589 C CA . PHE A 1 323 ? 5.644 -4.196 -11.730 1.00 98.44 323 PHE A CA 1
ATOM 2590 C C . PHE A 1 323 ? 6.175 -3.515 -13.004 1.00 98.44 323 PHE A C 1
ATOM 2592 O O . PHE A 1 323 ? 5.413 -2.853 -13.715 1.00 98.44 323 PHE A O 1
ATOM 2599 N N . LEU A 1 324 ? 7.449 -3.725 -13.361 1.00 98.19 324 LEU A N 1
ATOM 2600 C CA . LEU A 1 324 ? 8.030 -3.173 -14.593 1.00 98.19 324 LEU A CA 1
ATOM 2601 C C . LEU A 1 324 ? 7.334 -3.687 -15.859 1.00 98.19 324 LEU A C 1
ATOM 2603 O O . LEU A 1 324 ? 7.010 -2.902 -16.755 1.00 98.19 324 LEU A O 1
ATOM 2607 N N . GLN A 1 325 ? 7.069 -4.991 -15.922 1.00 97.62 325 GLN A N 1
ATOM 2608 C CA . GLN A 1 325 ? 6.370 -5.622 -17.034 1.00 97.62 325 GLN A CA 1
ATOM 2609 C C . GLN A 1 325 ? 4.949 -5.066 -17.175 1.00 97.62 325 GLN A C 1
ATOM 2611 O O . GLN A 1 325 ? 4.496 -4.808 -18.288 1.00 97.62 325 GLN A O 1
ATOM 2616 N N . SER A 1 326 ? 4.259 -4.828 -16.059 1.00 97.88 326 SER A N 1
ATOM 2617 C CA . SER A 1 326 ? 2.922 -4.230 -16.058 1.00 97.88 326 SER A CA 1
ATOM 2618 C C . SER A 1 326 ? 2.947 -2.806 -16.613 1.00 97.88 326 SER A C 1
ATOM 2620 O O . SER A 1 326 ? 2.092 -2.458 -17.425 1.00 97.88 326 SER A O 1
ATOM 2622 N N . ILE A 1 327 ? 3.942 -1.991 -16.241 1.00 98.06 327 ILE A N 1
ATOM 2623 C CA . ILE A 1 327 ? 4.124 -0.647 -16.811 1.00 98.06 327 ILE A CA 1
ATOM 2624 C C . ILE A 1 327 ? 4.369 -0.722 -18.325 1.00 98.06 327 ILE A C 1
ATOM 2626 O O . ILE A 1 327 ? 3.752 0.032 -19.077 1.00 98.06 327 ILE A O 1
ATOM 2630 N N . GLU A 1 328 ? 5.237 -1.625 -18.790 1.00 97.00 328 GLU A N 1
ATOM 2631 C CA . GLU A 1 328 ? 5.483 -1.824 -20.224 1.00 97.00 328 GLU A CA 1
ATOM 2632 C C . GLU A 1 328 ? 4.198 -2.226 -20.958 1.00 97.00 328 GLU A C 1
ATOM 2634 O O . GLU A 1 328 ? 3.834 -1.575 -21.934 1.00 97.00 328 GLU A O 1
ATOM 2639 N N . GLN A 1 329 ? 3.460 -3.221 -20.455 1.00 96.56 329 GLN A N 1
ATOM 2640 C CA . GLN A 1 329 ? 2.190 -3.662 -21.044 1.00 96.56 329 GLN A CA 1
ATOM 2641 C C . GLN A 1 329 ? 1.162 -2.527 -21.133 1.00 96.56 329 GLN A C 1
ATOM 2643 O O . GLN A 1 329 ? 0.475 -2.399 -22.148 1.00 96.56 329 GLN A O 1
ATOM 2648 N N . LEU A 1 330 ? 1.078 -1.674 -20.111 1.00 96.94 330 LEU A N 1
ATOM 2649 C CA . LEU A 1 330 ? 0.201 -0.503 -20.124 1.00 96.94 330 LEU A CA 1
ATOM 2650 C C . LEU A 1 330 ? 0.622 0.511 -21.193 1.00 96.94 330 LEU A C 1
ATOM 2652 O O . LEU A 1 330 ? -0.234 1.037 -21.899 1.00 96.94 330 LEU A O 1
ATOM 2656 N N . LEU A 1 331 ? 1.924 0.748 -21.364 1.00 96.69 331 LEU A N 1
ATOM 2657 C CA . LEU A 1 331 ? 2.444 1.638 -22.407 1.00 96.69 331 LEU A CA 1
ATOM 2658 C C . LEU A 1 331 ? 2.281 1.060 -23.819 1.00 96.69 331 LEU A C 1
ATOM 2660 O O . LEU A 1 331 ? 2.124 1.831 -24.766 1.00 96.69 331 LEU A O 1
ATOM 2664 N N . LEU A 1 332 ? 2.289 -0.267 -23.971 1.00 95.38 332 LEU A N 1
ATOM 2665 C CA . LEU A 1 332 ? 1.960 -0.941 -25.232 1.00 95.38 332 LEU A CA 1
ATOM 2666 C C . LEU A 1 332 ? 0.479 -0.762 -25.590 1.00 95.38 332 LEU A C 1
ATOM 2668 O O . LEU A 1 332 ? 0.152 -0.481 -26.743 1.00 95.38 332 LEU A O 1
ATOM 2672 N N . GLN A 1 333 ? -0.416 -0.887 -24.605 1.00 96.12 333 GLN A N 1
ATOM 2673 C CA . GLN A 1 333 ? -1.862 -0.724 -24.798 1.00 96.12 333 GLN A CA 1
ATOM 2674 C C . GLN A 1 333 ? -2.257 0.744 -25.020 1.00 96.12 333 GLN A C 1
ATOM 2676 O O . GLN A 1 333 ? -3.077 1.055 -25.889 1.00 96.12 333 GLN A O 1
ATOM 2681 N N . HIS A 1 334 ? -1.661 1.652 -24.249 1.00 96.56 334 HIS A N 1
ATOM 2682 C CA . HIS A 1 334 ? -1.982 3.074 -24.214 1.00 96.56 334 HIS A CA 1
ATOM 2683 C C . HIS A 1 334 ? -0.689 3.909 -24.237 1.00 96.56 334 HIS A C 1
ATOM 2685 O O . HIS A 1 334 ? -0.197 4.344 -23.194 1.00 96.56 334 HIS A O 1
ATOM 2691 N N . PRO A 1 335 ? -0.104 4.152 -25.427 1.00 95.00 335 PRO A N 1
ATOM 2692 C CA . PRO A 1 335 ? 1.186 4.823 -25.535 1.00 95.00 335 PRO A CA 1
ATOM 2693 C C . PRO A 1 335 ? 1.118 6.301 -25.150 1.00 95.00 335 PRO A C 1
ATOM 2695 O O . PRO A 1 335 ? 0.676 7.157 -25.920 1.00 95.00 335 PRO A O 1
ATOM 2698 N N . ILE A 1 336 ? 1.672 6.620 -23.983 1.00 95.94 336 ILE A N 1
ATOM 2699 C CA . ILE A 1 336 ? 1.884 7.992 -23.520 1.00 95.94 336 ILE A CA 1
ATOM 2700 C C . ILE A 1 336 ? 3.242 8.467 -24.053 1.00 95.94 336 ILE A C 1
ATOM 2702 O O . ILE A 1 336 ? 4.279 8.280 -23.418 1.00 95.94 336 ILE A O 1
ATOM 2706 N N . GLN A 1 337 ? 3.257 9.079 -25.242 1.00 95.75 337 GLN A N 1
ATOM 2707 C CA . GLN A 1 337 ? 4.494 9.440 -25.962 1.00 95.75 337 GLN A CA 1
ATOM 2708 C C . GLN A 1 337 ? 5.558 10.162 -25.105 1.00 95.75 337 GLN A C 1
ATOM 2710 O O . GLN A 1 337 ? 6.718 9.743 -25.134 1.00 95.75 337 GLN A O 1
ATOM 2715 N N . PRO A 1 338 ? 5.226 11.189 -24.289 1.00 95.56 338 PRO A N 1
ATOM 2716 C CA . PRO A 1 338 ? 6.221 11.841 -23.434 1.00 95.56 338 PRO A CA 1
ATOM 2717 C C . PRO A 1 338 ? 6.875 10.886 -22.430 1.00 95.56 338 PRO A C 1
ATOM 2719 O O . PRO A 1 338 ? 8.066 11.008 -22.152 1.00 95.56 338 PRO A O 1
ATOM 2722 N N . LEU A 1 339 ? 6.101 9.936 -21.901 1.00 96.25 339 LEU A N 1
ATOM 2723 C CA . LEU A 1 339 ? 6.569 8.956 -20.930 1.00 96.25 339 LEU A CA 1
ATOM 2724 C C . LEU A 1 339 ? 7.452 7.895 -21.593 1.00 96.25 339 LEU A C 1
ATOM 2726 O O . LEU A 1 339 ? 8.493 7.561 -21.042 1.00 96.25 339 LEU A O 1
ATOM 2730 N N . VAL A 1 340 ? 7.101 7.437 -22.799 1.00 97.00 340 VAL A N 1
ATOM 2731 C CA . VAL A 1 340 ? 7.928 6.496 -23.577 1.00 97.00 340 VAL A CA 1
ATOM 2732 C C . VAL A 1 340 ? 9.308 7.096 -23.880 1.00 97.00 340 VAL A C 1
ATOM 2734 O O . VAL A 1 340 ? 10.324 6.428 -23.708 1.00 97.00 340 VAL A O 1
ATOM 2737 N N . HIS A 1 341 ? 9.378 8.374 -24.268 1.00 96.69 341 HIS A N 1
ATOM 2738 C CA . HIS A 1 341 ? 10.654 9.047 -24.548 1.00 96.69 341 HIS A CA 1
ATOM 2739 C C . HIS A 1 341 ? 11.528 9.261 -23.302 1.00 96.69 341 HIS A C 1
ATOM 2741 O O . HIS A 1 341 ? 12.756 9.202 -23.383 1.00 96.69 341 HIS A O 1
ATOM 2747 N N . GLU A 1 342 ? 10.913 9.497 -22.144 1.00 96.12 342 GLU A N 1
ATOM 2748 C CA . GLU A 1 342 ? 11.616 9.759 -20.882 1.00 96.12 342 GLU A CA 1
ATOM 2749 C C . GLU A 1 342 ? 11.627 8.544 -19.941 1.00 96.12 342 GLU A C 1
ATOM 2751 O O . GLU A 1 342 ? 11.968 8.678 -18.763 1.00 96.12 342 GLU A O 1
ATOM 2756 N N . PHE A 1 343 ? 11.306 7.348 -20.446 1.00 97.31 343 PHE A N 1
ATOM 2757 C CA . PHE A 1 343 ? 11.196 6.137 -19.629 1.00 97.31 343 PHE A CA 1
ATOM 2758 C C . PHE A 1 343 ? 12.497 5.812 -18.887 1.00 97.31 343 PHE A C 1
ATOM 2760 O O . PHE A 1 343 ? 12.479 5.367 -17.744 1.00 97.31 343 PHE A O 1
ATOM 2767 N N . HIS A 1 344 ? 13.645 6.139 -19.486 1.00 97.44 344 HIS A N 1
ATOM 2768 C CA . HIS A 1 344 ? 14.949 6.004 -18.842 1.00 97.44 344 HIS A CA 1
ATOM 2769 C C . HIS A 1 344 ? 15.068 6.784 -17.529 1.00 97.44 344 HIS A C 1
ATOM 2771 O O . HIS A 1 344 ? 15.656 6.285 -16.574 1.00 97.44 344 HIS A O 1
ATOM 2777 N N . ARG A 1 345 ? 14.474 7.980 -17.432 1.00 97.00 345 ARG A N 1
ATOM 2778 C CA . ARG A 1 345 ? 14.479 8.754 -16.183 1.00 97.00 345 ARG A CA 1
ATOM 2779 C C . ARG A 1 345 ? 13.595 8.114 -15.128 1.00 97.00 345 ARG A C 1
ATOM 2781 O O . ARG A 1 345 ? 13.956 8.132 -13.955 1.00 97.00 345 ARG A O 1
ATOM 2788 N N . LEU A 1 346 ? 12.452 7.564 -15.544 1.00 97.38 346 LEU A N 1
ATOM 2789 C CA . LEU A 1 346 ? 11.564 6.823 -14.657 1.00 97.38 346 LEU A CA 1
ATOM 2790 C C . LEU A 1 346 ? 12.280 5.593 -14.091 1.00 97.38 346 LEU A C 1
ATOM 2792 O O . LEU A 1 346 ? 12.304 5.416 -12.877 1.00 97.38 346 LEU A O 1
ATOM 2796 N N . LEU A 1 347 ? 12.927 4.806 -14.951 1.00 98.00 347 LEU A N 1
ATOM 2797 C CA . LEU A 1 347 ? 13.658 3.611 -14.540 1.00 98.00 347 LEU A CA 1
ATOM 2798 C C . LEU A 1 347 ? 14.819 3.949 -13.591 1.00 98.00 347 LEU A C 1
ATOM 2800 O O . LEU A 1 347 ? 14.945 3.337 -12.535 1.00 98.00 347 LEU A O 1
ATOM 2804 N N . ILE A 1 348 ? 15.598 4.996 -13.895 1.00 97.69 348 ILE A N 1
ATOM 2805 C CA . ILE A 1 348 ? 16.648 5.506 -12.995 1.00 97.69 348 ILE A CA 1
ATOM 2806 C C . ILE A 1 348 ? 16.058 5.954 -11.654 1.00 97.69 348 ILE A C 1
ATOM 2808 O O . ILE A 1 348 ? 16.684 5.750 -10.616 1.00 97.69 348 ILE A O 1
ATOM 2812 N N . MET A 1 349 ? 14.880 6.584 -11.648 1.00 97.75 349 MET A N 1
ATOM 2813 C CA . MET A 1 349 ? 14.217 7.006 -10.415 1.00 97.75 349 MET A CA 1
ATOM 2814 C C . MET A 1 349 ? 13.825 5.798 -9.557 1.00 97.75 349 MET A C 1
ATOM 2816 O O . MET A 1 349 ? 14.137 5.795 -8.368 1.00 97.75 349 MET A O 1
ATOM 2820 N N . LEU A 1 350 ? 13.199 4.778 -10.148 1.00 98.31 350 LEU A N 1
ATOM 2821 C CA . LEU A 1 350 ? 12.826 3.546 -9.446 1.00 98.31 350 LEU A CA 1
ATOM 2822 C C . LEU A 1 350 ? 14.061 2.825 -8.885 1.00 98.31 350 LEU A C 1
ATOM 2824 O O . LEU A 1 350 ? 14.081 2.484 -7.705 1.00 98.31 350 LEU A O 1
ATOM 2828 N N . TYR A 1 351 ? 15.123 2.709 -9.686 1.00 97.69 351 TYR A N 1
ATOM 2829 C CA . TYR A 1 351 ? 16.391 2.103 -9.273 1.00 97.69 351 TYR A CA 1
ATOM 2830 C C . TYR A 1 351 ? 17.088 2.887 -8.153 1.00 97.69 351 TYR A C 1
ATOM 2832 O O . TYR A 1 351 ? 17.509 2.332 -7.143 1.00 97.69 351 TYR A O 1
ATOM 2840 N N . LYS A 1 352 ? 17.186 4.215 -8.289 1.00 96.81 352 LYS A N 1
ATOM 2841 C CA . LYS A 1 352 ? 17.839 5.090 -7.302 1.00 96.81 352 LYS A CA 1
ATOM 2842 C C . LYS A 1 352 ? 17.167 5.042 -5.930 1.00 96.81 352 LYS A C 1
ATOM 2844 O O . LYS A 1 352 ? 17.829 5.306 -4.927 1.00 96.81 352 LYS A O 1
ATOM 2849 N N . TYR A 1 353 ? 15.861 4.801 -5.896 1.00 97.25 353 TYR A N 1
ATOM 2850 C CA . TYR A 1 353 ? 15.079 4.745 -4.665 1.00 97.25 353 TYR A CA 1
ATOM 2851 C C . TYR A 1 353 ? 14.824 3.322 -4.175 1.00 97.25 353 TYR A C 1
ATOM 2853 O O . TYR A 1 353 ? 13.926 3.143 -3.360 1.00 97.25 353 TYR A O 1
ATOM 2861 N N . ASP A 1 354 ? 15.634 2.359 -4.629 1.00 96.81 354 ASP A N 1
ATOM 2862 C CA . ASP A 1 354 ? 15.603 0.955 -4.216 1.00 96.81 354 ASP A CA 1
ATOM 2863 C C . ASP A 1 354 ? 14.231 0.275 -4.434 1.00 96.81 354 ASP A C 1
ATOM 2865 O O . ASP A 1 354 ? 13.923 -0.685 -3.732 1.00 96.81 354 ASP A O 1
ATOM 2869 N N . ILE A 1 355 ? 13.416 0.760 -5.386 1.00 97.69 355 ILE A N 1
ATOM 2870 C CA . ILE A 1 355 ? 12.136 0.125 -5.759 1.00 97.69 355 ILE A CA 1
ATOM 2871 C C . ILE A 1 355 ? 12.354 -1.041 -6.717 1.00 97.69 355 ILE A C 1
ATOM 2873 O O . ILE A 1 355 ? 11.564 -1.971 -6.723 1.00 97.69 355 ILE A O 1
ATOM 2877 N N . VAL A 1 356 ? 13.383 -0.953 -7.560 1.00 98.00 356 VAL A N 1
ATOM 2878 C CA . VAL A 1 356 ? 13.748 -1.998 -8.518 1.00 98.00 356 VAL A CA 1
ATOM 2879 C C . VAL A 1 356 ? 15.257 -2.189 -8.462 1.00 98.00 356 VAL A C 1
ATOM 2881 O O . VAL A 1 356 ? 16.007 -1.208 -8.439 1.00 98.00 356 VAL A O 1
ATOM 2884 N N . ASP A 1 357 ? 15.694 -3.437 -8.478 1.00 96.38 357 ASP A N 1
ATOM 2885 C CA . ASP A 1 357 ? 17.081 -3.850 -8.409 1.00 96.38 357 ASP A CA 1
ATOM 2886 C C . ASP A 1 357 ? 17.702 -4.215 -9.757 1.00 96.38 357 ASP A C 1
ATOM 2888 O O . ASP A 1 357 ? 17.043 -4.281 -10.792 1.00 96.38 357 ASP A O 1
ATOM 2892 N N . ASN A 1 358 ? 19.017 -4.454 -9.731 1.00 95.75 358 ASN A N 1
ATOM 2893 C CA . ASN A 1 358 ? 19.797 -4.850 -10.903 1.00 95.75 358 ASN A CA 1
ATOM 2894 C C . ASN A 1 358 ? 19.183 -6.078 -11.600 1.00 95.75 358 ASN A C 1
ATOM 2896 O O . ASN A 1 358 ? 18.861 -6.016 -12.786 1.00 95.75 358 ASN A O 1
ATOM 2900 N N . ASP A 1 359 ? 18.939 -7.146 -10.836 1.00 95.25 359 ASP A N 1
ATOM 2901 C CA . ASP A 1 359 ? 18.451 -8.420 -11.367 1.00 95.25 359 ASP A CA 1
ATOM 2902 C C . ASP A 1 359 ? 17.064 -8.277 -12.012 1.00 95.25 359 ASP A C 1
ATOM 2904 O O . ASP A 1 359 ? 16.852 -8.769 -13.121 1.00 95.25 359 ASP A O 1
ATOM 2908 N N . ALA A 1 360 ? 16.144 -7.537 -11.383 1.00 96.75 360 ALA A N 1
ATOM 2909 C CA . ALA A 1 360 ? 14.812 -7.288 -11.932 1.00 96.75 360 ALA A CA 1
ATOM 2910 C C . ALA A 1 360 ? 14.851 -6.424 -13.204 1.00 96.75 360 ALA A C 1
ATOM 2912 O O . ALA A 1 360 ? 14.140 -6.725 -14.165 1.00 96.75 360 ALA A O 1
ATOM 2913 N N . VAL A 1 361 ? 15.708 -5.391 -13.256 1.00 97.50 361 VAL A N 1
ATOM 2914 C CA . VAL A 1 361 ? 15.907 -4.572 -14.469 1.00 97.50 361 VAL A CA 1
ATOM 2915 C C . VAL A 1 361 ? 16.457 -5.419 -15.615 1.00 97.50 361 VAL A C 1
ATOM 2917 O O . VAL A 1 361 ? 15.923 -5.342 -16.724 1.00 97.50 361 VAL A O 1
ATOM 2920 N N . LEU A 1 362 ? 17.499 -6.220 -15.370 1.00 96.50 362 LEU A N 1
ATOM 2921 C CA . LEU A 1 362 ? 18.100 -7.087 -16.388 1.00 96.50 362 LEU A CA 1
ATOM 2922 C C . LEU A 1 362 ? 17.110 -8.159 -16.853 1.00 96.50 362 LEU A C 1
ATOM 2924 O O . LEU A 1 362 ? 16.951 -8.377 -18.055 1.00 96.50 362 LEU A O 1
ATOM 2928 N N . HIS A 1 363 ? 16.396 -8.791 -15.921 1.00 96.25 363 HIS A N 1
ATOM 2929 C CA . HIS A 1 363 ? 15.382 -9.788 -16.245 1.00 96.25 363 HIS A CA 1
ATOM 2930 C C . HIS A 1 363 ? 14.260 -9.180 -17.095 1.00 96.25 363 HIS A C 1
ATOM 2932 O O . HIS A 1 363 ? 13.944 -9.704 -18.159 1.00 96.25 363 HIS A O 1
ATOM 2938 N N . TRP A 1 364 ? 13.719 -8.026 -16.698 1.00 97.31 364 TRP A N 1
ATOM 2939 C CA . TRP A 1 364 ? 12.732 -7.287 -17.487 1.00 97.31 364 TRP A CA 1
ATOM 2940 C C . TRP A 1 364 ? 13.246 -6.955 -18.890 1.00 97.31 364 TRP A C 1
ATOM 2942 O O . TRP A 1 364 ? 12.549 -7.191 -19.878 1.00 97.31 364 TRP A O 1
ATOM 2952 N N . TRP A 1 365 ? 14.485 -6.471 -18.987 1.00 96.81 365 TRP A N 1
ATOM 2953 C CA . TRP A 1 365 ? 15.103 -6.098 -20.253 1.00 96.81 365 TRP A CA 1
ATOM 2954 C C . TRP A 1 365 ? 15.162 -7.238 -21.263 1.00 96.81 365 TRP A C 1
ATOM 2956 O O . TRP A 1 365 ? 14.783 -7.062 -22.425 1.00 96.81 365 TRP A O 1
ATOM 2966 N N . HIS A 1 366 ? 15.648 -8.391 -20.808 1.00 95.56 366 HIS A N 1
ATOM 2967 C CA . HIS A 1 366 ? 15.918 -9.552 -21.648 1.00 95.56 366 HIS A CA 1
ATOM 2968 C C . HIS A 1 366 ? 14.684 -10.424 -21.898 1.00 95.56 366 HIS A C 1
ATOM 2970 O O . HIS A 1 366 ? 14.689 -11.201 -22.849 1.00 95.56 366 HIS A O 1
ATOM 2976 N N . SER A 1 367 ? 13.633 -10.293 -21.084 1.00 93.75 367 SER A N 1
ATOM 2977 C CA . SER A 1 367 ? 12.411 -11.094 -21.215 1.00 93.75 367 SER A CA 1
ATOM 2978 C C . SER A 1 367 ? 11.448 -10.617 -22.307 1.00 93.75 367 SER A C 1
ATOM 2980 O O . SER A 1 367 ? 10.540 -11.369 -22.662 1.00 93.75 367 SER A O 1
ATOM 2982 N N . SER A 1 368 ? 11.604 -9.404 -22.852 1.00 83.94 368 SER A N 1
ATOM 2983 C CA . SER A 1 368 ? 10.759 -8.955 -23.971 1.00 83.94 368 SER A CA 1
ATOM 2984 C C . SER A 1 368 ? 11.271 -9.501 -25.298 1.00 83.94 368 SER A C 1
ATOM 2986 O O . SER A 1 368 ? 12.414 -9.250 -25.679 1.00 83.94 368 SER A O 1
ATOM 2988 N N . ASP A 1 369 ? 10.394 -10.194 -26.020 1.00 83.19 369 ASP A N 1
ATOM 2989 C CA . ASP A 1 369 ? 10.649 -10.631 -27.388 1.00 83.19 369 ASP A CA 1
ATOM 2990 C C . ASP A 1 369 ? 10.700 -9.398 -28.320 1.00 83.19 369 ASP A C 1
ATOM 2992 O O . ASP A 1 369 ? 9.710 -8.663 -28.417 1.00 83.19 369 ASP A O 1
ATOM 2996 N N . PRO A 1 370 ? 11.842 -9.103 -28.968 1.00 68.19 370 PRO A N 1
ATOM 2997 C CA . PRO A 1 370 ? 12.011 -7.894 -29.772 1.00 68.19 370 PRO A CA 1
ATOM 2998 C C . PRO A 1 370 ? 11.186 -7.877 -31.069 1.00 68.19 370 PRO A C 1
ATOM 3000 O O . PRO A 1 370 ? 11.140 -6.837 -31.733 1.00 68.19 370 PRO A O 1
ATOM 3003 N N . ASP A 1 371 ? 10.545 -8.982 -31.456 1.00 73.31 371 ASP A N 1
ATOM 3004 C CA . ASP A 1 371 ? 10.156 -9.178 -32.854 1.00 73.31 371 ASP A CA 1
ATOM 3005 C C . ASP A 1 371 ? 8.853 -8.490 -33.308 1.00 73.31 371 ASP A C 1
ATOM 3007 O O . ASP A 1 371 ? 8.619 -8.415 -34.521 1.00 73.31 371 ASP A O 1
ATOM 3011 N N . HIS A 1 372 ? 8.019 -7.917 -32.423 1.00 69.12 372 HIS A N 1
ATOM 3012 C CA . HIS A 1 372 ? 6.682 -7.450 -32.848 1.00 69.12 372 HIS A CA 1
ATOM 3013 C C . HIS A 1 372 ? 6.206 -6.046 -32.425 1.00 69.12 372 HIS A C 1
ATOM 3015 O O . HIS A 1 372 ? 5.341 -5.509 -33.121 1.00 69.12 372 HIS A O 1
ATOM 3021 N N . ASP A 1 373 ? 6.800 -5.380 -31.426 1.00 83.25 373 ASP A N 1
ATOM 3022 C CA . ASP A 1 373 ? 6.250 -4.115 -30.906 1.00 83.25 373 ASP A CA 1
ATOM 3023 C C . ASP A 1 373 ? 7.193 -2.907 -31.046 1.00 83.25 373 ASP A C 1
ATOM 3025 O O . ASP A 1 373 ? 8.257 -2.816 -30.429 1.00 83.25 373 ASP A O 1
ATOM 3029 N N . THR A 1 374 ? 6.758 -1.903 -31.818 1.00 92.81 374 THR A N 1
ATOM 3030 C CA . THR A 1 374 ? 7.518 -0.657 -32.052 1.00 92.81 374 THR A CA 1
ATOM 3031 C C . THR A 1 374 ? 7.769 0.133 -30.767 1.00 92.81 374 THR A C 1
ATOM 3033 O O . THR A 1 374 ? 8.831 0.739 -30.616 1.00 92.81 374 THR A O 1
ATOM 3036 N N . ILE A 1 375 ? 6.819 0.106 -29.827 1.00 94.38 375 ILE A N 1
ATOM 3037 C CA . ILE A 1 375 ? 6.925 0.782 -28.528 1.00 94.38 375 ILE A CA 1
ATOM 3038 C C . ILE A 1 375 ? 7.882 0.028 -27.602 1.00 94.38 375 ILE A C 1
ATOM 3040 O O . ILE A 1 375 ? 8.722 0.675 -26.982 1.00 94.38 375 ILE A O 1
ATOM 3044 N N . ALA A 1 376 ? 7.823 -1.308 -27.542 1.00 94.25 376 ALA A N 1
ATOM 3045 C CA . ALA A 1 376 ? 8.781 -2.100 -26.765 1.00 94.25 376 ALA A CA 1
ATOM 3046 C C . ALA A 1 376 ? 10.209 -1.830 -27.253 1.00 94.25 376 ALA A C 1
ATOM 3048 O O . ALA A 1 376 ? 11.079 -1.477 -26.460 1.00 94.25 376 ALA A O 1
ATOM 3049 N N . HIS A 1 377 ? 10.433 -1.852 -28.573 1.00 94.94 377 HIS A N 1
ATOM 3050 C CA . HIS A 1 377 ? 11.724 -1.486 -29.157 1.00 94.94 377 HIS A CA 1
ATOM 3051 C C . HIS A 1 377 ? 12.138 -0.051 -28.792 1.00 94.94 377 HIS A C 1
ATOM 3053 O O . HIS A 1 377 ? 13.309 0.215 -28.525 1.00 94.94 377 HIS A O 1
ATOM 3059 N N . GLN A 1 378 ? 11.202 0.899 -28.760 1.00 96.25 378 GLN A N 1
ATOM 3060 C CA . GLN A 1 378 ? 11.493 2.277 -28.366 1.00 96.25 378 GLN A CA 1
ATOM 3061 C C . GLN A 1 378 ? 11.873 2.392 -26.885 1.00 96.25 378 GLN A C 1
ATOM 3063 O O . GLN A 1 378 ? 12.852 3.073 -26.574 1.00 96.25 378 GLN A O 1
ATOM 3068 N N . LEU A 1 379 ? 11.146 1.719 -25.986 1.00 96.56 379 LEU A N 1
ATOM 3069 C CA . LEU A 1 379 ? 11.491 1.629 -24.567 1.00 96.56 379 LEU A CA 1
ATOM 3070 C C . LEU A 1 379 ? 12.896 1.047 -24.429 1.00 96.56 379 LEU A C 1
ATOM 3072 O O . LEU A 1 379 ? 13.764 1.685 -23.829 1.00 96.56 379 LEU A O 1
ATOM 3076 N N . ARG A 1 380 ? 13.152 -0.082 -25.098 1.00 95.88 380 ARG A N 1
ATOM 3077 C CA . ARG A 1 380 ? 14.456 -0.746 -25.125 1.00 95.88 380 ARG A CA 1
ATOM 3078 C C . ARG A 1 380 ? 15.561 0.164 -25.691 1.00 95.88 380 ARG A C 1
ATOM 3080 O O . ARG A 1 380 ? 16.678 0.215 -25.195 1.00 95.88 380 ARG A O 1
ATOM 3087 N N . HIS A 1 381 ? 15.257 0.994 -26.677 1.00 96.94 381 HIS A N 1
ATOM 3088 C CA . HIS A 1 381 ? 16.233 1.946 -27.197 1.00 96.94 381 HIS A CA 1
ATOM 3089 C C . HIS A 1 381 ? 16.591 3.042 -26.178 1.00 96.94 381 HIS A C 1
ATOM 3091 O O . HIS A 1 381 ? 17.769 3.337 -25.973 1.00 96.94 381 HIS A O 1
ATOM 3097 N N . VAL A 1 382 ? 15.602 3.648 -25.507 1.00 97.56 382 VAL A N 1
ATOM 3098 C CA . VAL A 1 382 ? 15.869 4.770 -24.585 1.00 97.56 382 VAL A CA 1
ATOM 3099 C C . VAL A 1 382 ? 16.559 4.337 -23.294 1.00 97.56 382 VAL A C 1
ATOM 3101 O O . VAL A 1 382 ? 17.260 5.140 -22.682 1.00 97.56 382 VAL A O 1
ATOM 3104 N N . THR A 1 383 ? 16.380 3.084 -22.875 1.00 97.75 383 THR A N 1
ATOM 3105 C CA . THR A 1 383 ? 16.944 2.561 -21.619 1.00 97.75 383 THR A CA 1
ATOM 3106 C C . THR A 1 383 ? 18.231 1.757 -21.800 1.00 97.75 383 THR A C 1
ATOM 3108 O O . THR A 1 383 ? 18.890 1.474 -20.805 1.00 97.75 383 THR A O 1
ATOM 3111 N N . GLN A 1 384 ? 18.657 1.498 -23.042 1.00 97.62 384 GLN A N 1
ATOM 3112 C CA . GLN A 1 384 ? 19.843 0.700 -23.373 1.00 97.62 384 GLN A CA 1
ATOM 3113 C C . GLN A 1 384 ? 21.087 1.102 -22.573 1.00 97.62 384 GLN A C 1
ATOM 3115 O O . GLN A 1 384 ? 21.655 0.277 -21.872 1.00 97.62 384 GLN A O 1
ATOM 3120 N N . LYS A 1 385 ? 21.469 2.385 -22.605 1.00 98.06 385 LYS A N 1
ATOM 3121 C CA . LYS A 1 385 ? 22.680 2.865 -21.912 1.00 98.06 385 LYS A CA 1
ATOM 3122 C C . LYS A 1 385 ? 22.632 2.676 -20.398 1.00 98.06 385 LYS A C 1
ATOM 3124 O O . LYS A 1 385 ? 23.664 2.508 -19.763 1.00 98.06 385 LYS A O 1
ATOM 3129 N N . PHE A 1 386 ? 21.440 2.792 -19.812 1.00 97.75 386 PHE A N 1
ATOM 3130 C CA . PHE A 1 386 ? 21.273 2.575 -18.380 1.00 97.75 386 PHE A CA 1
ATOM 3131 C C . PHE A 1 386 ? 21.428 1.092 -18.051 1.00 97.75 386 PHE A C 1
ATOM 3133 O O . PHE A 1 386 ? 22.115 0.763 -17.096 1.00 97.75 386 PHE A O 1
ATOM 3140 N N . VAL A 1 387 ? 20.840 0.215 -18.863 1.00 97.25 387 VAL A N 1
ATOM 3141 C CA . VAL A 1 387 ? 20.946 -1.235 -18.682 1.00 97.25 387 VAL A CA 1
ATOM 3142 C C . VAL A 1 387 ? 22.378 -1.725 -18.889 1.00 97.25 387 VAL A C 1
ATOM 3144 O O . VAL A 1 387 ? 22.854 -2.488 -18.064 1.00 97.25 387 VAL A O 1
ATOM 3147 N N . GLU A 1 388 ? 23.093 -1.228 -19.903 1.00 96.56 388 GLU A N 1
ATOM 3148 C CA . GLU A 1 388 ? 24.528 -1.500 -20.100 1.00 96.56 388 GLU A CA 1
ATOM 3149 C C . GLU A 1 388 ? 25.339 -1.110 -18.853 1.00 96.56 388 GLU A C 1
ATOM 3151 O O . GLU A 1 388 ? 26.116 -1.907 -18.343 1.00 96.56 388 GLU A O 1
ATOM 3156 N N . TRP A 1 389 ? 25.081 0.071 -18.282 1.00 96.62 389 TRP A N 1
ATOM 3157 C CA . TRP A 1 389 ? 25.721 0.501 -17.033 1.00 96.62 389 TRP A CA 1
ATOM 3158 C C . TRP A 1 389 ? 25.346 -0.372 -15.818 1.00 96.62 389 TRP A C 1
ATOM 3160 O O . TRP A 1 389 ? 26.164 -0.579 -14.921 1.00 96.62 389 TRP A O 1
ATOM 3170 N N . VAL A 1 390 ? 24.104 -0.863 -15.746 1.00 95.06 390 VAL A N 1
ATOM 3171 C CA . VAL A 1 390 ? 23.658 -1.799 -14.698 1.00 95.06 390 VAL A CA 1
ATOM 3172 C C . VAL A 1 390 ? 24.364 -3.154 -14.854 1.00 95.06 390 VAL A C 1
ATOM 3174 O O . VAL A 1 390 ? 24.794 -3.717 -13.848 1.00 95.06 390 VAL A O 1
ATOM 3177 N N . ASP A 1 391 ? 24.526 -3.641 -16.085 1.00 94.12 391 ASP A N 1
ATOM 3178 C CA . ASP A 1 391 ? 25.185 -4.911 -16.412 1.00 94.12 391 ASP A CA 1
ATOM 3179 C C . ASP A 1 391 ? 26.695 -4.865 -16.115 1.00 94.12 391 ASP A C 1
ATOM 3181 O O . ASP A 1 391 ? 27.199 -5.716 -15.384 1.00 94.12 391 ASP A O 1
ATOM 3185 N N . GLU A 1 392 ? 27.393 -3.808 -16.553 1.00 93.00 392 GLU A N 1
ATOM 3186 C CA . GLU A 1 392 ? 28.826 -3.578 -16.279 1.00 93.00 392 GLU A CA 1
ATOM 3187 C C . GLU A 1 392 ? 29.130 -3.564 -14.769 1.00 93.00 392 GLU A C 1
ATOM 3189 O O . GLU A 1 392 ? 30.060 -4.215 -14.293 1.00 93.00 392 GLU A O 1
ATOM 3194 N N . ASN A 1 393 ? 28.298 -2.885 -13.973 1.00 87.06 393 ASN A N 1
ATOM 3195 C CA . ASN A 1 393 ? 28.480 -2.850 -12.518 1.00 87.06 393 ASN A CA 1
ATOM 3196 C C . ASN A 1 393 ? 28.171 -4.186 -11.825 1.00 87.06 393 ASN A C 1
ATOM 3198 O O . ASN A 1 393 ? 28.536 -4.357 -10.661 1.00 87.06 393 ASN A O 1
ATOM 3202 N N . ASN A 1 394 ? 27.445 -5.095 -12.480 1.00 85.75 394 ASN A N 1
ATOM 3203 C CA . ASN A 1 394 ? 27.159 -6.415 -11.926 1.00 85.75 394 ASN A CA 1
ATOM 3204 C C . ASN A 1 394 ? 28.352 -7.361 -12.116 1.00 85.75 394 ASN A C 1
ATOM 3206 O O . ASN A 1 394 ? 28.621 -8.191 -11.252 1.00 85.75 394 ASN A O 1
ATOM 3210 N N . THR A 1 395 ? 29.080 -7.229 -13.229 1.00 75.50 395 THR A N 1
ATOM 3211 C CA . THR A 1 395 ? 30.229 -8.088 -13.549 1.00 75.50 395 THR A CA 1
ATOM 3212 C C . THR A 1 395 ? 31.473 -7.775 -12.720 1.00 75.50 395 THR A C 1
ATOM 3214 O O . THR A 1 395 ? 32.197 -8.698 -12.362 1.00 75.50 395 THR A O 1
ATOM 3217 N N . ASP A 1 396 ? 31.685 -6.515 -12.335 1.00 62.19 396 ASP A N 1
ATOM 3218 C CA . ASP A 1 396 ? 32.911 -6.086 -11.643 1.00 62.19 396 ASP A CA 1
ATOM 3219 C C . ASP A 1 396 ? 32.975 -6.484 -10.153 1.00 62.19 396 ASP A C 1
ATOM 3221 O O . ASP A 1 396 ? 34.000 -6.296 -9.504 1.00 62.19 396 ASP A O 1
ATOM 3225 N N . SER A 1 397 ? 31.901 -7.032 -9.572 1.00 59.12 397 SER A N 1
ATOM 3226 C CA . SER A 1 397 ? 31.862 -7.355 -8.136 1.00 59.12 397 SER A CA 1
ATOM 3227 C C . SER A 1 397 ? 32.354 -8.767 -7.782 1.00 59.12 397 SER A C 1
ATOM 3229 O O . SER A 1 397 ? 32.477 -9.059 -6.590 1.00 59.12 397 SER A O 1
ATOM 3231 N N . ASP A 1 398 ? 32.599 -9.643 -8.762 1.00 58.09 398 ASP A N 1
ATOM 3232 C CA . ASP A 1 398 ? 32.918 -11.064 -8.524 1.00 58.09 398 ASP A CA 1
ATOM 3233 C C . ASP A 1 398 ? 34.411 -11.420 -8.712 1.00 58.09 398 ASP A C 1
ATOM 3235 O O . ASP A 1 398 ? 34.811 -12.519 -8.324 1.00 58.09 398 ASP A O 1
ATOM 3239 N N . ASP A 1 399 ? 35.241 -10.506 -9.232 1.00 58.84 399 ASP A N 1
ATOM 3240 C CA . ASP A 1 399 ? 36.641 -10.790 -9.605 1.00 58.84 399 ASP A CA 1
ATOM 3241 C C . ASP A 1 399 ? 37.701 -10.326 -8.572 1.00 58.84 399 ASP A C 1
ATOM 3243 O O . ASP A 1 399 ? 38.884 -10.583 -8.767 1.00 58.84 399 ASP A O 1
ATOM 3247 N N . ASP A 1 400 ? 37.303 -9.738 -7.434 1.00 57.78 400 ASP A N 1
ATOM 3248 C CA . ASP A 1 400 ? 38.229 -9.286 -6.368 1.00 57.78 400 ASP A CA 1
ATOM 3249 C C . ASP A 1 400 ? 38.405 -10.297 -5.208 1.00 57.78 400 ASP A C 1
ATOM 3251 O O . ASP A 1 400 ? 38.923 -9.960 -4.141 1.00 57.78 400 ASP A O 1
ATOM 3255 N N . ILE A 1 401 ? 37.998 -11.562 -5.380 1.00 59.44 401 ILE A N 1
ATOM 3256 C CA . ILE A 1 401 ? 38.381 -12.643 -4.449 1.00 59.44 401 ILE A CA 1
ATOM 3257 C C . ILE A 1 401 ? 39.711 -13.224 -4.930 1.00 59.44 401 ILE A C 1
ATOM 3259 O O . ILE A 1 401 ? 39.800 -14.374 -5.355 1.00 59.44 401 ILE A O 1
ATOM 3263 N N . ASP A 1 402 ? 40.738 -12.381 -4.883 1.00 54.56 402 ASP A N 1
ATOM 3264 C CA . ASP A 1 402 ? 42.129 -12.786 -5.030 1.00 54.56 402 ASP A CA 1
ATOM 3265 C C . ASP A 1 402 ? 42.559 -13.420 -3.697 1.00 54.56 402 ASP A C 1
ATOM 3267 O O . ASP A 1 402 ? 42.833 -12.741 -2.709 1.00 54.56 402 ASP A O 1
ATOM 3271 N N . ASP A 1 403 ? 42.429 -14.745 -3.634 1.00 56.34 403 ASP A N 1
ATOM 3272 C CA . ASP A 1 403 ? 43.448 -15.709 -3.198 1.00 56.34 403 ASP A CA 1
ATOM 3273 C C . ASP A 1 403 ? 44.504 -15.291 -2.141 1.00 56.34 403 ASP A C 1
ATOM 3275 O O . ASP A 1 403 ? 45.630 -15.789 -2.165 1.00 56.34 403 ASP A O 1
ATOM 3279 N N . ASP A 1 404 ? 44.150 -14.532 -1.100 1.00 57.09 404 ASP A N 1
ATOM 3280 C CA . ASP A 1 404 ? 44.911 -14.522 0.164 1.00 57.09 404 ASP A CA 1
ATOM 3281 C C . ASP A 1 404 ? 44.531 -15.743 1.023 1.00 57.09 404 ASP A C 1
ATOM 3283 O O . ASP A 1 404 ? 44.126 -15.681 2.186 1.00 57.09 404 ASP A O 1
ATOM 3287 N N . ALA A 1 405 ? 44.707 -16.908 0.400 1.00 60.38 405 ALA A N 1
ATOM 3288 C CA . ALA A 1 405 ? 44.891 -18.194 1.042 1.00 60.38 405 ALA A CA 1
ATOM 3289 C C . ALA A 1 405 ? 46.280 -18.233 1.707 1.00 60.38 405 ALA A C 1
ATOM 3291 O O . ALA A 1 405 ? 47.189 -18.902 1.229 1.00 60.38 405 ALA A O 1
ATOM 3292 N N . MET A 1 406 ? 46.445 -17.505 2.810 1.00 56.75 406 MET A N 1
ATOM 3293 C CA . MET A 1 406 ? 47.551 -17.624 3.770 1.00 56.75 406 MET A CA 1
ATOM 3294 C C . MET A 1 406 ? 46.980 -17.153 5.116 1.00 56.75 406 MET A C 1
ATOM 3296 O O . MET A 1 406 ? 46.493 -16.039 5.211 1.00 56.75 406 MET A O 1
ATOM 3300 N N . SER A 1 407 ? 46.967 -17.869 6.227 1.00 51.66 407 SER A N 1
ATOM 3301 C CA . SER A 1 407 ? 47.741 -19.004 6.688 1.00 51.66 407 SER A CA 1
ATOM 3302 C C . SER A 1 407 ? 46.969 -19.571 7.876 1.00 51.66 407 SER A C 1
ATOM 3304 O O . SER A 1 407 ? 46.477 -18.822 8.716 1.00 51.66 407 SER A O 1
ATOM 3306 N N . GLU A 1 408 ? 46.884 -20.894 7.903 1.00 61.44 408 GLU A N 1
ATOM 3307 C CA . GLU A 1 408 ? 46.831 -21.740 9.089 1.00 61.44 408 GLU A CA 1
ATOM 3308 C C . GLU A 1 408 ? 47.359 -21.093 10.385 1.00 61.44 408 GLU A C 1
ATOM 3310 O O . GLU A 1 408 ? 48.367 -20.383 10.375 1.00 61.44 408 GLU A O 1
ATOM 3315 N N . ASP A 1 409 ? 46.711 -21.513 11.477 1.00 57.78 409 ASP A N 1
ATOM 3316 C CA . ASP A 1 409 ? 47.194 -21.545 12.863 1.00 57.78 409 ASP A CA 1
ATOM 3317 C C . ASP A 1 409 ? 46.871 -20.328 13.744 1.00 57.78 409 ASP A C 1
ATOM 3319 O O . ASP A 1 409 ? 47.677 -19.422 13.922 1.00 57.78 409 ASP A O 1
ATOM 3323 N N . ASP A 1 410 ? 45.698 -20.365 14.386 1.00 50.47 410 ASP A N 1
ATOM 3324 C CA . ASP A 1 410 ? 45.648 -19.960 15.791 1.00 50.47 410 ASP A CA 1
ATOM 3325 C C . ASP A 1 410 ? 44.659 -20.849 16.555 1.00 50.47 410 ASP A C 1
ATOM 3327 O O . ASP A 1 410 ? 43.430 -20.762 16.466 1.00 50.47 410 ASP A O 1
ATOM 3331 N N . SER A 1 411 ? 45.263 -21.790 17.266 1.00 58.91 411 SER A N 1
ATOM 3332 C CA . SER A 1 411 ? 44.664 -22.695 18.228 1.00 58.91 411 SER A CA 1
ATOM 3333 C C . SER A 1 411 ? 44.069 -21.899 19.393 1.00 58.91 411 SER A C 1
ATOM 3335 O O . SER A 1 411 ? 44.757 -21.539 20.344 1.00 58.91 411 SER A O 1
ATOM 3337 N N . VAL A 1 412 ? 42.762 -21.632 19.342 1.00 58.31 412 VAL A N 1
ATOM 3338 C CA . VAL A 1 412 ? 42.040 -21.093 20.501 1.00 58.31 412 VAL A CA 1
ATOM 3339 C C . VAL A 1 412 ? 41.744 -22.210 21.494 1.00 58.31 412 VAL A C 1
ATOM 3341 O O . VAL A 1 412 ? 40.865 -23.052 21.310 1.00 58.31 412 VAL A O 1
ATOM 3344 N N . ASP A 1 413 ? 42.562 -22.199 22.539 1.00 53.88 413 ASP A N 1
ATOM 3345 C CA . ASP A 1 413 ? 42.466 -22.995 23.750 1.00 53.88 413 ASP A CA 1
ATOM 3346 C C . ASP A 1 413 ? 41.062 -22.873 24.366 1.00 53.88 413 ASP A C 1
ATOM 3348 O O . ASP A 1 413 ? 40.531 -21.780 24.585 1.00 53.88 413 ASP A O 1
ATOM 3352 N N . PHE A 1 414 ? 40.450 -24.026 24.612 1.00 49.38 414 PHE A N 1
ATOM 3353 C CA . PHE A 1 414 ? 39.112 -24.180 25.165 1.00 49.38 414 PHE A CA 1
ATOM 3354 C C . PHE A 1 414 ? 39.160 -23.830 26.658 1.00 49.38 414 PHE A C 1
ATOM 3356 O O . PHE A 1 414 ? 39.362 -24.700 27.504 1.00 49.38 414 PHE A O 1
ATOM 3363 N N . VAL A 1 415 ? 39.014 -22.544 26.995 1.00 59.28 415 VAL A N 1
ATOM 3364 C CA . VAL A 1 415 ? 38.838 -22.127 28.391 1.00 59.28 415 VAL A CA 1
ATOM 3365 C C . VAL A 1 415 ? 37.413 -22.470 28.809 1.00 59.28 415 VAL A C 1
ATOM 3367 O O . VAL A 1 415 ? 36.432 -21.834 28.431 1.00 59.28 415 VAL A O 1
ATOM 3370 N N . GLN A 1 416 ? 37.340 -23.562 29.553 1.00 54.75 416 GLN A N 1
ATOM 3371 C CA . GLN A 1 416 ? 36.186 -24.074 30.260 1.00 54.75 416 GLN A CA 1
ATOM 3372 C C . GLN A 1 416 ? 35.853 -23.116 31.416 1.00 54.75 416 GLN A C 1
ATOM 3374 O O . GLN A 1 416 ? 36.462 -23.196 32.479 1.00 54.75 416 GLN A O 1
ATOM 3379 N N . ASP A 1 417 ? 34.920 -22.186 31.193 1.00 50.56 417 ASP A N 1
ATOM 3380 C CA . ASP A 1 417 ? 34.338 -21.365 32.263 1.00 50.56 417 ASP A CA 1
ATOM 3381 C C . ASP A 1 417 ? 33.315 -22.204 33.045 1.00 50.56 417 ASP A C 1
ATOM 3383 O O . ASP A 1 417 ? 32.114 -22.244 32.760 1.00 50.56 417 ASP A O 1
ATOM 3387 N N . ASP A 1 418 ? 33.844 -22.911 34.041 1.00 56.12 418 ASP A N 1
ATOM 3388 C CA . ASP A 1 418 ? 33.114 -23.427 35.191 1.00 56.12 418 ASP A CA 1
ATOM 3389 C C . ASP A 1 418 ? 32.731 -22.256 36.115 1.00 56.12 418 ASP A C 1
ATOM 3391 O O . ASP A 1 418 ? 33.409 -21.998 37.103 1.00 56.12 418 ASP A O 1
ATOM 3395 N N . ASP A 1 419 ? 31.621 -21.570 35.839 1.00 52.59 419 ASP A N 1
ATOM 3396 C CA . ASP A 1 419 ? 30.973 -20.701 36.834 1.00 52.59 419 ASP A CA 1
ATOM 3397 C C . ASP A 1 419 ? 29.491 -21.058 36.975 1.00 52.59 419 ASP A C 1
ATOM 3399 O O . ASP A 1 419 ? 28.556 -20.367 36.560 1.00 52.59 419 ASP A O 1
ATOM 3403 N N . ALA A 1 420 ? 29.294 -22.201 37.631 1.00 55.75 420 ALA A N 1
ATOM 3404 C CA . ALA A 1 420 ? 28.062 -22.573 38.301 1.00 55.75 420 ALA A CA 1
ATOM 3405 C C . ALA A 1 420 ? 27.798 -21.619 39.483 1.00 55.75 420 ALA A C 1
ATOM 3407 O O . ALA A 1 420 ? 28.013 -21.960 40.646 1.00 55.75 420 ALA A O 1
ATOM 3408 N N . ALA A 1 421 ? 27.300 -20.417 39.192 1.00 51.56 421 ALA A N 1
ATOM 3409 C CA . ALA A 1 421 ? 26.696 -19.557 40.200 1.00 51.56 421 ALA A CA 1
ATOM 3410 C C . ALA A 1 421 ? 25.294 -20.087 40.537 1.00 51.56 421 ALA A C 1
ATOM 3412 O O . ALA A 1 421 ? 24.307 -19.846 39.841 1.00 51.56 421 ALA A O 1
ATOM 3413 N N . SER A 1 422 ? 25.233 -20.844 41.629 1.00 51.84 422 SER A N 1
ATOM 3414 C CA . SER A 1 422 ? 24.021 -21.207 42.353 1.00 51.84 422 SER A CA 1
ATOM 3415 C C . SER A 1 422 ? 23.205 -19.955 42.696 1.00 51.84 422 SER A C 1
ATOM 3417 O O . SER A 1 422 ? 23.570 -19.202 43.601 1.00 51.84 422 SER A O 1
ATOM 3419 N N . VAL A 1 423 ? 22.097 -19.736 41.988 1.00 54.19 423 VAL A N 1
ATOM 3420 C CA . VAL A 1 423 ? 21.082 -18.757 42.388 1.00 54.19 423 VAL A CA 1
ATOM 3421 C C . VAL A 1 423 ? 20.235 -19.390 43.488 1.00 54.19 423 VAL A C 1
ATOM 3423 O O . VAL A 1 423 ? 19.428 -20.288 43.250 1.00 54.19 423 VAL A O 1
ATOM 3426 N N . ASP A 1 424 ? 20.509 -18.934 44.702 1.00 49.19 424 ASP A N 1
ATOM 3427 C CA . ASP A 1 424 ? 19.815 -19.222 45.951 1.00 49.19 424 ASP A CA 1
ATOM 3428 C C . ASP A 1 424 ? 18.348 -18.739 45.892 1.00 49.19 424 ASP A C 1
ATOM 3430 O O . ASP A 1 424 ? 18.111 -17.552 45.652 1.00 49.19 424 ASP A O 1
ATOM 3434 N N . PRO A 1 425 ? 17.337 -19.614 46.068 1.00 56.16 425 PRO A N 1
ATOM 3435 C CA . PRO A 1 425 ? 15.934 -19.233 46.055 1.00 56.16 425 PRO A CA 1
ATOM 3436 C C . PRO A 1 425 ? 15.460 -18.929 47.480 1.00 56.16 425 PRO A C 1
ATOM 3438 O O . PRO A 1 425 ? 14.571 -19.599 48.005 1.00 56.16 425 PRO A O 1
ATOM 3441 N N . THR A 1 426 ? 16.033 -17.913 48.115 1.00 62.22 426 THR A N 1
ATOM 3442 C CA . THR A 1 426 ? 15.455 -17.333 49.329 1.00 62.22 426 THR A CA 1
ATOM 3443 C C . THR A 1 426 ? 15.574 -15.822 49.275 1.00 62.22 426 THR A C 1
ATOM 3445 O O . THR A 1 426 ? 16.557 -15.265 49.746 1.00 62.22 426 THR A O 1
ATOM 3448 N N . ASP A 1 427 ? 14.552 -15.152 48.742 1.00 44.41 427 ASP A N 1
ATOM 3449 C CA . ASP A 1 427 ? 14.183 -13.880 49.351 1.00 44.41 427 ASP A CA 1
ATOM 3450 C C . ASP A 1 427 ? 12.667 -13.687 49.382 1.00 44.41 427 ASP A C 1
ATOM 3452 O O . ASP A 1 427 ? 11.952 -13.634 48.378 1.00 44.41 427 ASP A O 1
ATOM 3456 N N . ASP A 1 428 ? 12.212 -13.698 50.623 1.00 55.00 428 ASP A N 1
ATOM 3457 C CA . ASP A 1 428 ? 10.861 -13.646 51.140 1.00 55.00 428 ASP A CA 1
ATOM 3458 C C . ASP A 1 428 ? 10.477 -12.173 51.292 1.00 55.00 428 ASP A C 1
ATOM 3460 O O . ASP A 1 428 ? 10.407 -11.641 52.395 1.00 55.00 428 ASP A O 1
ATOM 3464 N N . ASP A 1 429 ? 10.239 -11.480 50.177 1.00 48.94 429 ASP A N 1
ATOM 3465 C CA . ASP A 1 429 ? 9.733 -10.104 50.205 1.00 48.94 429 ASP A CA 1
ATOM 3466 C C . ASP A 1 429 ? 8.198 -10.092 50.179 1.00 48.94 429 ASP A C 1
ATOM 3468 O O . ASP A 1 429 ? 7.525 -9.615 49.260 1.00 48.94 429 ASP A O 1
ATOM 3472 N N . ARG A 1 430 ? 7.615 -10.593 51.274 1.00 50.25 430 ARG A N 1
ATOM 3473 C CA . ARG A 1 430 ? 6.271 -10.209 51.723 1.00 50.25 430 ARG A CA 1
ATOM 3474 C C . ARG A 1 430 ? 6.295 -8.760 52.213 1.00 50.25 430 ARG A C 1
ATOM 3476 O O . ARG A 1 430 ? 6.144 -8.482 53.403 1.00 50.25 430 ARG A O 1
ATOM 3483 N N . GLN A 1 431 ? 6.447 -7.814 51.292 1.00 50.41 431 GLN A N 1
ATOM 3484 C CA . GLN A 1 431 ? 6.239 -6.404 51.597 1.00 50.41 431 GLN A CA 1
ATOM 3485 C C . GLN A 1 431 ? 4.744 -6.083 51.581 1.00 50.41 431 GLN A C 1
ATOM 3487 O O . GLN A 1 431 ? 4.096 -5.956 50.545 1.00 50.41 431 GLN A O 1
ATOM 3492 N N . HIS A 1 432 ? 4.218 -5.974 52.800 1.00 46.03 432 HIS A N 1
ATOM 3493 C CA . HIS A 1 432 ? 3.053 -5.192 53.187 1.00 46.03 432 HIS A CA 1
ATOM 3494 C C . HIS A 1 432 ? 2.763 -4.025 52.226 1.00 46.03 432 HIS A C 1
ATOM 3496 O O . HIS A 1 432 ? 3.475 -3.023 52.222 1.00 46.03 432 HIS A O 1
ATOM 3502 N N . CYS A 1 433 ? 1.649 -4.093 51.495 1.00 41.91 433 CYS A N 1
ATOM 3503 C CA . CYS A 1 433 ? 1.011 -2.890 50.974 1.00 41.91 433 CYS A CA 1
ATOM 3504 C C . CYS A 1 433 ? 0.292 -2.187 52.139 1.00 41.91 433 CYS A C 1
ATOM 3506 O O . CYS A 1 433 ? -0.639 -2.772 52.705 1.00 41.91 433 CYS A O 1
ATOM 3508 N N . PRO A 1 434 ? 0.673 -0.957 52.531 1.00 49.97 434 PRO A N 1
ATOM 3509 C CA . PRO A 1 434 ? -0.146 -0.181 53.441 1.00 49.97 434 PRO A CA 1
ATOM 3510 C C . PRO A 1 434 ? -1.396 0.274 52.682 1.00 49.97 434 PRO A C 1
ATOM 3512 O O . PRO A 1 434 ? -1.312 0.821 51.584 1.00 49.97 434 PRO A O 1
ATOM 3515 N N . LEU A 1 435 ? -2.559 0.020 53.279 1.00 42.72 435 LEU A N 1
ATOM 3516 C CA . LEU A 1 435 ? -3.857 0.560 52.885 1.00 42.72 435 LEU A CA 1
ATOM 3517 C C . LEU A 1 435 ? -3.759 2.074 52.647 1.00 42.72 435 LEU A C 1
ATOM 3519 O O . LEU A 1 435 ? -3.699 2.862 53.592 1.00 42.72 435 LEU A O 1
ATOM 3523 N N . ILE A 1 436 ? -3.768 2.482 51.380 1.00 41.81 436 ILE A N 1
ATOM 3524 C CA . ILE A 1 436 ? -3.932 3.877 50.988 1.00 41.81 436 ILE A CA 1
ATOM 3525 C C . ILE A 1 436 ? -5.435 4.156 50.900 1.00 41.81 436 ILE A C 1
ATOM 3527 O O . ILE A 1 436 ? -6.086 3.919 49.885 1.00 41.81 436 ILE A O 1
ATOM 3531 N N . ASN A 1 437 ? -5.981 4.679 51.997 1.00 48.78 437 ASN A N 1
ATOM 3532 C CA . ASN A 1 437 ? -7.250 5.397 52.004 1.00 48.78 437 ASN A CA 1
ATOM 3533 C C . ASN A 1 437 ? -7.045 6.762 51.330 1.00 48.78 437 ASN A C 1
ATOM 3535 O O . ASN A 1 437 ? -6.643 7.725 51.982 1.00 48.78 437 ASN A O 1
ATOM 3539 N N . HIS A 1 438 ? -7.353 6.866 50.037 1.00 42.66 438 HIS A N 1
ATOM 3540 C CA . HIS A 1 438 ? -7.567 8.158 49.384 1.00 42.66 438 HIS A CA 1
ATOM 3541 C C . HIS A 1 438 ? -9.049 8.349 49.068 1.00 42.66 438 HIS A C 1
ATOM 3543 O O . HIS A 1 438 ? -9.551 7.971 48.015 1.00 42.66 438 HIS A O 1
ATOM 3549 N N . ALA A 1 439 ? -9.737 8.999 50.006 1.00 48.00 439 ALA A N 1
ATOM 3550 C CA . ALA A 1 439 ? -10.895 9.817 49.697 1.00 48.00 439 ALA A CA 1
ATOM 3551 C C . ALA A 1 439 ? -10.410 11.049 48.918 1.00 48.00 439 ALA A C 1
ATOM 3553 O O . ALA A 1 439 ? -9.655 11.853 49.466 1.00 48.00 439 ALA A O 1
ATOM 3554 N N . LEU A 1 440 ? -10.831 11.213 47.662 1.00 41.00 440 LEU A N 1
ATOM 3555 C CA . LEU A 1 440 ? -10.650 12.465 46.929 1.00 41.00 440 LEU A CA 1
ATOM 3556 C C . LEU A 1 440 ? -11.934 12.857 46.196 1.00 41.00 440 LEU A C 1
ATOM 3558 O O . LEU A 1 440 ? -12.461 12.141 45.350 1.00 41.00 440 LEU A O 1
ATOM 3562 N N . ALA A 1 441 ? -12.415 14.026 46.611 1.00 42.88 441 ALA A N 1
ATOM 3563 C CA . ALA A 1 441 ? -13.522 14.800 46.084 1.00 42.88 441 ALA A CA 1
ATOM 3564 C C . ALA A 1 441 ? -13.244 15.326 44.658 1.00 42.88 441 ALA A C 1
ATOM 3566 O O . ALA A 1 441 ? -12.081 15.452 44.267 1.00 42.88 441 ALA A O 1
ATOM 3567 N N . PRO A 1 442 ? -14.286 15.703 43.894 1.00 46.47 442 PRO A N 1
ATOM 3568 C CA . PRO A 1 442 ? -14.125 16.235 42.546 1.00 46.47 442 PRO A CA 1
ATOM 3569 C C . PRO A 1 442 ? -13.709 17.713 42.580 1.00 46.47 442 PRO A C 1
ATOM 3571 O O . PRO A 1 442 ? -14.446 18.572 43.068 1.00 46.47 442 PRO A O 1
ATOM 3574 N N . THR A 1 443 ? -12.535 18.026 42.032 1.00 43.12 443 THR A N 1
ATOM 3575 C CA . THR A 1 443 ? -12.097 19.396 41.737 1.00 43.12 443 THR A CA 1
ATOM 3576 C C . THR A 1 443 ? -12.397 19.754 40.280 1.00 43.12 443 THR A C 1
ATOM 3578 O O . THR A 1 443 ? -12.024 19.050 39.345 1.00 43.12 443 THR A O 1
ATOM 3581 N N . LEU A 1 444 ? -13.102 20.873 40.106 1.00 45.97 444 LEU A N 1
ATOM 3582 C CA . LEU A 1 444 ? -13.445 21.499 38.827 1.00 45.97 444 LEU A CA 1
ATOM 3583 C C . LEU A 1 444 ? -12.193 22.045 38.108 1.00 45.97 444 LEU A C 1
ATOM 3585 O O . LEU A 1 444 ? -11.321 22.610 38.775 1.00 45.97 444 LEU A O 1
ATOM 3589 N N . PRO A 1 445 ? -12.113 21.963 36.767 1.00 50.84 445 PRO A N 1
ATOM 3590 C CA . PRO A 1 445 ? -11.016 22.548 36.008 1.00 50.84 445 PRO A CA 1
ATOM 3591 C C . PRO A 1 445 ? -11.215 24.056 35.798 1.00 50.84 445 PRO A C 1
ATOM 3593 O O . PRO A 1 445 ? -12.268 24.517 35.361 1.00 50.84 445 PRO A O 1
ATOM 3596 N N . SER A 1 446 ? -10.169 24.816 36.111 1.00 40.38 446 SER A N 1
ATOM 3597 C CA . SER A 1 446 ? -10.052 26.258 35.921 1.00 40.38 446 SER A CA 1
ATOM 3598 C C . SER A 1 446 ? -9.436 26.617 34.562 1.00 40.38 446 SER A C 1
ATOM 3600 O O . SER A 1 446 ? -8.524 25.958 34.061 1.00 40.38 446 SER A O 1
ATOM 3602 N N . ASP A 1 447 ? -9.963 27.699 33.987 1.00 40.84 447 ASP A N 1
ATOM 3603 C CA . ASP A 1 447 ? -9.639 28.285 32.686 1.00 40.84 447 ASP A CA 1
ATOM 3604 C C . ASP A 1 447 ? -8.139 28.504 32.436 1.00 40.84 447 ASP A C 1
ATOM 3606 O O . ASP A 1 447 ? -7.458 29.245 33.154 1.00 40.84 447 ASP A O 1
ATOM 3610 N N . THR A 1 448 ? -7.639 27.962 31.323 1.00 45.56 448 THR A N 1
ATOM 3611 C CA . THR A 1 448 ? -6.319 28.298 30.779 1.00 45.56 448 THR A CA 1
ATOM 3612 C C . THR A 1 448 ? -6.440 29.317 29.645 1.00 45.56 448 THR A C 1
ATOM 3614 O O . THR A 1 448 ? -7.068 29.105 28.610 1.00 45.56 448 THR A O 1
ATOM 3617 N N . LYS A 1 449 ? -5.809 30.473 29.871 1.00 44.19 449 LYS A N 1
ATOM 3618 C CA . LYS A 1 449 ? -5.699 31.601 28.942 1.00 44.19 449 LYS A CA 1
ATOM 3619 C C . LYS A 1 449 ? -4.819 31.240 27.742 1.00 44.19 449 LYS A C 1
ATOM 3621 O O . LYS A 1 449 ? -3.640 30.934 27.899 1.00 44.19 449 LYS A O 1
ATOM 3626 N N . VAL A 1 450 ? -5.371 31.385 26.539 1.00 45.81 450 VAL A N 1
ATOM 3627 C CA . VAL A 1 450 ? -4.654 31.280 25.260 1.00 45.81 450 VAL A CA 1
ATOM 3628 C C . VAL A 1 450 ? -3.853 32.562 25.002 1.00 45.81 450 VAL A C 1
ATOM 3630 O O . VAL A 1 450 ? -4.415 33.629 24.743 1.00 45.81 450 VAL A O 1
ATOM 3633 N N . ALA A 1 451 ? -2.524 32.457 25.047 1.00 45.94 451 ALA A N 1
ATOM 3634 C CA . ALA A 1 451 ? -1.607 33.503 24.609 1.00 45.94 451 ALA A CA 1
ATOM 3635 C C . ALA A 1 451 ? -1.434 33.451 23.080 1.00 45.94 451 ALA A C 1
ATOM 3637 O O . ALA A 1 451 ? -0.978 32.461 22.513 1.00 45.94 451 ALA A O 1
ATOM 3638 N N . LYS A 1 452 ? -1.797 34.548 22.410 1.00 46.03 452 LYS A N 1
ATOM 3639 C CA . LYS A 1 452 ? -1.579 34.778 20.978 1.00 46.03 452 LYS A CA 1
ATOM 3640 C C . LYS A 1 452 ? -0.114 35.145 20.739 1.00 46.03 452 LYS A C 1
ATOM 3642 O O . LYS A 1 452 ? 0.315 36.199 21.194 1.00 46.03 452 LYS A O 1
ATOM 3647 N N . ASN A 1 453 ? 0.611 34.357 19.948 1.00 40.28 453 ASN A N 1
ATOM 3648 C CA . ASN A 1 453 ? 1.862 34.793 19.326 1.00 40.28 453 ASN A CA 1
ATOM 3649 C C . ASN A 1 453 ? 1.690 34.821 17.803 1.00 40.28 453 ASN A C 1
ATOM 3651 O O . ASN A 1 453 ? 1.739 33.795 17.132 1.00 40.28 453 ASN A O 1
ATOM 3655 N N . LYS A 1 454 ? 1.475 36.027 17.264 1.00 46.28 454 LYS A N 1
ATOM 3656 C CA . LYS A 1 454 ? 1.616 36.340 15.838 1.00 46.28 454 LYS A CA 1
ATOM 3657 C C . LYS A 1 454 ? 3.043 36.835 15.603 1.00 46.28 454 LYS A C 1
ATOM 3659 O O . LYS A 1 454 ? 3.413 37.881 16.131 1.00 46.28 454 LYS A O 1
ATOM 3664 N N . LYS A 1 455 ? 3.817 36.137 14.774 1.00 48.84 455 LYS A N 1
ATOM 3665 C CA . LYS A 1 455 ? 4.957 36.721 14.056 1.00 48.84 455 LYS A CA 1
ATOM 3666 C C . LYS A 1 455 ? 4.757 36.457 12.570 1.00 48.84 455 LYS A C 1
ATOM 3668 O O . LYS A 1 455 ? 4.973 35.350 12.096 1.00 48.84 455 LYS A O 1
ATOM 3673 N N . SER A 1 456 ? 4.302 37.489 11.871 1.00 41.59 456 SER A N 1
ATOM 3674 C CA . SER A 1 456 ? 4.323 37.568 10.415 1.00 41.59 456 SER A CA 1
ATOM 3675 C C . SER A 1 456 ? 5.723 38.001 9.987 1.00 41.59 456 SER A C 1
ATOM 3677 O O . SER A 1 456 ? 6.209 39.036 10.442 1.00 41.59 456 SER A O 1
ATOM 3679 N N . VAL A 1 457 ? 6.366 37.212 9.130 1.00 46.91 457 VAL A N 1
ATOM 3680 C CA . VAL A 1 457 ? 7.571 37.603 8.392 1.00 46.91 457 VAL A CA 1
ATOM 3681 C C . VAL A 1 457 ? 7.126 37.865 6.959 1.00 46.91 457 VAL A C 1
ATOM 3683 O O . VAL A 1 457 ? 6.731 36.947 6.248 1.00 46.91 457 VAL A O 1
ATOM 3686 N N . THR A 1 458 ? 7.137 39.136 6.569 1.00 44.00 458 THR A N 1
ATOM 3687 C CA . THR A 1 458 ? 6.907 39.582 5.193 1.00 44.00 458 THR A CA 1
ATOM 3688 C C . THR A 1 458 ? 8.253 39.602 4.479 1.00 44.00 458 THR A C 1
ATOM 3690 O O . THR A 1 458 ? 9.127 40.380 4.854 1.00 44.00 458 THR A O 1
ATOM 3693 N N . ILE A 1 459 ? 8.419 38.761 3.458 1.00 44.78 459 ILE A N 1
ATOM 3694 C CA . ILE A 1 459 ? 9.502 38.882 2.476 1.00 44.78 459 ILE A CA 1
ATOM 3695 C C . ILE A 1 459 ? 8.887 39.538 1.239 1.00 44.78 459 ILE A C 1
ATOM 3697 O O . ILE A 1 459 ? 7.980 38.982 0.625 1.00 44.78 459 ILE A O 1
ATOM 3701 N N . LEU A 1 460 ? 9.346 40.751 0.936 1.00 45.34 460 LEU A N 1
ATOM 3702 C CA . LEU A 1 460 ? 9.084 41.448 -0.321 1.00 45.34 460 LEU A CA 1
ATOM 3703 C C . LEU A 1 460 ? 9.974 40.839 -1.411 1.00 45.34 460 LEU A C 1
ATOM 3705 O O . LEU A 1 460 ? 11.184 40.722 -1.207 1.00 45.34 460 LEU A O 1
ATOM 3709 N N . VAL A 1 461 ? 9.368 40.493 -2.546 1.00 47.78 461 VAL A N 1
ATOM 3710 C CA . VAL A 1 461 ? 10.033 40.350 -3.850 1.00 47.78 461 VAL A CA 1
ATOM 3711 C C . VAL A 1 461 ? 9.482 41.432 -4.757 1.00 47.78 461 VAL A C 1
ATOM 3713 O O . VAL A 1 461 ? 8.240 41.603 -4.747 1.00 47.78 461 VAL A O 1
#

Secondary structure (DSSP, 8-state):
---------------------------------------TTSTTSS---HHHHHHHHHTTSSS-----------------------PPPHHHHHHHHHHHHHHHHHHHHHHHHHHHHHHHHHHHHHHHHHHHHHHHHHHHHHHHHHHHHHHHHHHHHHHHHHHHHHHHHHHTTS-------------------------------------------S-SHHHHHHHHHHHHHHHHHHHHHHHHTT--HHHHHHHHHHHHHHH---HHHHHHHHHHHHHHHHHHHHHHS-HHHHHHHHHHHIIIIIHHHHHHH--SHHHHHHHHHHHHHHHHHS--HHHHHTHHHHHHHHHHTTSS-HHHHHHHHHHS-TTS-HHHHHHHHHHHHHHHHHHHHHHTTSS-----------------------------------------PPPPPPPPP------------

Organism: NCBI:txid101127

pLDDT: mean 73.84, std 24.25, range [30.25, 98.5]

InterPro domains:
  IPR003307 W2 domain [PF02020] (320-400)
  IPR003307 W2 domain [PS51363] (224-400)
  IPR003307 W2 domain [SM00515] (307-393)
  IPR016024 Armadillo-type fold [SSF48371] (240-392)
  IPR051956 eIF2B Complex Subunit Epsilon [PTHR45887] (96-402)

Foldseek 3Di:
DDDDDDDDDDDDDDDDDDDDDDDDDDDDDDDPDDPPPDDPPPPPPPPCPPVNVVVVVPPPPDDDDDDDDDDDDDDDDDDPPPPPPPDPPVVLVVLVVVVVVVVVVVVVVVVVVVVVVVVVVVVVVVVVVVVVVVVVVVVVVVVVVVVVVVVVVVVVVVVVVVVVVVVVVVVVVPDDDDDDDDDDDPPPPPPDDDDPPPDPPPDPPPDPDPDPPDDDDDDPPPVLVVLLVVLLVVLLVLLVVCLVVVNFQVVSVVVNVVSCVVSVDDLLSVLLSLLVSLVVVLLVQCVVDQCVVCVVVVLVSCVRHVLVNLCVSQPDLVSLLSNVVSNLVVCQVPPPPSCLLCVLVVVCSCDVSVSHALSSVLCNLPVDDPPDGPSNVSSNVNNVVVNVVSVVVSVVPPPPPPDPPDDDDDDDDPPPPPDPPDDDPDDDPPDDDPDDPDDDDDDDDDDDDDDDDDDDDDDDD

Sequence (461 aa):
MPFPPTLYEDIITTASGHTDLFDSVSPGRLFHGNSAEPSIRTLNYYRMSAVDMLKHQYHGYAEEDHASLSSSASSSSSMSTSGKSRKPSHRRLMREIRRLRSENASLHHSINLLKSDLRHEQQGRQIAEACHRKYYEDSINTNTQLELEIMDQQDRIYALQHQLQHDTTSSLSADLFDDDPITPVQMDMSHRTADPTSQDEWEEEEAANDQPVLTPSSSITTNANCSLSRFTELASSYIRQALLSNLTSARTNLELDDLMLKYDPSPDVVLRTLSSTFVEWLEEAAQQKPLQSSFPAIQERFLRFWKTLLEHHVHNDDDEYVFLQSIEQLLLQHPIQPLVHEFHRLLIMLYKYDIVDNDAVLHWWHSSDPDHDTIAHQLRHVTQKFVEWVDENNTDSDDDIDDDAMSEDDSVDFVQDDDAASVDPTDDDRQHCPLINHALAPTLPSDTKVAKNKKSVTILV

Radius of gyration: 43.14 Å; chains: 1; bounding box: 120×100×122 Å